Protein AF-A0A7J6MYF3-F1 (afdb_monomer)

InterPro domains:
  IPR011009 Protein kinase-like domain superfamily [SSF56112] (206-412)

Secondary structure (DSSP, 8-state):
-------------------PPP----SS----SS-TT-EEEEEEGGGTEEEEEEEEEEEEETTEEEEEETTEEEEEGGGEEEPPPP-------------------TT-EEEEEETTTTEEEEEEEEEE-SSTTEEEETTEEEEEGGGEEETT--GGGGGGS----------------------------SB-SSPEEPPPTT-SS--GGGGHHHHHHHTT---TT--EEEEEPSS---SS-SEEEEEEETTEEEEEEEEEESS-SSTTSPPHHHHHHHHHHH-GGGG-TTTGGGTB---SEEEEEEPPGGGS---EEEEEEEEEPPPSEEHHHHHHHHHHHT---HHHHHHHHHHHHHHHHHHH-TT----S--SS--GGGEEE-GGGTT-TTTTTEEE--GGGTT---SS-HHHHHHHHHHHHHHHH-HHHHHHHHHHHHHHHTTSTTT-S-TT---GGG-S-TT-----------HHHHHHHHHHHHHHHHTT------------------

Solvent-accessible surface area (backbone atoms only — not comparable to full-atom values): 32058 Å² total; per-residue (Å²): 133,89,83,89,84,80,85,88,80,91,83,84,90,82,79,91,77,83,84,75,79,84,81,89,82,72,97,75,81,75,68,75,93,69,53,66,73,39,68,29,27,35,55,38,76,92,73,77,41,76,40,81,41,34,28,70,38,77,44,77,55,92,92,44,62,27,30,26,33,80,88,41,72,71,38,50,58,93,40,51,43,76,61,76,78,77,80,79,76,82,78,82,90,79,91,73,96,71,81,88,70,87,72,88,50,71,70,38,58,26,30,34,60,37,78,92,73,71,40,77,40,84,36,34,26,72,36,81,46,97,52,88,63,30,29,23,30,76,86,39,73,66,36,48,51,93,42,49,45,58,65,84,68,54,84,77,73,68,69,81,81,69,92,75,88,84,83,81,91,81,82,90,80,91,82,91,79,93,75,80,89,68,82,74,70,84,75,78,57,48,59,48,94,60,72,45,67,38,68,54,99,83,54,94,66,84,58,69,76,83,46,40,72,61,51,38,57,77,69,69,63,80,55,97,85,63,50,73,48,78,44,73,59,80,95,69,82,79,68,91,55,82,45,48,31,34,37,21,52,69,83,41,74,52,30,32,37,41,30,31,59,55,57,57,90,41,93,92,46,70,25,46,71,51,39,51,51,53,47,41,68,77,39,57,58,44,69,35,57,93,50,64,20,47,30,32,45,45,63,68,35,32,31,44,27,20,49,30,70,92,70,78,40,89,50,62,54,26,32,41,35,32,18,50,55,68,56,64,44,41,38,48,57,51,51,54,52,29,59,77,70,72,47,90,56,57,73,60,42,38,48,52,30,50,48,51,51,51,49,41,40,70,75,40,40,87,79,69,54,81,69,52,42,52,61,66,38,33,46,81,33,28,22,37,22,72,97,39,54,74,43,74,96,40,29,30,38,26,42,44,81,62,58,51,43,47,53,93,65,99,59,52,43,65,60,45,29,52,53,45,39,50,59,50,16,76,78,72,37,62,70,57,30,54,57,53,50,52,39,28,46,72,62,52,55,70,52,64,73,70,60,50,58,97,86,65,78,73,86,77,85,77,69,74,89,88,70,80,83,73,84,88,73,96,78,77,59,72,66,58,56,51,51,52,51,52,54,52,53,55,57,55,66,74,69,61,82,90,72,94,72,92,79,84,86,82,90,76,90,79,90,80,135

Foldseek 3Di:
DDDDDDDDDDDDDDDDDDDDDDDDDDDDPPDDPDDAQAWKWFQDLVVRDTDIWGFNDWDQDPNFIATDTPVDPRHHPVRIGHPDPPPPDPDDDDDDDDDDPPDADAQFWKWFQDLVVRDTDIWGFHAQDPPNQFTQTPVHGGGGVVRIGGPPDDPVVVPPPDPDDDDDDDDDDDDDDDDDDDPDPPPLAQEDPDAAEADADPDPARDCVVVVVVCCVSVVVPDDPWDWDKAWDPPPPDDQWRTWIFIDTNNHGFKIKTKHFCDDSDPPDHFLVRVLNVCCVLPVCCLPCQACVVQEQRFVHKHFYAYHCVVVDPDGGIIITITTDQDAAQQLVVLQVCLVVVHDPLLVLLLVLVLQVVNQCVSVNLQLDRQWALQQQESRQKHAPPVQQCHHPNRRIHGHPSSCTRPDDPDGNLRNHLVNLVSSCVVRNVVSSVSSNVSNCVSNCPCVVVPPDPPDDPPPPPDDPPDPPDDDDDDDDPVVVVVVVVVVVVVVVVPDDDDDDDDDDDDDDDDDD

Structure (mmCIF, N/CA/C/O backbone):
data_AF-A0A7J6MYF3-F1
#
_entry.id   AF-A0A7J6MYF3-F1
#
loop_
_atom_site.group_PDB
_atom_site.id
_atom_site.type_symbol
_atom_site.label_atom_id
_atom_site.label_alt_id
_atom_site.label_comp_id
_atom_site.label_asym_id
_atom_site.label_entity_id
_atom_site.label_seq_id
_atom_site.pdbx_PDB_ins_code
_atom_site.Cartn_x
_atom_site.Cartn_y
_atom_site.Cartn_z
_atom_site.occupancy
_atom_site.B_iso_or_equiv
_atom_site.auth_seq_id
_atom_site.auth_comp_id
_atom_site.auth_asym_id
_atom_site.auth_atom_id
_atom_site.pdbx_PDB_model_num
ATOM 1 N N . MET A 1 1 ? -27.639 -39.799 -70.014 1.00 39.88 1 MET A N 1
ATOM 2 C CA . MET A 1 1 ? -28.327 -39.773 -68.707 1.00 39.88 1 MET A CA 1
ATOM 3 C C . MET A 1 1 ? -28.704 -38.324 -68.421 1.00 39.88 1 MET A C 1
ATOM 5 O O . MET A 1 1 ? -27.814 -37.515 -68.219 1.00 39.88 1 MET A O 1
ATOM 9 N N . ILE A 1 2 ? -29.992 -38.026 -68.627 1.00 34.91 2 ILE A N 1
ATOM 10 C CA . ILE A 1 2 ? -30.866 -36.958 -68.088 1.00 34.91 2 ILE A CA 1
ATOM 11 C C . ILE A 1 2 ? -30.128 -35.852 -67.285 1.00 34.91 2 ILE A C 1
ATOM 13 O O . ILE A 1 2 ? -29.551 -36.176 -66.257 1.00 34.91 2 ILE A O 1
ATOM 17 N N . ILE A 1 3 ? -29.952 -34.592 -67.722 1.00 32.00 3 ILE A N 1
ATOM 18 C CA . ILE A 1 3 ? -30.853 -33.515 -68.216 1.00 32.00 3 ILE A CA 1
ATOM 19 C C . ILE A 1 3 ? -31.486 -32.665 -67.081 1.00 32.00 3 ILE A C 1
ATOM 21 O O . ILE A 1 3 ? -32.361 -33.147 -66.374 1.00 32.00 3 ILE A O 1
ATOM 25 N N . ASN A 1 4 ? -31.101 -31.370 -67.074 1.00 31.42 4 ASN A N 1
ATOM 26 C CA . ASN A 1 4 ? -31.886 -30.150 -66.761 1.00 31.42 4 ASN A CA 1
ATOM 27 C C . ASN A 1 4 ? -32.276 -29.814 -65.310 1.00 31.42 4 ASN A C 1
ATOM 29 O O . ASN A 1 4 ? -32.462 -30.696 -64.489 1.00 31.42 4 ASN A O 1
ATOM 33 N N . ASN A 1 5 ? -32.575 -28.565 -64.930 1.00 32.06 5 ASN A N 1
ATOM 34 C CA . ASN A 1 5 ? -32.389 -27.191 -65.442 1.00 32.06 5 ASN A CA 1
ATOM 35 C C . ASN A 1 5 ? -33.026 -26.251 -64.381 1.00 32.06 5 ASN A C 1
ATOM 37 O O . ASN A 1 5 ? -33.783 -26.710 -63.529 1.00 32.06 5 ASN A O 1
ATOM 41 N N . TYR A 1 6 ? -32.833 -24.941 -64.581 1.00 28.08 6 TYR A N 1
ATOM 42 C CA . TYR A 1 6 ? -33.775 -23.836 -64.309 1.00 28.08 6 TYR A CA 1
ATOM 43 C C . TYR A 1 6 ? -33.527 -22.950 -63.072 1.00 28.08 6 TYR A C 1
ATOM 45 O O . TYR A 1 6 ? -34.055 -23.167 -61.989 1.00 28.08 6 TYR A O 1
ATOM 53 N N . SER A 1 7 ? -32.838 -21.825 -63.315 1.00 35.38 7 SER A N 1
ATOM 54 C CA . SER A 1 7 ? -33.333 -20.478 -62.938 1.00 35.38 7 SER A CA 1
ATOM 55 C C . SER A 1 7 ? -34.620 -20.163 -63.734 1.00 35.38 7 SER A C 1
ATOM 57 O O . SER A 1 7 ? -34.737 -20.737 -64.822 1.00 35.38 7 SER A O 1
ATOM 59 N N . PRO A 1 8 ? -35.562 -19.265 -63.327 1.00 44.94 8 PRO A N 1
ATOM 60 C CA . PRO A 1 8 ? -35.351 -17.793 -63.224 1.00 44.94 8 PRO A CA 1
ATOM 61 C C . PRO A 1 8 ? -36.391 -17.083 -62.277 1.00 44.94 8 PRO A C 1
ATOM 63 O O . PRO A 1 8 ? -36.976 -17.783 -61.454 1.00 44.94 8 PRO A O 1
ATOM 66 N N . PRO A 1 9 ? -36.738 -15.767 -62.380 1.00 57.03 9 PRO A N 1
ATOM 67 C CA . PRO A 1 9 ? -36.086 -14.613 -63.022 1.00 57.03 9 PRO A CA 1
ATOM 68 C C . PRO A 1 9 ? -35.892 -13.364 -62.119 1.00 57.03 9 PRO A C 1
ATOM 70 O O . PRO A 1 9 ? -36.529 -13.165 -61.090 1.00 57.03 9 PRO A O 1
ATOM 73 N N . PHE A 1 10 ? -35.061 -12.448 -62.624 1.00 40.53 10 PHE A N 1
ATOM 74 C CA . PHE A 1 10 ? -35.029 -11.017 -62.300 1.00 40.53 10 PHE A CA 1
ATOM 75 C C . PHE A 1 10 ? -36.372 -10.306 -62.571 1.00 40.53 10 PHE A C 1
ATOM 77 O O . PHE A 1 10 ? -36.951 -10.522 -63.637 1.00 40.53 10 PHE A O 1
ATOM 84 N N . ARG A 1 11 ? -36.753 -9.327 -61.725 1.00 32.34 11 ARG A N 1
ATOM 85 C CA . ARG A 1 11 ? -37.348 -8.042 -62.165 1.00 32.34 11 ARG A CA 1
ATOM 86 C C . ARG A 1 11 ? -37.351 -6.938 -61.080 1.00 32.34 11 ARG A C 1
ATOM 88 O O . ARG A 1 11 ? -37.974 -7.067 -60.038 1.00 32.34 11 ARG A O 1
ATOM 95 N N . THR A 1 12 ? -36.711 -5.827 -61.462 1.00 31.75 12 THR A N 1
ATOM 96 C CA . THR A 1 12 ? -37.056 -4.397 -61.276 1.00 31.75 12 THR A CA 1
ATOM 97 C C . THR A 1 12 ? -37.015 -3.689 -59.913 1.00 31.75 12 THR A C 1
ATOM 99 O O . THR A 1 12 ? -37.797 -3.931 -59.006 1.00 31.75 12 THR A O 1
ATOM 102 N N . SER A 1 13 ? -36.159 -2.665 -59.918 1.00 40.31 13 SER A N 1
ATOM 103 C CA . SER A 1 13 ? -36.060 -1.432 -59.132 1.00 40.31 13 SER A CA 1
ATOM 104 C C . SER A 1 13 ? -37.360 -0.835 -58.566 1.00 40.31 13 SER A C 1
ATOM 106 O O . SER A 1 13 ? -38.310 -0.642 -59.324 1.00 40.31 13 SER A O 1
ATOM 108 N N . ARG A 1 14 ? -37.319 -0.357 -57.306 1.00 32.12 14 ARG A N 1
ATOM 109 C CA . ARG A 1 14 ? -37.773 0.992 -56.878 1.00 32.12 14 ARG A CA 1
ATOM 110 C C . ARG A 1 14 ? -37.560 1.254 -55.371 1.00 32.12 14 ARG A C 1
ATOM 112 O O . ARG A 1 14 ? -38.049 0.510 -54.540 1.00 32.12 14 ARG A O 1
ATOM 119 N N . ASN A 1 15 ? -36.908 2.390 -55.104 1.00 31.70 15 ASN A N 1
ATOM 120 C CA . ASN A 1 15 ? -37.148 3.386 -54.048 1.00 31.70 15 ASN A CA 1
ATOM 121 C C . ASN A 1 15 ? -37.105 3.021 -52.549 1.00 31.70 15 ASN A C 1
ATOM 123 O O . ASN A 1 15 ? -38.016 2.412 -52.008 1.00 31.70 15 ASN A O 1
ATOM 127 N N . LEU A 1 16 ? -36.090 3.599 -51.887 1.00 44.78 16 LEU A N 1
ATOM 128 C CA . LEU A 1 16 ? -36.181 4.460 -50.694 1.00 44.78 16 LEU A CA 1
ATOM 129 C C . LEU A 1 16 ? -37.430 4.294 -49.810 1.00 44.78 16 LEU A C 1
ATOM 131 O O . LEU A 1 16 ? -38.469 4.896 -50.080 1.00 44.78 16 LEU A O 1
ATOM 135 N N . GLN A 1 17 ? -37.253 3.649 -48.658 1.00 30.84 17 GLN A N 1
ATOM 136 C CA . GLN A 1 17 ? -37.994 4.001 -47.451 1.00 30.84 17 GLN A CA 1
ATOM 137 C C . GLN A 1 17 ? -37.129 3.715 -46.220 1.00 30.84 17 GLN A C 1
ATOM 139 O O . GLN A 1 17 ? -36.609 2.617 -46.060 1.00 30.84 17 GLN A O 1
ATOM 144 N N . LEU A 1 18 ? -36.922 4.753 -45.403 1.00 33.00 18 LEU A N 1
ATOM 145 C CA . LEU A 1 18 ? -36.278 4.666 -44.097 1.00 33.00 18 LEU A CA 1
ATOM 146 C C . LEU A 1 18 ? -37.023 3.645 -43.230 1.00 33.00 18 LEU A C 1
ATOM 148 O O . LEU A 1 18 ? -38.224 3.806 -42.999 1.00 33.00 18 LEU A O 1
ATOM 152 N N . ASP A 1 19 ? -36.293 2.664 -42.703 1.00 30.56 19 ASP A N 1
ATOM 153 C CA . ASP A 1 19 ? -36.781 1.792 -41.641 1.00 30.56 19 ASP A CA 1
ATOM 154 C C . ASP A 1 19 ? -37.150 2.632 -40.414 1.00 30.56 19 ASP A C 1
ATOM 156 O O . ASP A 1 19 ? -36.315 3.270 -39.765 1.00 30.56 19 ASP A O 1
ATOM 160 N N . ARG A 1 20 ? -38.450 2.632 -40.112 1.00 32.56 20 ARG A N 1
ATOM 161 C CA . ARG A 1 20 ? -38.994 3.025 -38.817 1.00 32.56 20 ARG A CA 1
ATOM 162 C C . ARG A 1 20 ? -38.522 2.007 -37.782 1.00 32.56 20 ARG A C 1
ATOM 164 O O . ARG A 1 20 ? -38.716 0.808 -37.961 1.00 32.56 20 ARG A O 1
ATOM 171 N N . GLN A 1 21 ? -37.944 2.497 -36.689 1.00 30.73 21 GLN A N 1
ATOM 172 C CA . GLN A 1 21 ? -37.695 1.678 -35.507 1.00 30.73 21 GLN A CA 1
ATOM 173 C C . GLN A 1 21 ? -39.013 1.084 -34.977 1.00 30.73 21 GLN A C 1
ATOM 175 O O . GLN A 1 21 ? -40.028 1.787 -34.972 1.00 30.73 21 GLN A O 1
ATOM 180 N N . PRO A 1 22 ? -39.011 -0.179 -34.518 1.00 35.47 22 PRO A N 1
ATOM 181 C CA . PRO A 1 22 ? -40.186 -0.798 -33.926 1.00 35.47 22 PRO A CA 1
ATOM 182 C C . PRO A 1 22 ? -40.512 -0.124 -32.588 1.00 35.47 22 PRO A C 1
ATOM 184 O O . PRO A 1 22 ? -39.688 -0.082 -31.674 1.00 35.47 22 PRO A O 1
ATOM 187 N N . THR A 1 23 ? -41.723 0.416 -32.480 1.00 39.81 23 THR A N 1
ATOM 188 C CA . THR A 1 23 ? -42.311 0.870 -31.219 1.00 39.81 23 THR A CA 1
ATOM 189 C C . THR A 1 23 ? -42.633 -0.351 -30.362 1.00 39.81 23 THR A C 1
ATOM 191 O O . THR A 1 23 ? -43.522 -1.130 -30.695 1.00 39.81 23 THR A O 1
ATOM 194 N N . LEU A 1 24 ? -41.873 -0.523 -29.280 1.00 42.12 24 LEU A N 1
ATOM 195 C CA . LEU A 1 24 ? -42.138 -1.481 -28.209 1.00 42.1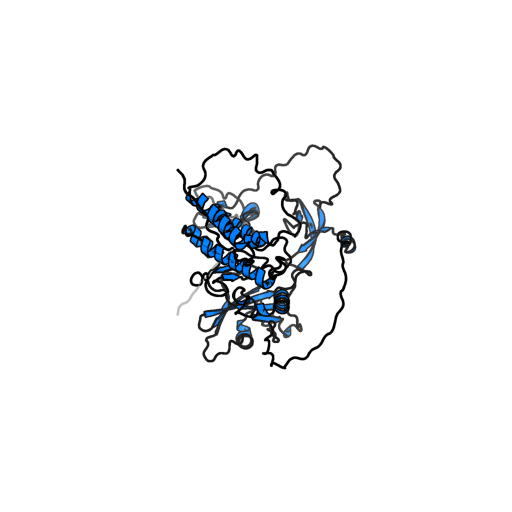2 24 LEU A CA 1
ATOM 196 C C . LEU A 1 24 ? -43.352 -1.000 -27.401 1.00 42.12 24 LEU A C 1
ATOM 198 O O . LEU A 1 24 ? -43.206 -0.199 -26.479 1.00 42.12 24 LEU A O 1
ATOM 202 N N . GLU A 1 25 ? -44.538 -1.480 -27.757 1.00 44.47 25 GLU A N 1
ATOM 203 C CA . GLU A 1 25 ? -45.736 -1.396 -26.921 1.00 44.47 25 GLU A CA 1
ATOM 204 C C . GLU A 1 25 ? -46.165 -2.815 -26.541 1.00 44.47 25 GLU A C 1
ATOM 206 O O . GLU A 1 25 ? -46.992 -3.417 -27.213 1.00 44.47 25 GLU A O 1
ATOM 211 N N . ASP A 1 26 ? -45.590 -3.344 -25.456 1.00 42.31 26 ASP A N 1
ATOM 212 C CA . ASP A 1 26 ? -46.087 -4.550 -24.789 1.00 42.31 26 ASP A CA 1
ATOM 213 C C . ASP A 1 26 ? -46.448 -4.235 -23.324 1.00 42.31 26 ASP A C 1
ATOM 215 O O . ASP A 1 26 ? -45.605 -3.970 -22.464 1.00 42.31 26 ASP A O 1
ATOM 219 N N . GLY A 1 27 ? -47.753 -4.267 -23.052 1.00 45.97 27 GLY A N 1
ATOM 220 C CA . GLY A 1 27 ? -48.320 -5.082 -21.975 1.00 45.97 27 GLY A CA 1
ATOM 221 C C . GLY A 1 27 ? -48.512 -4.481 -20.585 1.00 45.97 27 GLY A C 1
ATOM 222 O O . GLY A 1 27 ? -49.612 -4.607 -20.063 1.00 45.97 27 GLY A O 1
ATOM 223 N N . ASP A 1 28 ? -47.502 -3.845 -19.978 1.00 52.62 28 ASP A N 1
ATOM 224 C CA . ASP A 1 28 ? -47.596 -3.410 -18.560 1.00 52.62 28 ASP A CA 1
ATOM 225 C C . ASP A 1 28 ? -47.045 -1.992 -18.285 1.00 52.62 28 ASP A C 1
ATOM 227 O O . ASP A 1 28 ? -46.867 -1.554 -17.146 1.00 52.62 28 ASP A O 1
ATOM 231 N N . GLY A 1 29 ? -46.803 -1.233 -19.361 1.00 45.22 29 GLY A N 1
ATOM 232 C CA . GLY A 1 29 ? -46.906 0.233 -19.423 1.00 45.22 29 GLY A CA 1
ATOM 233 C C . GLY A 1 29 ? -46.007 1.101 -18.532 1.00 45.22 29 GLY A C 1
ATOM 234 O O . GLY A 1 29 ? -46.096 2.328 -18.615 1.00 45.22 29 GLY A O 1
ATOM 235 N N . LYS A 1 30 ? -45.123 0.552 -17.692 1.00 57.12 30 LYS A N 1
ATOM 236 C CA . LYS A 1 30 ? -44.131 1.365 -16.971 1.00 57.12 30 LYS A CA 1
ATOM 237 C C . LYS A 1 30 ? -42.978 1.713 -17.905 1.00 57.12 30 LYS A C 1
ATOM 239 O O . LYS A 1 30 ? -41.957 1.034 -17.947 1.00 57.12 30 LYS A O 1
ATOM 244 N N . LEU A 1 31 ? -43.163 2.802 -18.653 1.00 62.78 31 LEU A N 1
ATOM 245 C CA . LEU A 1 31 ? -42.106 3.433 -19.439 1.00 62.78 31 LEU A CA 1
ATOM 246 C C . LEU A 1 31 ? -40.824 3.581 -18.596 1.00 62.78 31 LEU A C 1
ATOM 248 O O . LEU A 1 31 ? -40.910 3.878 -17.396 1.00 62.78 31 LEU A O 1
ATOM 252 N N . PRO A 1 32 ? -39.633 3.401 -19.200 1.00 75.12 32 PRO A N 1
ATOM 253 C CA . PRO A 1 32 ? -38.381 3.610 -18.494 1.00 75.12 32 PRO A CA 1
ATOM 254 C C . PRO A 1 32 ? -38.350 5.025 -17.915 1.00 75.12 32 PRO A C 1
ATOM 256 O O . PRO A 1 32 ? -38.675 6.004 -18.588 1.00 75.12 32 PRO A O 1
ATOM 259 N N . ARG A 1 33 ? -37.983 5.116 -16.632 1.00 87.81 33 ARG A N 1
ATOM 260 C CA . ARG A 1 33 ? -38.035 6.364 -15.856 1.00 87.81 33 ARG A CA 1
ATOM 261 C C . ARG A 1 33 ? -37.123 7.453 -16.427 1.00 87.81 33 ARG A C 1
ATOM 263 O O . ARG A 1 33 ? -37.410 8.625 -16.216 1.00 87.81 33 ARG A O 1
ATOM 270 N N . TYR A 1 34 ? -36.054 7.057 -17.116 1.00 96.19 34 TYR A N 1
ATOM 271 C CA . TYR A 1 34 ? -35.074 7.944 -17.739 1.00 96.19 34 TYR A CA 1
ATOM 272 C C . TYR A 1 34 ? -34.766 7.472 -19.165 1.00 96.19 34 TYR A C 1
ATOM 274 O O . TYR A 1 34 ? -34.795 6.269 -19.434 1.00 96.19 34 TYR A O 1
ATOM 282 N N . ARG A 1 35 ? -34.471 8.397 -20.081 1.00 96.25 35 ARG A N 1
ATOM 283 C CA . ARG A 1 35 ? -34.174 8.092 -21.496 1.00 96.25 35 ARG A CA 1
ATOM 284 C C . ARG A 1 35 ? -32.677 8.155 -21.796 1.00 96.25 35 ARG A C 1
ATOM 286 O O . ARG A 1 35 ? -31.929 8.832 -21.098 1.00 96.25 35 ARG A O 1
ATOM 293 N N . GLU A 1 36 ? -32.237 7.486 -22.860 1.00 96.00 36 GLU A N 1
ATOM 294 C CA . GLU A 1 36 ? -30.873 7.658 -23.380 1.00 96.00 36 GLU A CA 1
ATOM 295 C C . GLU A 1 36 ? -30.603 9.136 -23.708 1.00 96.00 36 GLU A C 1
ATOM 297 O O . GLU A 1 36 ? -31.455 9.834 -24.256 1.00 96.00 36 GLU A O 1
ATOM 302 N N . GLY A 1 37 ? -29.430 9.629 -23.314 1.00 93.88 37 GLY A N 1
ATOM 303 C CA . GLY A 1 37 ? -29.047 11.040 -23.385 1.00 93.88 37 GLY A CA 1
ATOM 304 C C . GLY A 1 37 ? -29.525 11.902 -22.208 1.00 93.88 37 GLY A C 1
ATOM 305 O O . GLY A 1 37 ? -29.051 13.029 -22.058 1.00 93.88 37 GLY A O 1
ATOM 306 N N . GLU A 1 38 ? -30.412 11.405 -21.341 1.00 96.00 38 GLU A N 1
ATOM 307 C CA . GLU A 1 38 ? -30.905 12.173 -20.196 1.00 96.00 38 GLU A CA 1
ATOM 308 C C . GLU A 1 38 ? -29.829 12.324 -19.112 1.00 96.00 38 GLU A C 1
ATOM 310 O O . GLU A 1 38 ? -29.115 11.379 -18.756 1.00 96.00 38 GLU A O 1
ATOM 315 N N . CYS A 1 39 ? -29.709 13.538 -18.569 1.00 95.62 39 CYS A N 1
ATOM 316 C CA . CYS A 1 39 ? -28.811 13.817 -17.457 1.00 95.62 39 CYS A CA 1
ATOM 317 C C . CYS A 1 39 ? -29.471 13.436 -16.129 1.00 95.62 39 CYS A C 1
ATOM 319 O O . CYS A 1 39 ? -30.513 13.975 -15.758 1.00 95.62 39 CYS A O 1
ATOM 321 N N . VAL A 1 40 ? -28.804 12.578 -15.370 1.00 96.94 40 VAL A N 1
ATOM 322 C CA . VAL A 1 40 ? -29.282 12.045 -14.090 1.00 96.94 40 VAL A CA 1
ATOM 323 C C . VAL A 1 40 ? -28.192 12.159 -13.025 1.00 96.94 40 VAL A C 1
ATOM 325 O O . VAL A 1 40 ? -27.039 12.491 -13.317 1.00 96.94 40 VAL A O 1
ATOM 328 N N . GLU A 1 41 ? -28.530 11.873 -11.772 1.00 96.56 41 GLU A N 1
ATOM 329 C CA . GLU A 1 41 ? -27.541 11.648 -10.719 1.00 96.56 41 GLU A CA 1
ATOM 330 C C . GLU A 1 41 ? -27.475 10.167 -10.350 1.00 96.56 41 GLU A C 1
ATOM 332 O O . GLU A 1 41 ? -28.498 9.542 -10.085 1.00 96.56 41 GLU A O 1
ATOM 337 N N . TYR A 1 42 ? -26.259 9.624 -10.285 1.00 97.38 42 TYR A N 1
ATOM 338 C CA . TYR A 1 42 ? -25.961 8.258 -9.867 1.00 97.38 42 TYR A CA 1
ATOM 339 C C . TYR A 1 42 ? -25.300 8.229 -8.492 1.00 97.38 42 TYR A C 1
ATOM 341 O O . TYR A 1 42 ? -24.292 8.902 -8.270 1.00 97.38 42 TYR A O 1
ATOM 349 N N . TYR A 1 43 ? -25.812 7.418 -7.571 1.00 95.50 43 TYR A N 1
ATOM 350 C CA . TYR A 1 43 ? -25.174 7.217 -6.275 1.00 95.50 43 TYR A CA 1
ATOM 351 C C . TYR A 1 43 ? -23.982 6.257 -6.393 1.00 95.50 43 TYR A C 1
ATOM 353 O O . TYR A 1 43 ? -24.142 5.037 -6.505 1.00 95.50 43 TYR A O 1
ATOM 361 N N . SER A 1 44 ? -22.765 6.805 -6.346 1.00 92.44 44 SER A N 1
ATOM 362 C CA . SER A 1 44 ? -21.538 6.011 -6.364 1.00 92.44 44 SER A CA 1
ATOM 363 C C . SER A 1 44 ? -21.205 5.514 -4.965 1.00 92.44 44 SER A C 1
ATOM 365 O O . SER A 1 44 ? -20.793 6.294 -4.111 1.00 92.44 44 SER A O 1
ATOM 367 N N . THR A 1 45 ? -21.302 4.201 -4.750 1.00 78.81 45 THR A N 1
ATOM 368 C CA . THR A 1 45 ? -20.882 3.569 -3.489 1.00 78.81 45 THR A CA 1
ATOM 369 C C . THR A 1 45 ? -19.400 3.754 -3.206 1.00 78.81 45 THR A C 1
ATOM 371 O O . THR A 1 45 ? -19.023 3.915 -2.056 1.00 78.81 45 THR A O 1
ATOM 374 N N . THR A 1 46 ? -18.561 3.790 -4.244 1.00 70.25 46 THR A N 1
ATOM 375 C CA . THR A 1 46 ? -17.116 4.015 -4.094 1.00 70.25 46 THR A CA 1
ATOM 376 C C . THR A 1 46 ? -16.801 5.393 -3.511 1.00 70.25 46 THR A C 1
ATOM 378 O O . THR A 1 46 ? -15.811 5.537 -2.808 1.00 70.25 46 THR A O 1
ATOM 381 N N . TYR A 1 47 ? -17.632 6.402 -3.791 1.00 67.44 47 TYR A N 1
ATOM 382 C CA . TYR A 1 47 ? -17.423 7.778 -3.324 1.00 67.44 47 TYR A CA 1
ATOM 383 C C . TYR A 1 47 ? -18.472 8.249 -2.307 1.00 67.44 47 TYR A C 1
ATOM 385 O O . TYR A 1 47 ? -18.483 9.431 -1.972 1.00 67.44 47 TYR A O 1
ATOM 393 N N . ALA A 1 48 ? -19.373 7.360 -1.876 1.00 82.06 48 ALA A N 1
ATOM 394 C CA . ALA A 1 48 ? -20.493 7.634 -0.972 1.00 82.06 48 ALA A CA 1
ATOM 395 C C . ALA A 1 48 ? -21.300 8.912 -1.308 1.00 82.06 48 ALA A C 1
ATOM 397 O O . ALA A 1 48 ? -21.755 9.626 -0.415 1.00 82.06 48 ALA A O 1
ATOM 398 N N . ARG A 1 49 ? -21.482 9.234 -2.599 1.00 85.31 49 ARG A N 1
ATOM 399 C CA . ARG A 1 49 ? -22.151 10.475 -3.041 1.00 85.31 49 ARG A CA 1
ATOM 400 C C . ARG A 1 49 ? -22.883 10.334 -4.372 1.00 85.31 49 ARG A C 1
ATOM 402 O O . ARG A 1 49 ? -22.559 9.465 -5.182 1.00 85.31 49 ARG A O 1
ATOM 409 N N . TRP A 1 50 ? -23.815 11.253 -4.617 1.00 92.94 50 TRP A N 1
ATOM 410 C CA . TRP A 1 50 ? -24.473 11.432 -5.911 1.00 92.94 50 TRP A CA 1
ATOM 411 C C . TRP A 1 50 ? -23.523 12.100 -6.912 1.00 92.94 50 TRP A C 1
ATOM 413 O O . TRP A 1 50 ? -22.857 13.089 -6.604 1.00 92.94 50 TRP A O 1
ATOM 423 N N . VAL A 1 51 ? -23.422 11.522 -8.105 1.00 88.38 51 VAL A N 1
ATOM 424 C CA . VAL A 1 51 ? -22.550 11.962 -9.194 1.00 88.38 51 VAL A CA 1
ATOM 425 C C . VAL A 1 51 ? -23.411 12.196 -10.424 1.00 88.38 51 VAL A C 1
ATOM 427 O O . VAL A 1 51 ? -24.083 11.283 -10.896 1.00 88.38 51 VAL A O 1
ATOM 430 N N . ARG A 1 52 ? -23.378 13.414 -10.963 1.00 93.75 52 ARG A N 1
ATOM 431 C CA . ARG A 1 52 ? -24.055 13.736 -12.220 1.00 93.75 52 ARG A CA 1
ATOM 432 C C . ARG A 1 52 ? -23.442 12.942 -13.372 1.00 93.75 52 ARG A C 1
ATOM 434 O O . ARG A 1 52 ? -22.224 12.942 -13.542 1.00 93.75 52 ARG A O 1
ATOM 441 N N . THR A 1 53 ? -24.284 12.302 -14.166 1.00 96.06 53 THR A N 1
ATOM 442 C CA . THR A 1 53 ? -23.895 11.497 -15.328 1.00 96.06 53 THR A CA 1
ATOM 443 C C . THR A 1 53 ? -25.010 11.530 -16.376 1.00 96.06 53 THR A C 1
ATOM 445 O O . THR A 1 53 ? -26.023 12.205 -16.185 1.00 96.06 53 THR A O 1
ATOM 448 N N . THR A 1 54 ? -24.806 10.837 -17.488 1.00 96.25 54 THR A N 1
ATOM 449 C CA . THR A 1 54 ? -25.748 10.756 -18.602 1.00 96.25 54 THR A CA 1
ATOM 450 C C . THR A 1 54 ? -26.077 9.292 -18.848 1.00 96.25 54 THR A C 1
ATOM 452 O O . THR A 1 54 ? -25.175 8.448 -18.821 1.00 96.25 54 THR A O 1
ATOM 455 N N . VAL A 1 55 ? -27.355 8.993 -19.072 1.00 97.75 55 VAL A N 1
ATOM 456 C CA . VAL A 1 55 ? -27.800 7.657 -19.478 1.00 97.75 55 VAL A CA 1
ATOM 457 C C . VAL A 1 55 ? -27.288 7.388 -20.890 1.00 97.75 55 VAL A C 1
ATOM 459 O O . VAL A 1 55 ? -27.647 8.102 -21.822 1.00 97.75 55 VAL A O 1
ATOM 462 N N . THR A 1 56 ? -26.436 6.383 -21.060 1.00 96.50 56 THR A N 1
ATOM 463 C CA . THR A 1 56 ? -25.915 5.982 -22.373 1.00 96.50 56 THR A CA 1
ATOM 464 C C . THR A 1 56 ? -26.752 4.884 -23.004 1.00 96.50 56 THR A C 1
ATOM 466 O O . THR A 1 56 ? -26.855 4.848 -24.225 1.00 96.50 56 THR A O 1
ATOM 469 N N . LYS A 1 57 ? -27.347 4.003 -22.191 1.00 97.12 57 LYS A N 1
ATOM 470 C CA . LYS A 1 57 ? -28.223 2.932 -22.665 1.00 97.12 57 LYS A CA 1
ATOM 471 C C . LYS A 1 57 ? -29.259 2.548 -21.617 1.00 97.12 57 LYS A C 1
ATOM 473 O O . LYS A 1 57 ? -28.940 2.498 -20.428 1.00 97.12 57 LYS A O 1
ATOM 478 N N . VAL A 1 58 ? -30.475 2.225 -22.047 1.00 97.12 58 VAL A N 1
ATOM 479 C CA . VAL A 1 58 ? -31.496 1.613 -21.179 1.00 97.12 58 VAL A CA 1
ATOM 480 C C . VAL A 1 58 ? -31.562 0.115 -21.481 1.00 97.12 58 VAL A C 1
ATOM 482 O O . VAL A 1 58 ? -31.777 -0.279 -22.625 1.00 97.12 58 VAL A O 1
ATOM 485 N N . VAL A 1 59 ? -31.349 -0.734 -20.473 1.00 96.12 59 VAL A N 1
ATOM 486 C CA . VAL A 1 59 ? -31.276 -2.194 -20.640 1.00 96.12 59 VAL A CA 1
ATOM 487 C C . VAL A 1 59 ? -32.334 -2.861 -19.770 1.00 96.12 59 VAL A C 1
ATOM 489 O O . VAL A 1 59 ? -32.349 -2.676 -18.555 1.00 96.12 59 VAL A O 1
ATOM 492 N N . ASN A 1 60 ? -33.197 -3.672 -20.381 1.00 93.94 60 ASN A N 1
ATOM 493 C CA . ASN A 1 60 ? -34.111 -4.549 -19.657 1.00 93.94 60 ASN A CA 1
ATOM 494 C C . ASN A 1 60 ? -33.525 -5.966 -19.646 1.00 93.94 60 ASN A C 1
ATOM 496 O O . ASN A 1 60 ? -33.363 -6.569 -20.708 1.00 93.94 60 ASN A O 1
ATOM 500 N N . HIS A 1 61 ? -33.143 -6.468 -18.472 1.00 89.00 61 HIS A N 1
ATOM 501 C CA . HIS A 1 61 ? -32.553 -7.797 -18.321 1.00 89.00 61 HIS A CA 1
ATOM 502 C C . HIS A 1 61 ? -33.340 -8.581 -17.271 1.00 89.00 61 HIS A C 1
ATOM 504 O O . HIS A 1 61 ? -33.297 -8.240 -16.093 1.00 89.00 61 HIS A O 1
ATOM 510 N N . ASN A 1 62 ? -34.013 -9.659 -17.687 1.00 89.19 62 ASN A N 1
ATOM 511 C CA . ASN A 1 62 ? -34.861 -10.496 -16.824 1.00 89.19 62 ASN A CA 1
ATOM 512 C C . ASN A 1 62 ? -35.933 -9.693 -16.065 1.00 89.19 62 ASN A C 1
ATOM 514 O O . ASN A 1 62 ? -36.040 -9.816 -14.847 1.00 89.19 62 ASN A O 1
ATOM 518 N N . ASP A 1 63 ? -36.659 -8.821 -16.768 1.00 90.25 63 ASP A N 1
ATOM 519 C CA . ASP A 1 63 ? -37.671 -7.915 -16.199 1.00 90.25 63 ASP A CA 1
ATOM 520 C C . ASP A 1 63 ? -37.135 -6.899 -15.166 1.00 90.25 63 ASP A C 1
ATOM 522 O O . ASP A 1 63 ? -37.903 -6.138 -14.572 1.00 90.25 63 ASP A O 1
ATOM 526 N N . GLU A 1 64 ? -35.812 -6.822 -14.967 1.00 93.19 64 GLU A N 1
ATOM 527 C CA . GLU A 1 64 ? -35.164 -5.779 -14.176 1.00 93.19 64 GLU A CA 1
ATOM 528 C C . GLU A 1 64 ? -34.595 -4.691 -15.101 1.00 93.19 64 GLU A C 1
ATOM 530 O O . GLU A 1 64 ? -33.666 -4.901 -15.889 1.00 93.19 64 GLU A O 1
ATOM 535 N N . LEU A 1 65 ? -35.144 -3.481 -14.973 1.00 95.75 65 LEU A N 1
ATOM 536 C CA . LEU A 1 65 ? -34.658 -2.305 -15.683 1.00 95.75 65 LEU A CA 1
ATOM 537 C C . LEU A 1 65 ? -33.341 -1.815 -15.063 1.00 95.75 65 LEU A C 1
ATOM 539 O O . LEU A 1 65 ? -33.285 -1.436 -13.889 1.00 95.75 65 LEU A O 1
ATOM 543 N N . THR A 1 66 ? -32.288 -1.749 -15.871 1.00 96.81 66 THR A N 1
ATOM 544 C CA . THR A 1 66 ? -30.994 -1.162 -15.507 1.00 96.81 66 THR A CA 1
ATOM 545 C C . THR A 1 66 ? -30.567 -0.121 -16.542 1.00 96.81 66 THR A C 1
ATOM 547 O O . THR A 1 66 ? -31.111 -0.047 -17.645 1.00 96.81 66 THR A O 1
ATOM 550 N N . TYR A 1 67 ? -29.613 0.730 -16.172 1.00 97.44 67 TYR A N 1
ATOM 551 C CA . TYR A 1 67 ? -29.120 1.799 -17.036 1.00 97.44 67 TYR A CA 1
ATOM 552 C C . TYR A 1 67 ? -27.611 1.702 -17.163 1.00 97.44 67 TYR A C 1
ATOM 554 O O . TYR A 1 67 ? -26.900 1.660 -16.155 1.00 97.44 67 TYR A O 1
ATOM 562 N N . ASP A 1 68 ? -27.113 1.736 -18.389 1.00 97.25 68 ASP A N 1
ATOM 563 C CA . ASP A 1 68 ? -25.719 2.075 -18.602 1.00 97.25 68 ASP A CA 1
ATOM 564 C C . ASP A 1 68 ? -25.580 3.589 -18.518 1.00 97.25 68 ASP A C 1
ATOM 566 O O . ASP A 1 68 ? -26.317 4.354 -19.142 1.00 97.25 68 ASP A O 1
ATOM 570 N N . LEU A 1 69 ? -24.642 4.014 -17.684 1.00 97.00 69 LEU A N 1
ATOM 571 C CA . LEU A 1 69 ? -24.275 5.399 -17.465 1.00 97.00 69 LEU A CA 1
ATOM 572 C C . LEU A 1 69 ? -22.837 5.580 -17.933 1.00 97.00 69 LEU A C 1
ATOM 574 O O . LEU A 1 69 ? -22.026 4.658 -17.819 1.00 97.00 69 LEU A O 1
ATOM 578 N N . GLU A 1 70 ? -22.480 6.791 -18.353 1.00 93.94 70 GLU A N 1
ATOM 579 C CA . GLU A 1 70 ? -21.109 7.137 -18.765 1.00 93.94 70 GLU A CA 1
ATOM 580 C C . GLU A 1 70 ? -20.047 6.697 -17.735 1.00 93.94 70 GLU A C 1
ATOM 582 O O . GLU A 1 70 ? -18.943 6.286 -18.084 1.00 93.94 70 GLU A O 1
ATOM 587 N N . VAL A 1 71 ? -20.398 6.744 -16.445 1.00 90.69 71 VAL A N 1
ATOM 588 C CA . VAL A 1 71 ? -19.500 6.400 -15.331 1.00 90.69 71 VAL A CA 1
ATOM 589 C C . VAL A 1 71 ? -19.677 4.977 -14.791 1.00 90.69 71 VAL A C 1
ATOM 591 O O . VAL A 1 71 ? -18.868 4.536 -13.971 1.00 90.69 71 VAL A O 1
ATOM 594 N N . LYS A 1 72 ? -20.752 4.268 -15.166 1.00 94.56 72 LYS A N 1
ATOM 595 C CA . LYS A 1 72 ? -21.102 2.959 -14.597 1.00 94.56 72 LYS A CA 1
ATOM 596 C C . LYS A 1 72 ? -22.094 2.202 -15.484 1.00 94.56 72 LYS A C 1
ATOM 598 O O . LYS A 1 72 ? -23.224 2.643 -15.643 1.00 94.56 72 LYS A O 1
ATOM 603 N N . SER A 1 73 ? -21.710 1.016 -15.950 1.00 96.06 73 SER A N 1
ATOM 604 C CA . SER A 1 73 ? -22.626 0.077 -16.607 1.00 96.06 73 SER A CA 1
ATOM 605 C C . SER A 1 73 ? -23.519 -0.674 -15.614 1.00 96.06 73 SER A C 1
ATOM 607 O O . SER A 1 73 ? -23.125 -0.898 -14.458 1.00 96.06 73 SER A O 1
ATOM 609 N N . ASN A 1 74 ? -24.705 -1.076 -16.081 1.00 95.69 74 ASN A N 1
ATOM 610 C CA . ASN A 1 74 ? -25.720 -1.832 -15.341 1.00 95.69 74 ASN A CA 1
ATOM 611 C C . ASN A 1 74 ? -26.075 -1.207 -13.978 1.00 95.69 74 ASN A C 1
ATOM 613 O O . ASN A 1 74 ? -26.146 -1.884 -12.947 1.00 95.69 74 ASN A O 1
ATOM 617 N N . ALA A 1 75 ? -26.252 0.114 -13.935 1.00 96.44 75 ALA A N 1
ATOM 618 C CA . ALA A 1 75 ? -26.696 0.812 -12.740 1.00 96.44 75 ALA A CA 1
ATOM 619 C C . ALA A 1 75 ? -28.176 0.502 -12.458 1.00 96.44 75 ALA A C 1
ATOM 621 O O . ALA A 1 75 ? -29.048 0.678 -13.310 1.00 96.44 75 ALA A O 1
ATOM 622 N N . ARG A 1 76 ? -28.461 0.049 -11.232 1.00 95.81 76 ARG A N 1
ATOM 623 C CA . ARG A 1 76 ? -29.828 -0.236 -10.775 1.00 95.81 76 ARG A CA 1
ATOM 624 C C . ARG A 1 76 ? -30.651 1.046 -10.663 1.00 95.81 76 ARG A C 1
ATOM 626 O O . ARG A 1 76 ? -30.137 2.079 -10.229 1.00 95.81 76 ARG A O 1
ATOM 633 N N . THR A 1 77 ? -31.944 0.951 -10.971 1.00 96.00 77 THR A N 1
ATOM 634 C CA . THR A 1 77 ? -32.927 2.053 -10.893 1.00 96.00 77 THR A CA 1
ATOM 635 C C . THR A 1 77 ? -32.907 2.798 -9.555 1.00 96.00 77 THR A C 1
ATOM 637 O O . THR A 1 77 ? -33.015 4.019 -9.534 1.00 96.00 77 THR A O 1
ATOM 640 N N . ASN A 1 78 ? -32.709 2.097 -8.434 1.00 95.12 78 ASN A N 1
ATOM 641 C CA . ASN A 1 78 ? -32.667 2.691 -7.092 1.00 95.12 78 ASN A CA 1
ATOM 642 C C . ASN A 1 78 ? -31.401 3.517 -6.789 1.00 95.12 78 ASN A C 1
ATOM 644 O O . ASN A 1 78 ? -31.332 4.166 -5.747 1.00 95.12 78 ASN A O 1
ATOM 648 N N . ARG A 1 79 ? -30.398 3.502 -7.675 1.00 96.94 79 ARG A N 1
ATOM 649 C CA . ARG A 1 79 ? -29.182 4.324 -7.568 1.00 96.94 79 ARG A CA 1
ATOM 650 C C . ARG A 1 79 ? -29.178 5.508 -8.516 1.00 96.94 79 ARG A C 1
ATOM 652 O O . ARG A 1 79 ? -28.152 6.173 -8.617 1.00 96.94 79 ARG A O 1
ATOM 659 N N . ILE A 1 80 ? -30.280 5.757 -9.212 1.00 97.38 80 ILE A N 1
ATOM 660 C CA . ILE A 1 80 ? -30.403 6.841 -10.178 1.00 97.38 80 ILE A CA 1
ATOM 661 C C . ILE A 1 80 ? -31.562 7.724 -9.747 1.00 97.38 80 ILE A C 1
ATOM 663 O O . ILE A 1 80 ? -32.629 7.232 -9.380 1.00 97.38 80 ILE A O 1
ATOM 667 N N . ARG A 1 81 ? -31.354 9.037 -9.780 1.00 97.00 81 ARG A N 1
ATOM 668 C CA . ARG A 1 81 ? -32.413 10.019 -9.552 1.00 97.00 81 ARG A CA 1
ATOM 669 C C . ARG A 1 81 ? -32.365 11.121 -10.599 1.00 97.00 81 ARG A C 1
ATOM 671 O O . ARG A 1 81 ? -31.323 11.367 -11.208 1.00 97.00 81 ARG A O 1
ATOM 678 N N . ALA A 1 82 ? -33.501 11.788 -10.781 1.00 96.06 82 ALA A N 1
ATOM 679 C CA . ALA A 1 82 ? -33.565 12.991 -11.597 1.00 96.06 82 ALA A CA 1
ATOM 680 C C . ALA A 1 82 ? -32.647 14.055 -10.988 1.00 96.06 82 ALA A C 1
ATOM 682 O O . ALA A 1 82 ? -32.489 14.113 -9.766 1.00 96.06 82 ALA A O 1
ATOM 683 N N . LEU A 1 83 ? -32.055 14.895 -11.834 1.00 92.06 83 LEU A N 1
ATOM 684 C CA . LEU A 1 83 ? -31.326 16.059 -11.350 1.00 92.06 83 LEU A CA 1
ATOM 685 C C . LEU A 1 83 ? -32.269 16.934 -10.524 1.00 92.06 83 LEU A C 1
ATOM 687 O O . LEU A 1 83 ? -33.315 17.350 -11.022 1.00 92.06 83 LEU A O 1
ATOM 691 N N . SER A 1 84 ? -31.895 17.213 -9.274 1.00 82.50 84 SER A N 1
ATOM 692 C CA . SER A 1 84 ? -32.636 18.161 -8.446 1.00 82.50 84 SER A CA 1
ATOM 693 C C . SER A 1 84 ? -32.768 19.490 -9.202 1.00 82.50 84 SER A C 1
ATOM 695 O O . SER A 1 84 ? -31.744 20.010 -9.666 1.00 82.50 84 SER A O 1
ATOM 697 N N . PRO A 1 85 ? -33.987 20.048 -9.349 1.00 73.81 85 PRO A N 1
ATOM 698 C CA . PRO A 1 85 ? -34.167 21.372 -9.920 1.00 73.81 85 PRO A CA 1
ATOM 699 C C . PRO A 1 85 ? -33.303 22.341 -9.123 1.00 73.81 85 PRO A C 1
ATOM 701 O O . PRO A 1 85 ? -33.434 22.434 -7.901 1.00 73.81 85 PRO A O 1
ATOM 704 N N . ARG A 1 86 ? -32.374 23.024 -9.795 1.00 61.53 86 ARG A N 1
ATOM 705 C CA . ARG A 1 86 ? -31.638 24.112 -9.158 1.00 61.53 86 ARG A CA 1
ATOM 706 C C . ARG A 1 86 ? -32.680 25.134 -8.732 1.00 61.53 86 ARG A C 1
ATOM 708 O O . ARG A 1 86 ? -33.368 25.682 -9.589 1.00 61.53 86 ARG A O 1
ATOM 715 N N . VAL A 1 87 ? -32.812 25.359 -7.427 1.00 46.91 87 VAL A N 1
ATOM 716 C CA . VAL A 1 87 ? -33.547 26.509 -6.909 1.00 46.91 87 VAL A CA 1
ATOM 717 C C . VAL A 1 87 ? -32.807 27.723 -7.451 1.00 46.91 87 VAL A C 1
ATOM 719 O O . VAL A 1 87 ? -31.709 28.046 -7.007 1.00 46.91 87 VAL A O 1
ATOM 722 N N . SER A 1 88 ? -33.356 28.324 -8.500 1.00 45.41 88 SER A N 1
ATOM 723 C CA . SER A 1 88 ? -32.897 29.593 -9.037 1.00 45.41 88 SER A CA 1
ATOM 724 C C . SER A 1 88 ? -33.174 30.648 -7.973 1.00 45.41 88 SER A C 1
ATOM 726 O O . SER A 1 88 ? -34.264 31.217 -7.929 1.00 45.41 88 SER A O 1
ATOM 728 N N . GLY A 1 89 ? -32.221 30.842 -7.063 1.00 43.94 89 GLY A N 1
ATOM 729 C CA . GLY A 1 89 ? -32.247 31.953 -6.127 1.00 43.94 89 GLY A CA 1
ATOM 730 C C . GLY A 1 89 ? -32.250 33.251 -6.925 1.00 43.94 89 GLY A C 1
ATOM 731 O O . GLY A 1 89 ? -31.260 33.578 -7.576 1.00 43.94 89 GLY A O 1
ATOM 732 N N . LYS A 1 90 ? -33.386 33.954 -6.914 1.00 41.38 90 LYS A N 1
ATOM 733 C CA . LYS A 1 90 ? -33.436 35.388 -7.196 1.00 41.38 90 LYS A CA 1
ATOM 734 C C . LYS A 1 90 ? -32.622 36.066 -6.095 1.00 41.38 90 LYS A C 1
ATOM 736 O O . LYS A 1 90 ? -33.002 35.972 -4.933 1.00 41.38 90 LYS A O 1
ATOM 741 N N . GLY A 1 91 ? -31.482 36.644 -6.457 1.00 38.31 91 GLY A N 1
ATOM 742 C CA . GLY A 1 91 ? -30.725 37.522 -5.574 1.00 38.31 91 GLY A CA 1
ATOM 743 C C . GLY A 1 91 ? -31.284 38.932 -5.695 1.00 38.31 91 GLY A C 1
ATOM 744 O O . GLY A 1 91 ? -31.267 39.481 -6.796 1.00 38.31 91 GLY A O 1
ATOM 745 N N . ASP A 1 92 ? -31.791 39.457 -4.584 1.00 35.56 92 ASP A N 1
ATOM 746 C CA . ASP A 1 92 ? -31.917 40.894 -4.369 1.00 35.56 92 ASP A CA 1
ATOM 747 C C . ASP A 1 92 ? -30.539 41.459 -3.982 1.00 35.56 92 ASP A C 1
ATOM 749 O O . ASP A 1 92 ? -29.689 40.771 -3.407 1.00 35.56 92 ASP A O 1
ATOM 753 N N . ASP A 1 93 ? -30.330 42.685 -4.441 1.00 50.44 93 ASP A N 1
ATOM 754 C CA . ASP A 1 93 ? -29.084 43.419 -4.622 1.00 50.44 93 ASP A CA 1
ATOM 755 C C . ASP A 1 93 ? -28.818 44.347 -3.435 1.00 50.44 93 ASP A C 1
ATOM 757 O O . ASP A 1 93 ? -29.337 45.457 -3.413 1.00 50.44 93 ASP A O 1
ATOM 761 N N . ASP A 1 94 ? -27.978 43.916 -2.489 1.00 35.88 94 ASP A N 1
ATOM 762 C CA . ASP A 1 94 ? -27.489 44.776 -1.410 1.00 35.88 94 ASP A CA 1
ATOM 763 C C . ASP A 1 94 ? -25.953 44.721 -1.380 1.00 35.88 94 ASP A C 1
ATOM 765 O O . ASP A 1 94 ? -25.331 43.734 -0.973 1.00 35.88 94 ASP A O 1
ATOM 769 N N . GLY A 1 95 ? -25.334 45.788 -1.884 1.00 48.03 95 GLY A N 1
ATOM 770 C CA . GLY A 1 95 ? -23.891 45.944 -1.973 1.00 48.03 95 GLY A CA 1
ATOM 771 C C . GLY A 1 95 ? -23.222 46.198 -0.624 1.00 48.03 95 GLY A C 1
ATOM 772 O O . GLY A 1 95 ? -23.546 47.156 0.068 1.00 48.03 95 GLY A O 1
ATOM 773 N N . GLU A 1 96 ? -22.187 45.412 -0.330 1.00 35.75 96 GLU A N 1
ATOM 774 C CA . GLU A 1 96 ? -21.137 45.773 0.621 1.00 35.75 96 GLU A CA 1
ATOM 775 C C . GLU A 1 96 ? -19.766 45.298 0.111 1.00 35.75 96 GLU A C 1
ATOM 777 O O . GLU A 1 96 ? -19.582 44.184 -0.386 1.00 35.75 96 GLU A O 1
ATOM 782 N N . THR A 1 97 ? -18.805 46.213 0.204 1.00 47.19 97 THR A N 1
ATOM 783 C CA . THR A 1 97 ? -17.386 46.116 -0.158 1.00 47.19 97 THR A CA 1
ATOM 784 C C . THR A 1 97 ? -16.726 44.842 0.371 1.00 47.19 97 THR A C 1
ATOM 786 O O . THR A 1 97 ? -16.488 44.707 1.569 1.00 47.19 97 THR A O 1
ATOM 789 N N . ARG A 1 98 ? -16.386 43.922 -0.540 1.00 37.47 98 ARG A N 1
ATOM 790 C CA . ARG A 1 98 ? -15.737 42.643 -0.234 1.00 37.47 98 ARG A CA 1
ATOM 791 C C . ARG A 1 98 ? -14.321 42.612 -0.806 1.00 37.47 98 ARG A C 1
ATOM 793 O O . ARG A 1 98 ? -14.127 42.810 -2.003 1.00 37.47 98 ARG A O 1
ATOM 800 N N . GLU A 1 99 ? -13.354 42.365 0.073 1.00 40.72 99 GLU A N 1
ATOM 801 C CA . GLU A 1 99 ? -11.930 42.221 -0.238 1.00 40.72 99 GLU A CA 1
ATOM 802 C C . GLU A 1 99 ? -11.680 41.197 -1.360 1.00 40.72 99 GLU A C 1
ATOM 804 O O . GLU A 1 99 ? -12.243 40.096 -1.372 1.00 40.72 99 GLU A O 1
ATOM 809 N N . GLU A 1 100 ? -10.813 41.581 -2.301 1.00 39.22 100 GLU A N 1
ATOM 810 C CA . GLU A 1 100 ? -10.399 40.837 -3.494 1.00 39.22 100 GLU A CA 1
ATOM 811 C C . GLU A 1 100 ? -9.694 39.511 -3.155 1.00 39.22 100 GLU A C 1
ATOM 813 O O . GLU A 1 100 ? -8.481 39.356 -3.281 1.00 39.22 100 GLU A O 1
ATOM 818 N N . THR A 1 101 ? -10.455 38.485 -2.792 1.00 45.66 101 THR A N 1
ATOM 819 C CA . THR A 1 101 ? -10.006 37.105 -2.997 1.00 45.66 101 THR A CA 1
ATOM 820 C C . THR A 1 101 ? -10.367 36.739 -4.431 1.00 45.66 101 THR A C 1
ATOM 822 O O . THR A 1 101 ? -11.535 36.597 -4.768 1.00 45.66 101 THR A O 1
ATOM 825 N N . GLY A 1 102 ? -9.368 36.698 -5.317 1.00 59.19 102 GLY A N 1
ATOM 826 C CA . GLY A 1 102 ? -9.530 36.574 -6.771 1.00 59.19 102 GLY A CA 1
ATOM 827 C C . GLY A 1 102 ? -10.247 35.303 -7.244 1.00 59.19 102 GLY A C 1
ATOM 828 O O . GLY A 1 102 ? -9.614 34.398 -7.793 1.00 59.19 102 GLY A O 1
ATOM 829 N N . GLU A 1 103 ? -11.568 35.253 -7.093 1.00 86.31 103 GLU A N 1
ATOM 830 C CA . GLU A 1 103 ? -12.416 34.158 -7.549 1.00 86.31 103 GLU A CA 1
ATOM 831 C C . GLU A 1 103 ? -12.387 34.011 -9.076 1.00 86.31 103 GLU A C 1
ATOM 833 O O . GLU A 1 103 ? -12.244 34.976 -9.832 1.00 86.31 103 GLU A O 1
ATOM 838 N N . TYR A 1 104 ? -12.489 32.758 -9.520 1.00 93.88 104 TYR A N 1
ATOM 839 C CA . TYR A 1 104 ? -12.664 32.387 -10.920 1.00 93.88 104 TYR A CA 1
ATOM 840 C C . TYR A 1 104 ? -14.100 32.697 -11.363 1.00 93.88 104 TYR A C 1
ATOM 842 O O . TYR A 1 104 ? -15.037 32.446 -10.607 1.00 93.88 104 TYR A O 1
ATOM 850 N N . ARG A 1 105 ? -14.286 33.180 -12.591 1.00 96.12 105 ARG A N 1
ATOM 851 C CA . ARG A 1 105 ? -15.594 33.427 -13.217 1.00 96.12 105 ARG A CA 1
ATOM 852 C C . ARG A 1 105 ? -15.837 32.455 -14.364 1.00 96.12 105 ARG A C 1
ATOM 854 O O . ARG A 1 105 ? -14.902 31.944 -14.973 1.00 96.12 105 ARG A O 1
ATOM 861 N N . VAL A 1 106 ? -17.107 32.196 -14.674 1.00 95.12 106 VAL A N 1
ATOM 862 C CA . VAL A 1 106 ? -17.465 31.438 -15.882 1.00 95.12 106 VAL A CA 1
ATOM 863 C C . VAL A 1 106 ? -16.926 32.183 -17.106 1.00 95.12 106 VAL A C 1
ATOM 865 O O . VAL A 1 106 ? -17.066 33.398 -17.206 1.00 95.12 106 VAL A O 1
ATOM 868 N N . ASN A 1 107 ? -16.321 31.431 -18.021 1.00 95.94 107 ASN A N 1
ATOM 869 C CA . ASN A 1 107 ? -15.549 31.855 -19.187 1.00 95.94 107 ASN A CA 1
ATOM 870 C C . ASN A 1 107 ? -14.128 32.374 -18.913 1.00 95.94 107 ASN A C 1
ATOM 872 O O . ASN A 1 107 ? -13.445 32.761 -19.862 1.00 95.94 107 ASN A O 1
ATOM 876 N N . ASP A 1 108 ? -13.627 32.320 -17.674 1.00 96.94 108 ASP A N 1
ATOM 877 C CA . ASP A 1 108 ? -12.216 32.616 -17.419 1.00 96.94 108 ASP A CA 1
ATOM 878 C C . ASP A 1 108 ? -11.305 31.602 -18.124 1.00 96.94 108 ASP A C 1
ATOM 880 O O . ASP A 1 108 ? -11.449 30.383 -17.970 1.00 96.94 108 ASP A O 1
ATOM 884 N N . GLY A 1 109 ? -10.314 32.122 -18.852 1.00 96.38 109 GLY A N 1
ATOM 885 C CA . GLY A 1 109 ? -9.221 31.333 -19.405 1.00 96.38 109 GLY A CA 1
ATOM 886 C C . GLY A 1 109 ? -8.226 30.947 -18.313 1.00 96.38 109 GLY A C 1
ATOM 887 O O . GLY A 1 109 ? -7.569 31.801 -17.707 1.00 96.38 109 GLY A O 1
ATOM 888 N N . VAL A 1 110 ? -8.067 29.648 -18.089 1.00 97.50 110 VAL A N 1
ATOM 889 C CA . VAL A 1 110 ? -7.206 29.090 -17.044 1.00 97.50 110 VAL A CA 1
ATOM 890 C C . VAL A 1 110 ? -6.307 27.986 -17.600 1.00 97.50 110 VAL A C 1
ATOM 892 O O . VAL A 1 110 ? -6.418 27.556 -18.746 1.00 97.50 110 VAL A O 1
ATOM 895 N N . ARG A 1 111 ? -5.372 27.521 -16.776 1.00 96.81 111 ARG A N 1
ATOM 896 C CA . ARG A 1 111 ? -4.622 26.287 -16.993 1.00 96.81 111 ARG A CA 1
ATOM 897 C C . ARG A 1 111 ? -4.919 25.321 -15.865 1.00 96.81 111 ARG A C 1
ATOM 899 O O . ARG A 1 111 ? -4.847 25.702 -14.701 1.00 96.81 111 ARG A O 1
ATOM 906 N N . TYR A 1 112 ? -5.192 24.073 -16.215 1.00 97.44 112 TYR A N 1
ATOM 907 C CA . TYR A 1 112 ? -5.461 22.981 -15.287 1.00 97.44 112 TYR A CA 1
ATOM 908 C C . TYR A 1 112 ? -4.331 21.956 -15.308 1.00 97.44 112 TYR A C 1
ATOM 910 O O . TYR A 1 112 ? -3.890 21.539 -16.378 1.00 97.44 112 TYR A O 1
ATOM 918 N N . TYR A 1 113 ? -3.862 21.521 -14.140 1.00 93.50 113 TYR A N 1
ATOM 919 C CA . TYR A 1 113 ? -2.879 20.444 -14.062 1.00 93.50 113 TYR A CA 1
ATOM 920 C C . TYR A 1 113 ? -3.557 19.078 -14.219 1.00 93.50 113 TYR A C 1
ATOM 922 O O . TYR A 1 113 ? -4.185 18.556 -13.288 1.00 93.50 113 TYR A O 1
ATOM 930 N N . SER A 1 114 ? -3.423 18.479 -15.404 1.00 91.56 114 SER A N 1
ATOM 931 C CA . SER A 1 114 ? -3.969 17.156 -15.700 1.00 91.56 114 SER A CA 1
ATOM 932 C C . SER A 1 114 ? -3.040 16.073 -15.160 1.00 91.56 114 SER A C 1
ATOM 934 O O . SER A 1 114 ? -1.985 15.826 -15.734 1.00 91.56 114 SER A O 1
ATOM 936 N N . LEU A 1 115 ? -3.454 15.376 -14.095 1.00 64.38 115 LEU A N 1
ATOM 937 C CA . LEU A 1 115 ? -2.692 14.241 -13.550 1.00 64.38 115 LEU A CA 1
ATOM 938 C C . LEU A 1 115 ? -2.495 13.114 -14.574 1.00 64.38 115 LEU A C 1
ATOM 940 O O . LEU A 1 115 ? -1.459 12.464 -14.571 1.00 64.38 115 LEU A O 1
ATOM 944 N N . THR A 1 116 ? -3.483 12.875 -15.440 1.00 63.09 116 THR A N 1
ATOM 945 C CA . THR A 1 116 ? -3.419 11.807 -16.449 1.00 63.09 116 THR A CA 1
ATOM 946 C C . THR A 1 116 ? -2.379 12.099 -17.529 1.00 63.09 116 THR A C 1
ATOM 948 O O . THR A 1 116 ? -1.745 11.176 -18.026 1.00 63.09 116 THR A O 1
ATOM 951 N N . HIS A 1 117 ? -2.200 13.373 -17.888 1.00 67.75 117 HIS A N 1
ATOM 952 C CA . HIS A 1 117 ? -1.262 13.795 -18.935 1.00 67.75 117 HIS A CA 1
ATOM 953 C C . HIS A 1 117 ? 0.037 14.394 -18.382 1.00 67.75 117 HIS A C 1
ATOM 955 O O . HIS A 1 117 ? 0.875 14.823 -19.171 1.00 67.75 117 HIS A O 1
ATOM 961 N N . ASP A 1 118 ? 0.161 14.466 -17.055 1.00 76.62 118 ASP A N 1
ATOM 962 C CA . ASP A 1 118 ? 1.273 15.060 -16.307 1.00 76.62 118 ASP A CA 1
ATOM 963 C C . ASP A 1 118 ? 1.745 16.417 -16.861 1.00 76.62 118 ASP A C 1
ATOM 965 O O . ASP A 1 118 ? 2.931 16.687 -17.038 1.00 76.62 118 ASP A O 1
ATOM 969 N N . ARG A 1 119 ? 0.785 17.278 -17.215 1.00 87.56 119 ARG A N 1
ATOM 970 C CA . ARG A 1 119 ? 1.056 18.607 -17.774 1.00 87.56 119 ARG A CA 1
ATOM 971 C C . ARG A 1 119 ? -0.075 19.581 -17.487 1.00 87.56 119 ARG A C 1
ATOM 973 O O . ARG A 1 119 ? -1.227 19.189 -17.280 1.00 87.56 119 ARG A O 1
ATOM 980 N N . TRP A 1 120 ? 0.254 20.868 -17.545 1.00 94.25 120 TRP A N 1
ATOM 981 C CA . TRP A 1 120 ? -0.743 21.930 -17.599 1.00 94.25 120 TRP A CA 1
ATOM 982 C C . TRP A 1 120 ? -1.426 21.923 -18.965 1.00 94.25 120 TRP A C 1
ATOM 984 O O . TRP A 1 120 ? -0.755 21.950 -19.995 1.00 94.25 120 TRP A O 1
ATOM 994 N N . VAL A 1 121 ? -2.752 21.890 -18.964 1.00 93.75 121 VAL A N 1
ATOM 995 C CA . VAL A 1 121 ? -3.590 22.015 -20.157 1.00 93.75 121 VAL A CA 1
ATOM 996 C C . VAL A 1 121 ? -4.368 23.322 -20.082 1.00 93.75 121 VAL A C 1
ATOM 998 O O . VAL A 1 121 ? -4.827 23.700 -19.003 1.00 93.75 121 VAL A O 1
ATOM 1001 N N . ASP A 1 122 ? -4.473 24.028 -21.205 1.00 97.00 122 ASP A N 1
ATOM 1002 C CA . ASP A 1 122 ? -5.356 25.190 -21.309 1.00 97.00 122 ASP A CA 1
ATOM 1003 C C . ASP A 1 122 ? -6.809 24.719 -21.148 1.00 97.00 122 ASP A C 1
ATOM 1005 O O . ASP A 1 122 ? -7.180 23.649 -21.633 1.00 97.00 122 ASP A O 1
ATOM 1009 N N . ALA A 1 123 ? -7.595 25.497 -20.410 1.00 97.19 123 ALA A N 1
ATOM 1010 C CA . ALA A 1 123 ? -8.973 25.186 -20.068 1.00 97.19 123 ALA A CA 1
ATOM 1011 C C . ALA A 1 123 ? -9.779 26.475 -19.877 1.00 97.19 123 ALA A C 1
ATOM 1013 O O . ALA A 1 123 ? -9.216 27.549 -19.644 1.00 97.19 123 ALA A O 1
ATOM 1014 N N . THR A 1 124 ? -11.098 26.348 -19.910 1.00 97.75 124 THR A N 1
ATOM 1015 C CA . THR A 1 124 ? -12.032 27.445 -19.645 1.00 97.75 124 THR A CA 1
ATOM 1016 C C . THR A 1 124 ? -12.974 27.042 -18.522 1.00 97.75 124 THR A C 1
ATOM 1018 O O . THR A 1 124 ? -13.481 25.918 -18.495 1.00 97.75 124 THR A O 1
ATOM 1021 N N . VAL A 1 125 ? -13.215 27.949 -17.576 1.00 97.69 125 VAL A N 1
ATOM 1022 C CA . VAL A 1 125 ? -14.192 27.724 -16.504 1.00 97.69 125 VAL A CA 1
ATOM 1023 C C . VAL A 1 125 ? -15.593 27.719 -17.110 1.00 97.69 125 VAL A C 1
ATOM 1025 O O . VAL A 1 125 ? -16.060 28.741 -17.593 1.00 97.69 125 VAL A O 1
ATOM 1028 N N . VAL A 1 126 ? -16.286 26.584 -17.092 1.00 97.00 126 VAL A N 1
ATOM 1029 C CA . VAL A 1 126 ? -17.651 26.451 -17.642 1.00 97.00 126 VAL A CA 1
ATOM 1030 C C . VAL A 1 126 ? -18.733 26.567 -16.570 1.00 97.00 126 VAL A C 1
ATOM 1032 O O . VAL A 1 126 ? -19.905 26.749 -16.889 1.00 97.00 126 VAL A O 1
ATOM 1035 N N . GLY A 1 127 ? -18.361 26.472 -15.293 1.00 94.56 127 GLY A N 1
ATOM 1036 C CA . GLY A 1 127 ? -19.303 26.579 -14.187 1.00 94.56 127 GLY A CA 1
ATOM 1037 C C . GLY A 1 127 ? -18.610 26.704 -12.837 1.00 94.56 127 GLY A C 1
ATOM 1038 O O . GLY A 1 127 ? -17.523 26.168 -12.623 1.00 94.56 127 GLY A O 1
ATOM 1039 N N . LEU A 1 128 ? -19.262 27.396 -11.908 1.00 94.88 128 LEU A N 1
ATOM 1040 C CA . LEU A 1 128 ? -18.867 27.405 -10.503 1.00 94.88 128 LEU A CA 1
ATOM 1041 C C . LEU A 1 128 ? -19.659 26.319 -9.769 1.00 94.88 128 LEU A C 1
ATOM 1043 O O . LEU A 1 128 ? -20.856 26.144 -10.006 1.00 94.88 128 LEU A O 1
ATOM 1047 N N . CYS A 1 129 ? -18.966 25.536 -8.945 1.00 87.44 129 CYS A N 1
ATOM 1048 C CA . CYS A 1 129 ? -19.588 24.524 -8.098 1.00 87.44 129 CYS A CA 1
ATOM 1049 C C . CYS A 1 129 ? -20.058 25.166 -6.787 1.00 87.44 129 CYS A C 1
ATOM 1051 O O . CYS A 1 129 ? -19.401 26.078 -6.296 1.00 87.44 129 CYS A O 1
ATOM 1053 N N . ASP A 1 130 ? -21.113 24.619 -6.174 1.00 79.50 130 ASP A N 1
ATOM 1054 C CA . ASP A 1 130 ? -21.577 25.044 -4.838 1.00 79.50 130 ASP A CA 1
ATOM 1055 C C . ASP A 1 130 ? -20.519 24.785 -3.744 1.00 79.50 130 ASP A C 1
ATOM 1057 O O . ASP A 1 130 ? -20.533 25.391 -2.678 1.00 79.50 130 ASP A O 1
ATOM 1061 N N . ASP A 1 131 ? -19.581 23.872 -4.014 1.00 81.75 131 ASP A N 1
ATOM 1062 C CA . ASP A 1 131 ? -18.421 23.610 -3.169 1.00 81.75 131 ASP A CA 1
ATOM 1063 C C . ASP A 1 131 ? -17.291 24.605 -3.506 1.00 81.75 131 ASP A C 1
ATOM 1065 O O . ASP A 1 131 ? -16.736 24.538 -4.614 1.00 81.75 131 ASP A O 1
ATOM 1069 N N . PRO A 1 132 ? -16.896 25.489 -2.567 1.00 85.50 132 PRO A N 1
ATOM 1070 C CA . PRO A 1 132 ? -15.956 26.575 -2.834 1.00 85.50 132 PRO A CA 1
ATOM 1071 C C . PRO A 1 132 ? -14.557 26.088 -3.237 1.00 85.50 132 PRO A C 1
ATOM 1073 O O . PRO A 1 132 ? -13.791 26.869 -3.805 1.00 85.50 132 PRO A O 1
ATOM 1076 N N . GLY A 1 133 ? -14.213 24.815 -3.000 1.00 88.75 133 GLY A N 1
ATOM 1077 C CA . GLY A 1 133 ? -12.930 24.224 -3.388 1.00 88.75 133 GLY A CA 1
ATOM 1078 C C . GLY A 1 133 ? -12.823 23.792 -4.857 1.00 88.75 133 GLY A C 1
ATOM 1079 O O . GLY A 1 133 ? -11.734 23.401 -5.294 1.00 88.75 133 GLY A O 1
ATOM 1080 N N . TYR A 1 134 ? -13.912 23.843 -5.633 1.00 93.81 134 TYR A N 1
ATOM 1081 C CA . TYR A 1 134 ? -13.967 23.266 -6.980 1.00 93.81 134 TYR A CA 1
ATOM 1082 C C . TYR A 1 134 ? -14.590 24.208 -8.013 1.00 93.81 134 TYR A C 1
ATOM 1084 O O . TYR A 1 134 ? -15.407 25.066 -7.695 1.00 93.81 134 TYR A O 1
ATOM 1092 N N . VAL A 1 135 ? -14.212 24.020 -9.276 1.00 96.69 135 VAL A N 1
ATOM 1093 C CA . VAL A 1 135 ? -14.850 24.649 -10.443 1.00 96.69 135 VAL A CA 1
ATOM 1094 C C . VAL A 1 135 ? -15.012 23.620 -11.554 1.00 96.69 135 VAL A C 1
ATOM 1096 O O . VAL A 1 135 ? -14.238 22.667 -11.649 1.00 96.69 135 VAL A O 1
ATOM 1099 N N . ASP A 1 136 ? -16.013 23.792 -12.403 1.00 95.94 136 ASP A N 1
ATOM 1100 C CA . ASP A 1 136 ? -16.158 22.987 -13.607 1.00 95.94 136 ASP A CA 1
ATOM 1101 C C . ASP A 1 136 ? -15.350 23.622 -14.737 1.00 95.94 136 ASP A C 1
ATOM 1103 O O . ASP A 1 136 ? -15.540 24.791 -15.072 1.00 95.94 136 ASP A O 1
ATOM 1107 N N . LEU A 1 137 ? -14.451 22.840 -15.331 1.00 97.44 137 LEU A N 1
ATOM 1108 C CA . LEU A 1 137 ? -13.708 23.200 -16.534 1.00 97.44 137 LEU A CA 1
ATOM 1109 C C . LEU A 1 137 ? -14.245 22.413 -17.728 1.00 97.44 137 LEU A C 1
ATOM 1111 O O . LEU A 1 137 ? -14.686 21.271 -17.566 1.00 97.44 137 LEU A O 1
ATOM 1115 N N . ASP A 1 138 ? -14.143 22.988 -18.922 1.00 97.50 138 ASP A N 1
ATOM 1116 C CA . ASP A 1 138 ? -14.442 22.325 -20.200 1.00 97.50 138 ASP A CA 1
ATOM 1117 C C . ASP A 1 138 ? -13.719 20.974 -20.352 1.00 97.50 138 ASP A C 1
ATOM 1119 O O . ASP A 1 138 ? -14.307 19.993 -20.804 1.00 97.50 138 ASP A O 1
ATOM 1123 N N . VAL A 1 139 ? -12.472 20.889 -19.880 1.00 94.00 139 VAL A N 1
ATOM 1124 C CA . VAL A 1 139 ? -11.658 19.661 -19.897 1.00 94.00 139 VAL A CA 1
ATOM 1125 C C . VAL A 1 139 ? -11.835 18.769 -18.662 1.00 94.00 139 VAL A C 1
ATOM 1127 O O . VAL A 1 139 ? -11.401 17.613 -18.661 1.00 94.00 139 VAL A O 1
ATOM 1130 N N . LYS A 1 140 ? -12.403 19.291 -17.565 1.00 93.31 140 LYS A N 1
ATOM 1131 C CA . LYS A 1 140 ? -12.523 18.569 -16.290 1.00 93.31 140 LYS A CA 1
ATOM 1132 C C . LYS A 1 140 ? -13.606 19.163 -15.386 1.00 93.31 140 L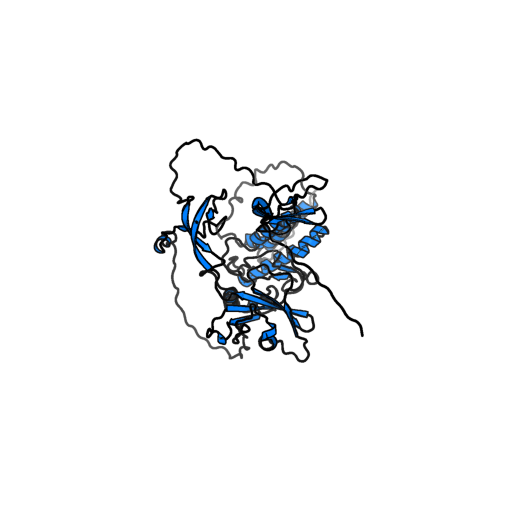YS A C 1
ATOM 1134 O O . LYS A 1 140 ? -13.399 20.188 -14.740 1.00 93.31 140 LYS A O 1
ATOM 1139 N N . ARG A 1 141 ? -14.715 18.437 -15.221 1.00 92.12 141 ARG A N 1
ATOM 1140 C CA . ARG A 1 141 ? -15.723 18.746 -14.191 1.00 92.12 141 ARG A CA 1
ATOM 1141 C C . ARG A 1 141 ? -15.158 18.583 -12.780 1.00 92.12 141 ARG A C 1
ATOM 1143 O O . ARG A 1 141 ? -14.400 17.641 -12.517 1.00 92.12 141 ARG A O 1
ATOM 1150 N N . ARG A 1 142 ? -15.562 19.482 -11.881 1.00 90.31 142 ARG A N 1
ATOM 1151 C CA . ARG A 1 142 ? -15.133 19.598 -10.483 1.00 90.31 142 ARG A CA 1
ATOM 1152 C C . ARG A 1 142 ? -13.614 19.530 -10.348 1.00 90.31 142 ARG A C 1
ATOM 1154 O O . ARG A 1 142 ? -13.075 18.732 -9.578 1.00 90.31 142 ARG A O 1
ATOM 1161 N N . ALA A 1 143 ? -12.906 20.332 -11.131 1.00 95.06 143 ALA A N 1
ATOM 1162 C CA . ALA A 1 143 ? -11.480 20.536 -10.967 1.00 95.06 143 ALA A CA 1
ATOM 1163 C C . ALA A 1 143 ? -11.218 21.269 -9.642 1.00 95.06 143 ALA A C 1
ATOM 1165 O O . ALA A 1 143 ? -11.839 22.284 -9.338 1.00 95.06 143 ALA A O 1
ATOM 1166 N N . ASN A 1 144 ? -10.310 20.726 -8.830 1.00 92.50 144 ASN A N 1
ATOM 1167 C CA . ASN A 1 144 ? -9.913 21.346 -7.568 1.00 92.50 144 ASN A CA 1
ATOM 1168 C C . ASN A 1 144 ? -9.168 22.659 -7.860 1.00 92.50 144 ASN A C 1
ATOM 1170 O O . ASN A 1 144 ? -8.208 22.636 -8.634 1.00 92.50 144 ASN A O 1
ATOM 1174 N N . LYS A 1 145 ? -9.577 23.770 -7.231 1.00 95.19 145 LYS A N 1
ATOM 1175 C CA . LYS A 1 145 ? -9.001 25.108 -7.461 1.00 95.19 145 LYS A CA 1
ATOM 1176 C C . LYS A 1 145 ? -7.482 25.162 -7.236 1.00 95.19 145 LYS A C 1
ATOM 1178 O O . LYS A 1 145 ? -6.810 25.904 -7.940 1.00 95.19 145 LYS A O 1
ATOM 1183 N N . SER A 1 146 ? -6.921 24.316 -6.359 1.00 92.50 146 SER A N 1
ATOM 1184 C CA . SER A 1 146 ? -5.460 24.184 -6.151 1.00 92.50 146 SER A CA 1
ATOM 1185 C C . SER A 1 146 ? -4.680 23.682 -7.375 1.00 92.50 146 SER A C 1
ATOM 1187 O O . SER A 1 146 ? -3.459 23.790 -7.419 1.00 92.50 146 SER A O 1
ATOM 1189 N N . LYS A 1 147 ? -5.364 23.115 -8.375 1.00 94.88 147 LYS A N 1
ATOM 1190 C CA . LYS A 1 147 ? -4.767 22.614 -9.624 1.00 94.88 147 LYS A CA 1
ATOM 1191 C C . LYS A 1 147 ? -5.063 23.514 -10.812 1.00 94.88 147 LYS A C 1
ATOM 1193 O O . LYS A 1 147 ? -4.935 23.073 -11.954 1.00 94.88 147 LYS A O 1
ATOM 1198 N N . ILE A 1 148 ? -5.516 24.732 -10.551 1.00 96.62 148 ILE A N 1
ATOM 1199 C CA . ILE A 1 148 ? -5.927 25.696 -11.559 1.00 96.62 148 ILE A CA 1
ATOM 1200 C C . ILE A 1 148 ? -5.105 26.954 -11.338 1.00 96.62 148 ILE A C 1
ATOM 1202 O O . ILE A 1 148 ? -4.890 27.370 -10.203 1.00 96.62 148 ILE A O 1
ATOM 1206 N N . ARG A 1 149 ? -4.631 27.543 -12.429 1.00 96.31 149 ARG A N 1
ATOM 1207 C CA . ARG A 1 149 ? -3.966 28.846 -12.423 1.00 96.31 149 ARG A CA 1
ATOM 1208 C C . ARG A 1 149 ? -4.495 29.696 -13.564 1.00 96.31 149 ARG A C 1
ATOM 1210 O O . ARG A 1 149 ? -4.912 29.158 -14.590 1.00 96.31 149 ARG A O 1
ATOM 1217 N N . ARG A 1 150 ? -4.476 31.018 -13.410 1.00 95.25 150 ARG A N 1
ATOM 1218 C CA . ARG A 1 150 ? -4.905 31.935 -14.476 1.00 95.25 150 ARG A CA 1
ATOM 1219 C C . ARG A 1 150 ? -3.967 31.829 -15.681 1.00 95.25 150 ARG A C 1
ATOM 1221 O O . ARG A 1 150 ? -2.781 31.534 -15.534 1.00 95.25 150 ARG A O 1
ATOM 1228 N N . LYS A 1 151 ? -4.489 32.038 -16.892 1.00 90.06 151 LYS A N 1
ATOM 1229 C CA . LYS A 1 151 ? -3.712 31.869 -18.135 1.00 90.06 151 LYS A CA 1
ATOM 1230 C C . LYS A 1 151 ? -2.527 32.843 -18.251 1.00 90.06 151 LYS A C 1
ATOM 1232 O O . LYS A 1 151 ? -1.542 32.510 -18.901 1.00 90.06 151 LYS A O 1
ATOM 1237 N N . ASN A 1 152 ? -2.602 33.992 -17.581 1.00 85.88 152 ASN A N 1
ATOM 1238 C CA . ASN A 1 152 ? -1.552 35.011 -17.486 1.00 85.88 152 ASN A CA 1
ATOM 1239 C C . ASN A 1 152 ? -0.601 34.833 -16.284 1.00 85.88 152 ASN A C 1
ATOM 1241 O O . ASN A 1 152 ? 0.187 35.729 -16.007 1.00 85.88 152 ASN A O 1
ATOM 1245 N N . TRP A 1 153 ? -0.667 33.706 -15.570 1.00 81.50 153 TRP A N 1
ATOM 1246 C CA . TRP A 1 153 ? 0.188 33.449 -14.412 1.00 81.50 153 TRP A CA 1
ATOM 1247 C C . TRP A 1 153 ? 1.667 33.362 -14.816 1.00 81.50 153 TRP A C 1
ATOM 1249 O O . TRP A 1 153 ? 2.031 32.525 -15.653 1.00 81.50 153 TRP A O 1
ATOM 1259 N N . SER A 1 154 ? 2.513 34.205 -14.216 1.00 65.38 154 SER A N 1
ATOM 1260 C CA . SER A 1 154 ? 3.964 34.153 -14.379 1.00 65.38 154 SER A CA 1
ATOM 1261 C C . SER A 1 154 ? 4.613 33.452 -13.174 1.00 65.38 154 SER A C 1
ATOM 1263 O O . SER A 1 154 ? 4.135 33.603 -12.051 1.00 65.38 154 SER A O 1
ATOM 1265 N N . PRO A 1 155 ? 5.728 32.718 -13.352 1.00 56.16 155 PRO A N 1
ATOM 1266 C CA . PRO A 1 155 ? 6.466 32.134 -12.227 1.00 56.16 155 PRO A CA 1
ATOM 1267 C C . PRO A 1 155 ? 6.970 33.159 -11.195 1.00 56.16 155 PRO A C 1
ATOM 1269 O O . PRO A 1 155 ? 7.298 32.784 -10.076 1.00 56.16 155 PRO A O 1
ATOM 1272 N N . ALA A 1 156 ? 7.044 34.447 -11.553 1.00 53.81 156 ALA A N 1
ATOM 1273 C CA . ALA A 1 156 ? 7.472 35.513 -10.648 1.00 53.81 156 ALA A CA 1
ATOM 1274 C C . ALA A 1 156 ? 6.404 35.874 -9.596 1.00 53.81 156 ALA A C 1
ATOM 1276 O O . ALA A 1 156 ? 6.740 36.441 -8.558 1.00 53.81 156 ALA A O 1
ATOM 1277 N N . ASP A 1 157 ? 5.138 35.512 -9.828 1.00 49.56 157 ASP A N 1
ATOM 1278 C CA . ASP A 1 157 ? 4.026 35.799 -8.916 1.00 49.56 157 ASP A CA 1
ATOM 1279 C C . ASP A 1 157 ? 3.971 34.829 -7.714 1.00 49.56 157 ASP A C 1
ATOM 1281 O O . ASP A 1 157 ? 3.285 35.102 -6.732 1.00 49.56 157 ASP A O 1
ATOM 1285 N N . GLU A 1 158 ? 4.719 33.716 -7.756 1.00 45.97 158 GLU A N 1
ATOM 1286 C CA . GLU A 1 158 ? 4.765 32.690 -6.696 1.00 45.97 158 GLU A CA 1
ATOM 1287 C C . GLU A 1 158 ? 5.692 33.074 -5.522 1.00 45.97 158 GLU A C 1
ATOM 1289 O O . GLU A 1 158 ? 5.550 32.554 -4.422 1.00 45.97 158 GLU A O 1
ATOM 1294 N N . VAL A 1 159 ? 6.606 34.035 -5.714 1.00 42.16 159 VAL A N 1
ATOM 1295 C CA . VAL A 1 159 ? 7.669 34.372 -4.740 1.00 42.16 159 VAL A CA 1
ATOM 1296 C C . VAL A 1 159 ? 7.184 35.272 -3.587 1.00 42.16 159 VAL A C 1
ATOM 1298 O O . VAL A 1 159 ? 7.903 35.486 -2.621 1.00 42.16 159 VAL A O 1
ATOM 1301 N N . ARG A 1 160 ? 5.952 35.798 -3.617 1.00 37.12 160 ARG A N 1
ATOM 1302 C CA . ARG A 1 160 ? 5.495 36.806 -2.634 1.00 37.12 160 ARG A CA 1
ATOM 1303 C C . ARG A 1 160 ? 4.815 36.279 -1.365 1.00 37.12 160 ARG A C 1
ATOM 1305 O O . ARG A 1 160 ? 4.453 37.099 -0.527 1.00 37.12 160 ARG A O 1
ATOM 1312 N N . LEU A 1 161 ? 4.635 34.968 -1.200 1.00 38.03 161 LEU A N 1
ATOM 1313 C CA . LEU A 1 161 ? 3.853 34.417 -0.079 1.00 38.03 161 LEU A CA 1
ATOM 1314 C C . LEU A 1 161 ? 4.649 33.608 0.961 1.00 38.03 161 LEU A C 1
ATOM 1316 O O . LEU A 1 161 ? 4.088 33.341 2.018 1.00 38.03 161 LEU A O 1
ATOM 1320 N N . ASP A 1 162 ? 5.936 33.306 0.735 1.00 31.80 162 ASP A N 1
ATOM 1321 C CA . ASP A 1 162 ? 6.688 32.353 1.581 1.00 31.80 162 ASP A CA 1
ATOM 1322 C C . ASP A 1 162 ? 8.034 32.862 2.158 1.00 31.80 162 ASP A C 1
ATOM 1324 O O . ASP A 1 162 ? 8.756 32.098 2.802 1.00 31.80 162 ASP A O 1
ATOM 1328 N N . ASP A 1 163 ? 8.385 34.145 2.018 1.00 29.75 163 ASP A N 1
ATOM 1329 C CA . ASP A 1 163 ? 9.639 34.678 2.581 1.00 29.75 163 ASP A CA 1
ATOM 1330 C C . ASP A 1 163 ? 9.527 35.005 4.083 1.00 29.75 163 ASP A C 1
ATOM 1332 O O . ASP A 1 163 ? 9.476 36.161 4.503 1.00 29.75 163 ASP A O 1
ATOM 1336 N N . ALA A 1 164 ? 9.556 33.968 4.922 1.00 31.44 164 ALA A N 1
ATOM 1337 C CA . ALA A 1 164 ? 10.111 34.058 6.270 1.00 31.44 164 ALA A CA 1
ATOM 1338 C C . ALA A 1 164 ? 10.583 32.681 6.767 1.00 31.44 164 ALA A C 1
ATOM 1340 O O . ALA A 1 164 ? 9.809 31.734 6.844 1.00 31.44 164 ALA A O 1
ATOM 1341 N N . VAL A 1 165 ? 11.840 32.643 7.228 1.00 31.27 165 VAL A N 1
ATOM 1342 C CA . VAL A 1 165 ? 12.543 31.557 7.945 1.00 31.27 165 VAL A CA 1
ATOM 1343 C C . VAL A 1 165 ? 13.466 30.687 7.077 1.00 31.27 165 VAL A C 1
ATOM 1345 O O . VAL A 1 165 ? 13.152 29.582 6.650 1.00 31.27 165 VAL A O 1
ATOM 1348 N N . THR A 1 166 ? 14.710 31.156 6.945 1.00 34.22 166 THR A N 1
ATOM 1349 C CA . THR A 1 166 ? 15.893 30.287 6.827 1.00 34.22 166 THR A CA 1
ATOM 1350 C C . THR A 1 166 ? 16.579 30.217 8.194 1.00 34.22 166 THR A C 1
ATOM 1352 O O . THR A 1 166 ? 16.670 31.245 8.870 1.00 34.22 166 THR A O 1
ATOM 1355 N N . PRO A 1 167 ? 17.167 29.070 8.577 1.00 34.03 167 PRO A N 1
ATOM 1356 C CA . PRO A 1 167 ? 18.497 29.165 9.167 1.00 34.03 167 PRO A CA 1
ATOM 1357 C C . PRO A 1 167 ? 19.505 28.137 8.631 1.00 34.03 167 PRO A C 1
ATOM 1359 O O . PRO A 1 167 ? 19.289 26.930 8.617 1.00 34.03 167 PRO A O 1
ATOM 1362 N N . ALA A 1 168 ? 20.643 28.709 8.236 1.00 29.03 168 ALA A N 1
ATOM 1363 C CA . ALA A 1 168 ? 22.014 28.367 8.611 1.00 29.03 168 ALA A CA 1
ATOM 1364 C C . ALA A 1 168 ? 22.516 26.907 8.536 1.00 29.03 168 ALA A C 1
ATOM 1366 O O . ALA A 1 168 ? 22.266 26.056 9.385 1.00 29.03 168 ALA A O 1
ATOM 1367 N N . ARG A 1 169 ? 23.431 26.728 7.573 1.00 30.44 169 ARG A N 1
ATOM 1368 C CA . ARG A 1 169 ? 24.576 25.802 7.559 1.00 30.44 169 ARG A CA 1
ATOM 1369 C C . ARG A 1 169 ? 25.256 25.641 8.930 1.00 30.44 169 ARG A C 1
ATOM 1371 O O . ARG A 1 169 ? 25.687 26.631 9.515 1.00 30.44 169 ARG A O 1
ATOM 1378 N N . ALA A 1 170 ? 25.560 24.396 9.298 1.00 31.00 170 ALA A N 1
ATOM 1379 C CA . ALA A 1 170 ? 26.638 24.062 10.229 1.00 31.00 170 ALA A CA 1
ATOM 1380 C C . ALA A 1 170 ? 27.669 23.145 9.549 1.00 31.00 170 ALA A C 1
ATOM 1382 O O . ALA A 1 170 ? 27.334 22.240 8.786 1.00 31.00 170 ALA A O 1
ATOM 1383 N N . ARG A 1 171 ? 28.940 23.477 9.788 1.00 31.28 171 ARG A N 1
ATOM 1384 C CA . ARG A 1 171 ? 30.156 22.915 9.195 1.00 31.28 171 ARG A CA 1
ATOM 1385 C C . ARG A 1 171 ? 30.512 21.537 9.760 1.00 31.28 171 ARG A C 1
ATOM 1387 O O . ARG A 1 171 ? 30.167 21.194 10.883 1.00 31.28 171 ARG A O 1
ATOM 1394 N N . ALA A 1 172 ? 31.280 20.814 8.950 1.00 31.62 172 ALA A N 1
ATOM 1395 C CA . ALA A 1 172 ? 31.940 19.553 9.247 1.00 31.62 172 ALA A CA 1
ATOM 1396 C C . ALA A 1 172 ? 32.955 19.648 10.399 1.00 31.62 172 ALA A C 1
ATOM 1398 O O . ALA A 1 172 ? 33.677 20.638 10.514 1.00 31.62 172 ALA A O 1
ATOM 1399 N N . ALA A 1 173 ? 33.081 18.556 11.154 1.00 31.94 173 ALA A N 1
ATOM 1400 C CA . ALA A 1 173 ? 34.264 18.237 11.941 1.00 31.94 173 ALA A CA 1
ATOM 1401 C C . ALA A 1 173 ? 34.659 16.778 11.673 1.00 31.94 173 ALA A C 1
ATOM 1403 O O . ALA A 1 173 ? 33.877 15.847 11.856 1.00 31.94 173 ALA A O 1
ATOM 1404 N N . SER A 1 174 ? 35.880 16.621 11.178 1.00 34.84 174 SER A N 1
ATOM 1405 C CA . SER A 1 174 ? 36.605 15.375 10.972 1.00 34.84 174 SER A CA 1
ATOM 1406 C C . SER A 1 174 ? 37.213 14.885 12.286 1.00 34.84 174 SER A C 1
ATOM 1408 O O . SER A 1 174 ? 37.904 15.648 12.957 1.00 34.84 174 SER A O 1
ATOM 1410 N N . GLY A 1 175 ? 37.044 13.603 12.600 1.00 30.12 175 GLY A N 1
ATOM 1411 C CA . GLY A 1 175 ? 37.770 12.925 13.670 1.00 30.12 175 GLY A CA 1
ATOM 1412 C C . GLY A 1 175 ? 37.810 11.431 13.386 1.00 30.12 175 GLY A C 1
ATOM 1413 O O . GLY A 1 175 ? 36.794 10.752 13.496 1.00 30.12 175 GLY A O 1
ATOM 1414 N N . GLY A 1 176 ? 38.966 10.945 12.938 1.00 33.34 176 GLY A N 1
ATOM 1415 C CA . GLY A 1 176 ? 39.212 9.530 12.695 1.00 33.34 176 GLY A CA 1
ATOM 1416 C C . GLY A 1 176 ? 39.692 8.821 13.957 1.00 33.34 176 GLY A C 1
ATOM 1417 O O . GLY A 1 176 ? 40.524 9.344 14.692 1.00 33.34 176 GLY A O 1
ATOM 1418 N N . SER A 1 177 ? 39.230 7.593 14.155 1.00 31.30 177 SER A N 1
ATOM 1419 C CA . SER A 1 177 ? 39.970 6.575 14.894 1.00 31.30 177 SER A CA 1
ATOM 1420 C C . SER A 1 177 ? 39.666 5.210 14.280 1.00 31.30 177 SER A C 1
ATOM 1422 O O . SER A 1 177 ? 38.530 4.885 13.931 1.00 31.30 177 SER A O 1
ATOM 1424 N N . GLY A 1 178 ? 40.737 4.460 14.021 1.00 40.50 178 GLY A N 1
ATOM 1425 C CA . GLY A 1 178 ? 40.694 3.179 13.337 1.00 40.50 178 GLY A CA 1
ATOM 1426 C C . GLY A 1 178 ? 40.001 2.115 14.175 1.00 40.50 178 GLY A C 1
ATOM 1427 O O . GLY A 1 178 ? 40.229 2.003 15.377 1.00 40.50 178 GLY A O 1
ATOM 1428 N N . SER A 1 179 ? 39.187 1.297 13.514 1.00 34.12 179 SER A N 1
ATOM 1429 C CA . SER A 1 179 ? 38.699 0.056 14.094 1.00 34.12 179 SER A CA 1
ATOM 1430 C C . SER A 1 179 ? 38.671 -1.060 13.059 1.00 34.12 179 SER A C 1
ATOM 1432 O O . SER A 1 179 ? 38.561 -0.834 11.852 1.00 34.12 179 SER A O 1
ATOM 1434 N N . ALA A 1 180 ? 38.874 -2.260 13.584 1.00 34.69 180 ALA A N 1
ATOM 1435 C CA . ALA A 1 180 ? 39.254 -3.482 12.909 1.00 34.69 180 ALA A CA 1
ATOM 1436 C C . ALA A 1 180 ? 38.368 -3.835 11.705 1.00 34.69 180 ALA A C 1
ATOM 1438 O O . ALA A 1 180 ? 37.143 -3.718 11.723 1.00 34.69 180 ALA A O 1
ATOM 1439 N N . ARG A 1 181 ? 39.030 -4.325 10.654 1.00 38.75 181 ARG A N 1
ATOM 1440 C CA . ARG A 1 181 ? 38.452 -4.747 9.378 1.00 38.75 181 ARG A CA 1
ATOM 1441 C C . ARG A 1 181 ? 37.634 -6.032 9.564 1.00 38.75 181 ARG A C 1
ATOM 1443 O O . ARG A 1 181 ? 38.070 -7.112 9.182 1.00 38.75 181 ARG A O 1
ATOM 1450 N N . GLN A 1 182 ? 36.436 -5.915 10.133 1.00 36.31 182 GLN A N 1
ATOM 1451 C CA . GLN A 1 182 ? 35.381 -6.904 9.932 1.00 36.31 182 GLN A CA 1
ATOM 1452 C C . GLN A 1 182 ? 35.000 -6.877 8.451 1.00 36.31 182 GLN A C 1
ATOM 1454 O O . GLN A 1 182 ? 34.668 -5.826 7.895 1.00 36.31 182 GLN A O 1
ATOM 1459 N N . GLN A 1 183 ? 35.090 -8.028 7.790 1.00 30.00 183 GLN A N 1
ATOM 1460 C CA . GLN A 1 183 ? 34.586 -8.194 6.435 1.00 30.00 183 GLN A CA 1
ATOM 1461 C C . GLN A 1 183 ? 33.086 -7.892 6.442 1.00 30.00 183 GLN A C 1
ATOM 1463 O O . GLN A 1 183 ? 32.275 -8.667 6.943 1.00 30.00 183 GLN A O 1
ATOM 1468 N N . LYS A 1 184 ? 32.733 -6.712 5.928 1.00 32.09 184 LYS A N 1
ATOM 1469 C CA . LYS A 1 184 ? 31.354 -6.262 5.773 1.00 32.09 184 LYS A CA 1
ATOM 1470 C C . LYS A 1 184 ? 30.648 -7.275 4.861 1.00 32.09 184 LYS A C 1
ATOM 1472 O O . LYS A 1 184 ? 31.095 -7.431 3.721 1.00 32.09 184 LYS A O 1
ATOM 1477 N N . PRO A 1 185 ? 29.591 -7.971 5.320 1.00 31.78 185 PRO A N 1
ATOM 1478 C CA . PRO A 1 185 ? 28.846 -8.871 4.452 1.00 31.78 185 PRO A CA 1
ATOM 1479 C C . PRO A 1 185 ? 28.357 -8.069 3.239 1.00 31.78 185 PRO A C 1
ATOM 1481 O O . PRO A 1 185 ? 28.014 -6.888 3.402 1.00 31.78 185 PRO A O 1
ATOM 1484 N N . PRO A 1 186 ? 28.365 -8.653 2.027 1.00 35.22 186 PRO A N 1
ATOM 1485 C CA . PRO A 1 186 ? 27.940 -7.960 0.821 1.00 35.22 186 PRO A CA 1
ATOM 1486 C C . PRO A 1 186 ? 26.517 -7.467 1.051 1.00 35.22 186 PRO A C 1
ATOM 1488 O O . PRO A 1 186 ? 25.565 -8.242 1.084 1.00 35.22 186 PRO A O 1
ATOM 1491 N N . THR A 1 187 ? 26.376 -6.164 1.282 1.00 48.69 187 THR A N 1
ATOM 1492 C CA . THR A 1 187 ? 25.076 -5.544 1.494 1.00 48.69 187 THR A CA 1
ATOM 1493 C C . THR A 1 187 ? 24.431 -5.546 0.120 1.00 48.69 187 THR A C 1
ATOM 1495 O O . THR A 1 187 ? 24.730 -4.690 -0.714 1.00 48.69 187 THR A O 1
ATOM 1498 N N . ALA A 1 188 ? 23.657 -6.592 -0.177 1.00 61.31 188 ALA A N 1
ATOM 1499 C CA . ALA A 1 188 ? 22.905 -6.687 -1.413 1.00 61.31 188 ALA A CA 1
ATOM 1500 C C . ALA A 1 188 ? 22.040 -5.426 -1.500 1.00 61.31 188 ALA A C 1
ATOM 1502 O O . ALA A 1 188 ? 21.117 -5.238 -0.713 1.00 61.31 188 ALA A O 1
ATOM 1503 N N . GLY A 1 189 ? 22.410 -4.512 -2.398 1.00 82.12 189 GLY A N 1
ATOM 1504 C CA . GLY A 1 189 ? 21.708 -3.246 -2.549 1.00 82.12 189 GLY A CA 1
ATOM 1505 C C . GLY A 1 189 ? 20.241 -3.492 -2.891 1.00 82.12 189 GLY A C 1
ATOM 1506 O O . GLY A 1 189 ? 19.928 -4.412 -3.662 1.00 82.12 189 GLY A O 1
ATOM 1507 N N . LEU A 1 190 ? 19.369 -2.653 -2.321 1.00 90.69 190 LEU A N 1
ATOM 1508 C CA . LEU A 1 190 ? 17.930 -2.683 -2.571 1.00 90.69 190 LEU A CA 1
ATOM 1509 C C . LEU A 1 190 ? 17.630 -2.560 -4.070 1.00 90.69 190 LEU A C 1
ATOM 1511 O O . LEU A 1 190 ? 16.809 -3.296 -4.606 1.00 90.69 190 LEU A O 1
ATOM 1515 N N . VAL A 1 191 ? 18.346 -1.678 -4.766 1.00 88.81 191 VAL A N 1
ATOM 1516 C CA . VAL A 1 191 ? 18.271 -1.553 -6.224 1.00 88.81 191 VAL A CA 1
ATOM 1517 C C . VAL A 1 191 ? 19.158 -2.621 -6.868 1.00 88.81 191 VAL A C 1
ATOM 1519 O O . VAL A 1 191 ? 20.351 -2.723 -6.563 1.00 88.81 191 VAL A O 1
ATOM 1522 N N . SER A 1 192 ? 18.582 -3.439 -7.752 1.00 86.25 192 SER A N 1
ATOM 1523 C CA . SER A 1 192 ? 19.352 -4.377 -8.568 1.00 86.25 192 SER A CA 1
ATOM 1524 C C . SER A 1 192 ? 20.251 -3.611 -9.532 1.00 86.25 192 SER A C 1
ATOM 1526 O O . SER A 1 192 ? 19.854 -2.618 -10.135 1.00 86.25 192 SER A O 1
ATOM 1528 N N . ARG A 1 193 ? 21.477 -4.109 -9.707 1.00 85.44 193 ARG A N 1
ATOM 1529 C CA . ARG A 1 193 ? 22.390 -3.608 -10.742 1.00 85.44 193 ARG A CA 1
ATOM 1530 C C . ARG A 1 193 ? 21.970 -4.066 -12.138 1.00 85.44 193 ARG A C 1
ATOM 1532 O O . ARG A 1 193 ? 22.424 -3.490 -13.121 1.00 85.44 193 ARG A O 1
ATOM 1539 N N . LYS A 1 194 ? 21.146 -5.114 -12.228 1.00 90.88 194 LYS A N 1
ATOM 1540 C CA . LYS A 1 194 ? 20.645 -5.643 -13.491 1.00 90.88 194 LYS A CA 1
ATOM 1541 C C . LYS A 1 194 ? 19.305 -5.007 -13.823 1.00 90.88 194 LYS A C 1
ATOM 1543 O O . LYS A 1 194 ? 18.431 -4.847 -12.973 1.00 90.88 194 LYS A O 1
ATOM 1548 N N . ARG A 1 195 ? 19.161 -4.662 -15.095 1.00 92.81 195 ARG A N 1
ATOM 1549 C CA . ARG A 1 195 ? 17.976 -4.025 -15.653 1.00 92.81 195 ARG A CA 1
ATOM 1550 C C . ARG A 1 195 ? 17.127 -5.061 -16.377 1.00 92.81 195 ARG A C 1
ATOM 1552 O O . ARG A 1 195 ? 17.662 -5.908 -17.087 1.00 92.81 195 ARG A O 1
ATOM 1559 N N . LEU A 1 196 ? 15.816 -4.971 -16.201 1.00 94.19 196 LEU A N 1
ATOM 1560 C CA . LEU A 1 196 ? 14.831 -5.745 -16.944 1.00 94.19 196 LEU A CA 1
ATOM 1561 C C . LEU A 1 196 ? 14.443 -4.983 -18.210 1.00 94.19 196 LEU A C 1
ATOM 1563 O O . LEU A 1 196 ? 14.455 -3.750 -18.256 1.00 94.19 196 LEU A O 1
ATOM 1567 N N . THR A 1 197 ? 14.070 -5.723 -19.241 1.00 91.62 197 THR A N 1
ATOM 1568 C CA . THR A 1 197 ? 13.706 -5.162 -20.538 1.00 91.62 197 THR A CA 1
ATOM 1569 C C . THR A 1 197 ? 12.263 -5.522 -20.846 1.00 91.62 197 THR A C 1
ATOM 1571 O O . THR A 1 197 ? 11.868 -6.675 -20.688 1.00 91.62 197 THR A O 1
ATOM 1574 N N . MET A 1 198 ? 11.473 -4.539 -21.278 1.00 86.88 198 MET A N 1
ATOM 1575 C CA . MET A 1 198 ? 10.146 -4.796 -21.834 1.00 86.88 198 MET A CA 1
ATOM 1576 C C . MET A 1 198 ? 10.279 -5.659 -23.098 1.00 86.88 198 MET A C 1
ATOM 1578 O O . MET A 1 198 ? 11.130 -5.344 -23.939 1.00 86.88 198 MET A O 1
ATOM 1582 N N . PRO A 1 199 ? 9.438 -6.690 -23.291 1.00 76.75 199 PRO A N 1
ATOM 1583 C CA . PRO A 1 199 ? 9.346 -7.378 -24.578 1.00 76.75 199 PRO A CA 1
ATOM 1584 C C . PRO A 1 199 ? 9.071 -6.350 -25.688 1.00 76.75 199 PRO A C 1
ATOM 1586 O O . PRO A 1 199 ? 8.472 -5.311 -25.417 1.00 76.75 199 PRO A O 1
ATOM 1589 N N . GLY A 1 200 ? 9.560 -6.602 -26.909 1.00 66.94 200 GLY A N 1
ATOM 1590 C CA . GLY A 1 200 ? 9.617 -5.634 -28.019 1.00 66.94 200 GLY A CA 1
ATOM 1591 C C . GLY A 1 200 ? 8.310 -4.886 -28.347 1.00 66.94 200 GLY A C 1
ATOM 1592 O O . GLY A 1 200 ? 7.248 -5.204 -27.827 1.00 66.94 200 GLY A O 1
ATOM 1593 N N . ARG A 1 201 ? 8.399 -3.901 -29.261 1.00 57.69 201 ARG A N 1
ATOM 1594 C CA . ARG A 1 201 ? 7.405 -2.837 -29.582 1.00 57.69 201 ARG A CA 1
ATOM 1595 C C . ARG A 1 201 ? 5.908 -3.209 -29.610 1.00 57.69 201 ARG A C 1
ATOM 1597 O O . ARG A 1 201 ? 5.094 -2.302 -29.486 1.00 57.69 201 ARG A O 1
ATOM 1604 N N . ASN A 1 202 ? 5.548 -4.481 -29.763 1.00 63.06 202 ASN A N 1
ATOM 1605 C CA . ASN A 1 202 ? 4.164 -4.939 -29.877 1.00 63.06 202 ASN A CA 1
ATOM 1606 C C . ASN A 1 202 ? 3.566 -5.465 -28.560 1.00 63.06 202 ASN A C 1
ATOM 1608 O O . ASN A 1 202 ? 2.372 -5.749 -28.528 1.00 63.06 202 ASN A O 1
ATOM 1612 N N . SER A 1 203 ? 4.346 -5.603 -27.480 1.00 67.06 203 SER A N 1
ATOM 1613 C CA . SER A 1 203 ? 3.777 -5.966 -26.178 1.00 67.06 203 SER A CA 1
ATOM 1614 C C . SER A 1 203 ? 3.266 -4.721 -25.460 1.00 67.06 203 SER A C 1
ATOM 1616 O O . SER A 1 203 ? 4.040 -3.868 -25.026 1.00 67.06 203 SER A O 1
ATOM 1618 N N . SER A 1 204 ? 1.948 -4.624 -25.306 1.00 70.44 204 SER A N 1
ATOM 1619 C CA . SER A 1 204 ? 1.296 -3.538 -24.570 1.00 70.44 204 SER A CA 1
ATOM 1620 C C . SER A 1 204 ? 1.475 -3.636 -23.049 1.00 70.44 204 SER A C 1
ATOM 1622 O O . SER A 1 204 ? 1.047 -2.734 -22.331 1.00 70.44 204 SER A O 1
ATOM 1624 N N . SER A 1 205 ? 2.080 -4.711 -22.529 1.00 87.25 205 SER A N 1
ATOM 1625 C CA . SER A 1 205 ? 2.201 -4.947 -21.087 1.00 87.25 205 SER A CA 1
ATOM 1626 C C . SER A 1 205 ? 3.480 -5.686 -20.704 1.00 87.25 205 SER A C 1
ATOM 1628 O O . SER A 1 205 ? 3.926 -6.598 -21.399 1.00 87.25 205 SER A O 1
ATOM 1630 N N . PHE A 1 206 ? 4.047 -5.328 -19.554 1.00 92.06 206 PHE A N 1
ATOM 1631 C CA . PHE A 1 206 ? 5.144 -6.073 -18.941 1.00 92.06 206 PHE A CA 1
ATOM 1632 C C . PHE A 1 206 ? 4.641 -7.417 -18.401 1.00 92.06 206 PHE A C 1
ATOM 1634 O O . PHE A 1 206 ? 3.629 -7.451 -17.698 1.00 92.06 206 PHE A O 1
ATOM 1641 N N . ASN A 1 207 ? 5.375 -8.503 -18.653 1.00 92.94 207 ASN A N 1
ATOM 1642 C CA . ASN A 1 207 ? 5.144 -9.797 -18.018 1.00 92.94 207 ASN A CA 1
ATOM 1643 C C . ASN A 1 207 ? 6.448 -10.295 -17.364 1.00 92.94 207 ASN A C 1
ATOM 1645 O O . ASN A 1 207 ? 7.430 -10.533 -18.064 1.00 92.94 207 ASN A O 1
ATOM 1649 N N . PRO A 1 208 ? 6.489 -10.487 -16.032 1.00 94.94 208 PRO A N 1
ATOM 1650 C CA . PRO A 1 208 ? 7.694 -10.953 -15.344 1.00 94.94 208 PRO A CA 1
ATOM 1651 C C . PRO A 1 208 ? 8.128 -12.368 -15.751 1.00 94.94 208 PRO A C 1
ATOM 1653 O O . PRO A 1 208 ? 9.283 -12.725 -15.537 1.00 94.94 208 PRO A O 1
ATOM 1656 N N . ASN A 1 209 ? 7.245 -13.178 -16.349 1.00 94.69 209 ASN A N 1
ATOM 1657 C CA . ASN A 1 209 ? 7.636 -14.494 -16.858 1.00 94.69 209 ASN A CA 1
ATOM 1658 C C . ASN A 1 209 ? 8.630 -14.396 -18.028 1.00 94.69 209 ASN A C 1
ATOM 1660 O O . ASN A 1 209 ? 9.466 -15.283 -18.181 1.00 94.69 209 ASN A O 1
ATOM 1664 N N . ASP A 1 210 ? 8.628 -13.290 -18.775 1.00 93.62 210 ASP A N 1
ATOM 1665 C CA . ASP A 1 210 ? 9.562 -13.073 -19.888 1.00 93.62 210 ASP A CA 1
ATOM 1666 C C . ASP A 1 210 ? 11.006 -12.855 -19.397 1.00 93.62 210 ASP A C 1
ATOM 1668 O O . ASP A 1 210 ? 11.966 -13.030 -20.144 1.00 93.62 210 ASP A O 1
ATOM 1672 N N . CYS A 1 211 ? 11.181 -12.500 -18.119 1.00 94.31 211 CYS A N 1
ATOM 1673 C CA . CYS A 1 211 ? 12.475 -12.337 -17.456 1.00 94.31 211 CYS A CA 1
ATOM 1674 C C . CYS A 1 211 ? 12.630 -13.249 -16.226 1.00 94.31 211 CYS A C 1
ATOM 1676 O O . CYS A 1 211 ? 13.393 -12.944 -15.305 1.00 94.31 211 CYS A O 1
ATOM 1678 N N . PHE A 1 212 ? 11.932 -14.392 -16.223 1.00 94.50 212 PHE A N 1
ATOM 1679 C CA . PHE A 1 212 ? 11.848 -15.312 -15.087 1.00 94.50 212 PHE A CA 1
ATOM 1680 C C . PHE A 1 212 ? 13.217 -15.748 -14.545 1.00 94.50 212 PHE A C 1
ATOM 1682 O O . PHE A 1 212 ? 13.474 -15.620 -13.349 1.00 94.50 212 PHE A O 1
ATOM 1689 N N . SER A 1 213 ? 14.121 -16.221 -15.411 1.00 93.75 213 SER A N 1
ATOM 1690 C CA . SER A 1 213 ? 15.443 -16.720 -14.999 1.00 93.75 213 SER A CA 1
ATOM 1691 C C . SER A 1 213 ? 16.272 -15.645 -14.292 1.00 93.75 213 SER A C 1
ATOM 1693 O O . SER A 1 213 ? 16.877 -15.896 -13.246 1.00 93.75 213 SER A O 1
ATOM 1695 N N . LEU A 1 214 ? 16.248 -14.421 -14.820 1.00 93.81 214 LEU A N 1
ATOM 1696 C CA . LEU A 1 214 ? 16.923 -13.267 -14.242 1.00 93.81 214 LEU A CA 1
ATOM 1697 C C . LEU A 1 214 ? 16.328 -12.893 -12.879 1.00 93.81 214 LEU A C 1
ATOM 1699 O O . LEU A 1 214 ? 17.084 -12.689 -11.930 1.00 93.81 214 LEU A O 1
ATOM 1703 N N . LEU A 1 215 ? 14.996 -12.856 -12.763 1.00 95.06 215 LEU A N 1
ATOM 1704 C CA . LEU A 1 215 ? 14.309 -12.576 -11.499 1.00 95.06 215 LEU A CA 1
ATOM 1705 C C . LEU A 1 215 ? 14.645 -13.614 -10.427 1.00 95.06 215 LEU A C 1
ATOM 1707 O O . LEU A 1 215 ? 15.030 -13.239 -9.324 1.00 95.06 215 LEU A O 1
ATOM 1711 N N . VAL A 1 216 ? 14.553 -14.906 -10.749 1.00 94.56 216 VAL A N 1
ATOM 1712 C CA . VAL A 1 216 ? 14.879 -16.003 -9.820 1.00 94.56 216 VAL A CA 1
ATOM 1713 C C . VAL A 1 216 ? 16.326 -15.904 -9.333 1.00 94.56 216 VAL A C 1
ATOM 1715 O O . VAL A 1 216 ? 16.582 -16.050 -8.138 1.00 94.56 216 VAL A O 1
ATOM 1718 N N . THR A 1 217 ? 17.257 -15.593 -10.240 1.00 94.00 217 THR A N 1
ATOM 1719 C CA . THR A 1 217 ? 18.676 -15.396 -9.904 1.00 94.00 217 THR A CA 1
ATOM 1720 C C . THR A 1 217 ? 18.868 -14.212 -8.955 1.00 94.00 217 THR A C 1
ATOM 1722 O O . THR A 1 217 ? 19.467 -14.350 -7.893 1.00 94.00 217 THR A O 1
ATOM 1725 N N . GLU A 1 218 ? 18.352 -13.035 -9.316 1.00 94.12 218 GLU A N 1
ATOM 1726 C CA . GLU A 1 218 ? 18.579 -11.789 -8.570 1.00 94.12 218 GLU A CA 1
ATOM 1727 C C . GLU A 1 218 ? 17.846 -11.731 -7.227 1.00 94.12 218 GLU A C 1
ATOM 1729 O O . GLU A 1 218 ? 18.268 -11.003 -6.326 1.00 94.12 218 GLU A O 1
ATOM 1734 N N . LEU A 1 219 ? 16.755 -12.485 -7.090 1.00 93.88 219 LEU A N 1
ATOM 1735 C CA . LEU A 1 219 ? 16.025 -12.649 -5.835 1.00 93.88 219 LEU A CA 1
ATOM 1736 C C . LEU A 1 219 ? 16.629 -13.740 -4.938 1.00 93.88 219 LEU A C 1
ATOM 1738 O O . LEU A 1 219 ? 16.129 -13.943 -3.834 1.00 93.88 219 LEU A O 1
ATOM 1742 N N . GLY A 1 220 ? 17.686 -14.429 -5.387 1.00 93.12 220 GLY A N 1
ATOM 1743 C CA . GLY A 1 220 ? 18.342 -15.485 -4.615 1.00 93.12 220 GLY A CA 1
ATOM 1744 C C . GLY A 1 220 ? 17.443 -16.698 -4.378 1.00 93.12 220 GLY A C 1
ATOM 1745 O O . GLY A 1 220 ? 17.547 -17.341 -3.340 1.00 93.12 220 GLY A O 1
ATOM 1746 N N . LEU A 1 221 ? 16.541 -16.997 -5.317 1.00 91.56 221 LEU A N 1
ATOM 1747 C CA . LEU A 1 221 ? 15.592 -18.111 -5.210 1.00 91.56 221 LEU A CA 1
ATOM 1748 C C . LEU A 1 221 ? 16.129 -19.408 -5.840 1.00 91.56 221 LEU A C 1
ATOM 1750 O O . LEU A 1 221 ? 15.382 -20.360 -6.015 1.00 91.56 221 LEU A O 1
ATOM 1754 N N . GLN A 1 222 ? 17.409 -19.463 -6.208 1.00 84.25 222 GLN A N 1
ATOM 1755 C CA . GLN A 1 222 ? 18.034 -20.647 -6.804 1.00 84.25 222 GLN A CA 1
ATOM 1756 C C . GLN A 1 222 ? 18.390 -21.684 -5.726 1.00 84.25 222 GLN A C 1
ATOM 1758 O O . GLN A 1 222 ? 19.543 -21.800 -5.323 1.00 84.25 222 GLN A O 1
ATOM 1763 N N . GLY A 1 223 ? 17.388 -22.415 -5.234 1.00 78.81 223 GLY A N 1
ATOM 1764 C CA . GLY A 1 223 ? 17.562 -23.602 -4.393 1.00 78.81 223 GLY A CA 1
ATOM 1765 C C . GLY A 1 223 ? 17.456 -24.893 -5.209 1.00 78.81 223 GLY A C 1
ATOM 1766 O O . GLY A 1 223 ? 16.657 -24.979 -6.143 1.00 78.81 223 GLY A O 1
ATOM 1767 N N . SER A 1 224 ? 18.248 -25.916 -4.873 1.00 55.84 224 SER A N 1
ATOM 1768 C CA . SER A 1 224 ? 18.133 -27.243 -5.491 1.00 55.84 224 SER A CA 1
ATOM 1769 C C . SER A 1 224 ? 16.796 -27.891 -5.110 1.00 55.84 224 SER A C 1
ATOM 1771 O O . SER A 1 224 ? 16.628 -28.327 -3.974 1.00 55.84 224 SER A O 1
ATOM 1773 N N . GLY A 1 225 ? 15.860 -27.959 -6.062 1.00 79.69 225 GLY A N 1
ATOM 1774 C CA . GLY A 1 225 ? 14.569 -28.644 -5.914 1.00 79.69 225 GLY A CA 1
ATOM 1775 C C . GLY A 1 225 ? 13.345 -27.749 -5.689 1.00 79.69 225 GLY A C 1
ATOM 1776 O O . GLY A 1 225 ? 12.235 -28.273 -5.642 1.00 79.69 225 GLY A O 1
ATOM 1777 N N . ASP A 1 226 ? 13.507 -26.426 -5.597 1.00 89.00 226 ASP A N 1
ATOM 1778 C CA . ASP A 1 226 ? 12.365 -25.529 -5.399 1.00 89.00 226 ASP A CA 1
ATOM 1779 C C . ASP A 1 226 ? 11.539 -25.356 -6.686 1.00 89.00 226 ASP A C 1
ATOM 1781 O O . ASP A 1 226 ? 12.055 -24.970 -7.738 1.00 89.00 226 ASP A O 1
ATOM 1785 N N . ILE A 1 227 ? 10.223 -25.574 -6.600 1.00 91.31 227 ILE A N 1
ATOM 1786 C CA . ILE A 1 227 ? 9.292 -25.284 -7.699 1.00 91.31 227 ILE A CA 1
ATOM 1787 C C . ILE A 1 227 ? 8.878 -23.819 -7.606 1.00 91.31 227 ILE A C 1
ATOM 1789 O O . ILE A 1 227 ? 8.157 -23.421 -6.682 1.00 91.31 227 ILE A O 1
ATOM 1793 N N . ILE A 1 228 ? 9.307 -23.022 -8.584 1.00 95.62 228 ILE A N 1
ATOM 1794 C CA . ILE A 1 228 ? 9.058 -21.580 -8.619 1.00 95.62 228 ILE A CA 1
ATOM 1795 C C . ILE A 1 228 ? 8.073 -21.239 -9.732 1.00 95.62 228 ILE A C 1
ATOM 1797 O O . ILE A 1 228 ? 8.231 -21.671 -10.870 1.00 95.62 228 ILE A O 1
ATOM 1801 N N . SER A 1 229 ? 7.062 -20.429 -9.420 1.00 96.00 229 SER A N 1
ATOM 1802 C CA . SER A 1 229 ? 6.133 -19.889 -10.422 1.00 96.00 229 SER A CA 1
ATOM 1803 C C . SER A 1 229 ? 5.773 -18.438 -10.128 1.00 96.00 229 SER A C 1
ATOM 1805 O O . SER A 1 229 ? 5.754 -18.016 -8.971 1.00 96.00 229 SER A O 1
ATOM 1807 N N . ILE A 1 230 ? 5.482 -17.666 -11.177 1.00 96.56 230 ILE A N 1
ATOM 1808 C CA . ILE A 1 230 ? 5.019 -16.280 -11.061 1.00 96.56 230 ILE A CA 1
ATOM 1809 C C . ILE A 1 230 ? 3.604 -16.190 -11.622 1.00 96.56 230 ILE A C 1
ATOM 1811 O O . ILE A 1 230 ? 3.364 -16.447 -12.801 1.00 96.56 230 ILE A O 1
ATOM 1815 N N . THR A 1 231 ? 2.652 -15.807 -10.773 1.00 96.00 231 THR A N 1
ATOM 1816 C CA . THR A 1 231 ? 1.226 -15.748 -11.130 1.00 96.00 231 THR A CA 1
ATOM 1817 C C . THR A 1 231 ? 0.686 -14.335 -10.971 1.00 96.00 231 THR A C 1
ATOM 1819 O O . THR A 1 231 ? 0.939 -13.687 -9.960 1.00 96.00 231 THR A O 1
ATOM 1822 N N . SER A 1 232 ? -0.038 -13.835 -11.973 1.00 93.94 232 SER A N 1
ATOM 1823 C CA . SER A 1 232 ? -0.665 -12.510 -11.902 1.00 93.94 232 SER A CA 1
ATOM 1824 C C . SER A 1 232 ? -1.848 -12.517 -10.932 1.00 93.94 232 SER A C 1
ATOM 1826 O O . SER A 1 232 ? -2.616 -13.483 -10.884 1.00 93.94 232 SER A O 1
ATOM 1828 N N . MET A 1 233 ? -2.002 -11.439 -10.161 1.00 90.19 233 MET A N 1
ATOM 1829 C CA . MET A 1 233 ? -3.159 -11.243 -9.294 1.00 90.19 233 MET A CA 1
ATOM 1830 C C . MET A 1 233 ? -4.406 -10.957 -10.142 1.00 90.19 233 MET A C 1
ATOM 1832 O O . MET A 1 233 ? -4.442 -10.002 -10.913 1.00 90.19 233 MET A O 1
ATOM 1836 N N . ARG A 1 234 ? -5.450 -11.781 -9.997 1.00 85.25 234 ARG A N 1
ATOM 1837 C CA . ARG A 1 234 ? -6.737 -11.574 -10.682 1.00 85.25 234 ARG A CA 1
ATOM 1838 C C . ARG A 1 234 ? -7.621 -10.604 -9.895 1.00 85.25 234 ARG A C 1
ATOM 1840 O O . ARG A 1 234 ? -7.588 -10.593 -8.670 1.00 85.25 234 ARG A O 1
ATOM 1847 N N . GLY A 1 235 ? -8.440 -9.824 -10.603 1.00 71.50 235 GLY A N 1
ATOM 1848 C CA . GLY A 1 235 ? -9.490 -8.991 -9.997 1.00 71.50 235 GLY A CA 1
ATOM 1849 C C . GLY A 1 235 ? -9.020 -7.675 -9.369 1.00 71.50 235 GLY A C 1
ATOM 1850 O O . GLY A 1 235 ? -9.840 -6.959 -8.804 1.00 71.50 235 GLY A O 1
ATOM 1851 N N . PHE A 1 236 ? -7.736 -7.328 -9.493 1.00 61.56 236 PHE A N 1
ATOM 1852 C CA . PHE A 1 236 ? -7.175 -6.078 -8.975 1.00 61.56 236 PHE A CA 1
ATOM 1853 C C . PHE A 1 236 ? -6.549 -5.260 -10.109 1.00 61.56 236 PHE A C 1
ATOM 1855 O O . PHE A 1 236 ? -5.349 -5.310 -10.360 1.00 61.56 236 PHE A O 1
ATOM 1862 N N . THR A 1 237 ? -7.396 -4.530 -10.835 1.00 52.38 237 THR A N 1
ATOM 1863 C CA . THR A 1 237 ? -6.991 -3.591 -11.900 1.00 52.38 237 THR A CA 1
ATOM 1864 C C . THR A 1 237 ? -7.145 -2.124 -11.485 1.00 52.38 237 THR A C 1
ATOM 1866 O O . THR A 1 237 ? -6.859 -1.226 -12.272 1.00 52.38 237 THR A O 1
ATOM 1869 N N . GLY A 1 238 ? -7.603 -1.866 -10.254 1.00 52.75 238 GLY A N 1
ATOM 1870 C CA . GLY A 1 238 ? -7.732 -0.525 -9.685 1.00 52.75 238 GLY A CA 1
ATOM 1871 C C . GLY A 1 238 ? -6.472 -0.094 -8.929 1.00 52.75 238 GLY A C 1
ATOM 1872 O O . GLY A 1 238 ? -5.852 -0.899 -8.238 1.00 52.75 238 GLY A O 1
ATOM 1873 N N . GLY A 1 239 ? -6.111 1.187 -9.038 1.00 59.44 239 GLY A N 1
ATOM 1874 C CA . GLY A 1 239 ? -4.922 1.775 -8.409 1.00 59.44 239 GLY A CA 1
ATOM 1875 C C . GLY A 1 239 ? -3.809 2.068 -9.417 1.00 59.44 239 GLY A C 1
ATOM 1876 O O . GLY A 1 239 ? -3.800 1.543 -10.523 1.00 59.44 239 GLY A O 1
ATOM 1877 N N . MET A 1 240 ? -2.864 2.942 -9.061 1.00 60.06 240 MET A N 1
ATOM 1878 C CA . MET A 1 240 ? -1.796 3.432 -9.957 1.00 60.06 240 MET A CA 1
ATOM 1879 C C . MET A 1 240 ? -0.706 2.383 -10.274 1.00 60.06 240 MET A C 1
ATOM 1881 O O . MET A 1 240 ? 0.433 2.744 -10.572 1.00 60.06 240 MET A O 1
ATOM 1885 N N . ASN A 1 241 ? -1.048 1.100 -10.183 1.00 78.31 241 ASN A N 1
ATOM 1886 C CA . ASN A 1 241 ? -0.149 -0.029 -10.350 1.00 78.31 241 ASN A CA 1
ATOM 1887 C C . ASN A 1 241 ? -0.304 -0.580 -11.768 1.00 78.31 241 ASN A C 1
ATOM 1889 O O . ASN A 1 241 ? -1.414 -0.841 -12.221 1.00 78.31 241 ASN A O 1
ATOM 1893 N N . SER A 1 242 ? 0.814 -0.790 -12.458 1.00 87.94 242 SER A N 1
ATOM 1894 C CA . SER A 1 242 ? 0.830 -1.348 -13.818 1.00 87.94 242 SER A CA 1
ATOM 1895 C C . SER A 1 242 ? 0.807 -2.883 -13.832 1.00 87.94 242 SER A C 1
ATOM 1897 O O . SER A 1 242 ? 0.825 -3.490 -14.898 1.00 87.94 242 SER A O 1
ATOM 1899 N N . GLY A 1 243 ? 0.765 -3.510 -12.653 1.00 91.88 243 GLY A N 1
ATOM 1900 C CA . GLY A 1 243 ? 0.541 -4.940 -12.468 1.00 91.88 243 GLY A CA 1
ATOM 1901 C C . GLY A 1 243 ? 1.034 -5.437 -11.109 1.00 91.88 243 GLY A C 1
ATOM 1902 O O . GLY A 1 243 ? 1.958 -4.862 -10.526 1.00 91.88 243 GLY A O 1
ATOM 1903 N N . ILE A 1 244 ? 0.399 -6.504 -10.617 1.00 93.69 244 ILE A N 1
ATOM 1904 C CA . ILE A 1 244 ? 0.765 -7.214 -9.387 1.00 93.69 244 ILE A CA 1
ATOM 1905 C C . ILE A 1 244 ? 0.900 -8.708 -9.698 1.00 93.69 244 ILE A C 1
ATOM 1907 O O . ILE A 1 244 ? 0.022 -9.302 -10.335 1.00 93.69 244 ILE A O 1
ATOM 1911 N N . TRP A 1 245 ? 1.977 -9.327 -9.218 1.00 96.06 245 TRP A N 1
ATOM 1912 C CA . TRP A 1 245 ? 2.213 -10.766 -9.337 1.00 96.06 245 TRP A CA 1
ATOM 1913 C C . TRP A 1 245 ? 2.687 -11.360 -8.017 1.00 96.06 245 TRP A C 1
ATOM 1915 O O . TRP A 1 245 ? 3.313 -10.683 -7.208 1.00 96.06 245 TRP A O 1
ATOM 1925 N N . PHE A 1 246 ? 2.449 -12.652 -7.830 1.00 96.38 246 PHE A N 1
ATOM 1926 C CA . PHE A 1 246 ? 2.970 -13.421 -6.709 1.00 96.38 246 PHE A CA 1
ATOM 1927 C C . PHE A 1 246 ? 3.992 -14.437 -7.195 1.00 96.38 246 PHE A C 1
ATOM 1929 O O . PHE A 1 246 ? 3.698 -15.240 -8.086 1.00 96.38 246 PHE A O 1
ATOM 1936 N N . VAL A 1 247 ? 5.173 -14.411 -6.578 1.00 96.69 247 VAL A N 1
ATOM 1937 C CA . VAL A 1 247 ? 6.190 -15.453 -6.719 1.00 96.69 247 VAL A CA 1
ATOM 1938 C C . VAL A 1 247 ? 5.896 -16.536 -5.690 1.00 96.69 247 VAL A C 1
ATOM 1940 O O . VAL A 1 247 ? 5.945 -16.292 -4.478 1.00 96.69 247 VAL A O 1
ATOM 1943 N N . LYS A 1 248 ? 5.592 -17.733 -6.180 1.00 96.00 248 LYS A N 1
ATOM 1944 C CA . LYS A 1 248 ? 5.395 -18.936 -5.376 1.00 96.00 248 LYS A CA 1
ATOM 1945 C C . LYS A 1 248 ? 6.670 -19.755 -5.369 1.00 96.00 248 LYS A C 1
ATOM 1947 O O . LYS A 1 248 ? 7.246 -19.968 -6.429 1.00 96.00 248 LYS A O 1
ATOM 1952 N N . VAL A 1 249 ? 7.062 -20.236 -4.195 1.00 94.69 249 VAL A N 1
ATOM 1953 C CA . VAL A 1 249 ? 8.158 -21.194 -4.002 1.00 94.69 249 VAL A CA 1
ATOM 1954 C C . VAL A 1 249 ? 7.576 -22.382 -3.250 1.00 94.69 249 VAL A C 1
ATOM 1956 O O . VAL A 1 249 ? 7.033 -22.202 -2.155 1.00 94.69 249 VAL A O 1
ATOM 1959 N N . ASN A 1 250 ? 7.627 -23.567 -3.857 1.00 94.06 250 ASN A N 1
ATOM 1960 C CA . ASN A 1 250 ? 7.000 -24.795 -3.352 1.00 94.06 250 ASN A CA 1
ATOM 1961 C C . ASN A 1 250 ? 5.506 -24.597 -3.053 1.00 94.06 250 ASN A C 1
ATOM 1963 O O . ASN A 1 250 ? 5.006 -24.927 -1.982 1.00 94.06 250 ASN A O 1
ATOM 1967 N N . GLY A 1 251 ? 4.802 -23.951 -3.988 1.00 89.62 251 GLY A N 1
ATOM 1968 C CA . GLY A 1 251 ? 3.366 -23.661 -3.891 1.00 89.62 251 GLY A CA 1
ATOM 1969 C C . GLY A 1 251 ? 2.988 -22.500 -2.961 1.00 89.62 251 GLY A C 1
ATOM 1970 O O . GLY A 1 251 ? 1.910 -21.928 -3.122 1.00 89.62 251 GLY A O 1
ATOM 1971 N N . ALA A 1 252 ? 3.867 -22.085 -2.047 1.00 89.50 252 ALA A N 1
ATOM 1972 C CA . ALA A 1 252 ? 3.603 -20.992 -1.117 1.00 89.50 252 ALA A CA 1
ATOM 1973 C C . ALA A 1 252 ? 3.997 -19.632 -1.708 1.00 89.50 252 ALA A C 1
ATOM 1975 O O . ALA A 1 252 ? 5.120 -19.457 -2.182 1.00 89.50 252 ALA A O 1
ATOM 1976 N N . ASN A 1 253 ? 3.107 -18.641 -1.617 1.00 90.88 253 ASN A N 1
ATOM 1977 C CA . ASN A 1 253 ? 3.420 -17.253 -1.962 1.00 90.88 253 ASN A CA 1
ATOM 1978 C C . ASN A 1 253 ? 4.542 -16.731 -1.047 1.00 90.88 253 ASN A C 1
ATOM 1980 O O . ASN A 1 253 ? 4.380 -16.687 0.173 1.00 90.88 253 ASN A O 1
ATOM 1984 N N . LYS A 1 254 ? 5.682 -16.339 -1.624 1.00 94.12 254 LYS A N 1
ATOM 1985 C CA . LYS A 1 254 ? 6.829 -15.800 -0.873 1.00 94.12 254 LYS A CA 1
ATOM 1986 C C . LYS A 1 254 ? 7.022 -14.309 -1.092 1.00 94.12 254 LYS A C 1
ATOM 1988 O O . LYS A 1 254 ? 7.314 -13.591 -0.135 1.00 94.12 254 LYS A O 1
ATOM 1993 N N . LEU A 1 255 ? 6.871 -13.860 -2.337 1.00 96.88 255 LEU A N 1
ATOM 1994 C CA . LEU A 1 255 ? 7.071 -12.467 -2.727 1.00 96.88 255 LEU A CA 1
ATOM 1995 C C . LEU A 1 255 ? 5.886 -11.952 -3.541 1.00 96.88 255 LEU A C 1
ATOM 1997 O O . LEU A 1 255 ? 5.281 -12.690 -4.318 1.00 96.88 255 LEU A O 1
ATOM 2001 N N . CYS A 1 256 ? 5.594 -10.673 -3.365 1.00 96.62 256 CYS A N 1
ATOM 2002 C CA . CYS A 1 256 ? 4.749 -9.874 -4.232 1.00 96.62 256 CYS A CA 1
ATOM 2003 C C . CYS A 1 256 ? 5.658 -9.029 -5.133 1.00 96.62 256 CYS A C 1
ATOM 2005 O O . CYS A 1 256 ? 6.626 -8.433 -4.656 1.00 96.62 256 CYS A O 1
ATOM 2007 N N . LEU A 1 257 ? 5.362 -8.998 -6.429 1.00 96.94 257 LEU A N 1
ATOM 2008 C CA . LEU A 1 257 ? 5.990 -8.119 -7.406 1.00 96.94 257 LEU A CA 1
ATOM 2009 C C . LEU A 1 257 ? 4.987 -7.022 -7.764 1.00 96.94 257 LEU A C 1
ATOM 2011 O O . LEU A 1 257 ? 3.908 -7.326 -8.271 1.00 96.94 257 LEU A O 1
ATOM 2015 N N . LYS A 1 258 ? 5.349 -5.763 -7.525 1.00 95.81 258 LYS A N 1
ATOM 2016 C CA . LYS A 1 258 ? 4.545 -4.576 -7.840 1.00 95.81 258 LYS A CA 1
ATOM 2017 C C . LYS A 1 258 ? 5.241 -3.775 -8.934 1.00 95.81 258 LYS A C 1
ATOM 2019 O O . LYS A 1 258 ? 6.367 -3.325 -8.738 1.00 95.81 258 LYS A O 1
ATOM 2024 N N . LEU A 1 259 ? 4.598 -3.609 -10.089 1.00 95.56 259 LEU A N 1
ATOM 2025 C CA . LEU A 1 259 ? 5.115 -2.765 -11.168 1.00 95.56 259 LEU A CA 1
ATOM 2026 C C . LEU A 1 259 ? 4.548 -1.352 -11.041 1.00 95.56 259 LEU A C 1
ATOM 2028 O O . LEU A 1 259 ? 3.331 -1.156 -11.077 1.00 95.56 259 LEU A O 1
ATOM 2032 N N . VAL A 1 260 ? 5.440 -0.373 -10.924 1.00 94.38 260 VAL A N 1
ATOM 2033 C CA . VAL A 1 260 ? 5.099 1.043 -10.740 1.00 94.38 260 VAL A CA 1
ATOM 2034 C C . VAL A 1 260 ? 5.807 1.903 -11.775 1.00 94.38 260 VAL A C 1
ATOM 2036 O O . VAL A 1 260 ? 6.870 1.537 -12.273 1.00 94.38 260 VAL A O 1
ATOM 2039 N N . SER A 1 261 ? 5.239 3.063 -12.107 1.00 93.62 261 SER A N 1
ATOM 2040 C CA . SER A 1 261 ? 5.912 4.027 -12.986 1.00 93.62 261 SER A CA 1
ATOM 2041 C C . SER A 1 261 ? 7.236 4.489 -12.371 1.00 93.62 261 SER A C 1
ATOM 2043 O O . SER A 1 261 ? 7.283 4.856 -11.196 1.00 93.62 261 SER A O 1
ATOM 2045 N N . ALA A 1 262 ? 8.298 4.524 -13.181 1.00 95.25 262 ALA A N 1
ATOM 2046 C CA . ALA A 1 262 ? 9.579 5.122 -12.797 1.00 95.25 262 ALA A CA 1
ATOM 2047 C C . ALA A 1 262 ? 9.578 6.653 -12.954 1.00 95.25 262 ALA A C 1
ATOM 2049 O O . ALA A 1 262 ? 10.599 7.308 -12.748 1.00 95.25 262 ALA A O 1
ATOM 2050 N N . GLN A 1 263 ? 8.445 7.236 -13.351 1.00 93.62 263 GLN A N 1
ATOM 2051 C CA . GLN A 1 263 ? 8.282 8.671 -13.535 1.00 93.62 263 GLN A CA 1
ATOM 2052 C C . GLN A 1 263 ? 7.615 9.280 -12.306 1.00 93.62 263 GLN A C 1
ATOM 2054 O O . GLN A 1 263 ? 6.677 8.716 -11.734 1.00 93.62 263 GLN A O 1
ATOM 2059 N N . ARG A 1 264 ? 8.111 10.446 -11.891 1.00 92.50 264 ARG A N 1
ATOM 2060 C CA . ARG A 1 264 ? 7.481 11.226 -10.825 1.00 92.50 264 ARG A CA 1
ATOM 2061 C C . ARG A 1 264 ? 6.120 11.702 -11.317 1.00 92.50 264 ARG A C 1
ATOM 2063 O O . ARG A 1 264 ? 6.011 12.164 -12.440 1.00 92.50 264 ARG A O 1
ATOM 2070 N N . LYS A 1 265 ? 5.106 11.605 -10.460 1.00 87.88 265 LYS A N 1
ATOM 2071 C CA . LYS A 1 265 ? 3.754 12.140 -10.727 1.00 87.88 265 LYS A CA 1
ATOM 2072 C C . LYS A 1 265 ? 3.647 13.639 -10.432 1.00 87.88 265 LYS A C 1
ATOM 2074 O O . LYS A 1 265 ? 2.634 14.266 -10.709 1.00 87.88 265 LYS A O 1
ATOM 2079 N N . CYS A 1 266 ? 4.631 14.153 -9.706 1.00 90.12 266 CYS A N 1
ATOM 2080 C CA . CYS A 1 266 ? 4.710 15.505 -9.193 1.00 90.12 266 CYS A CA 1
ATOM 2081 C C . CYS A 1 266 ? 6.191 15.782 -8.926 1.00 90.12 266 CYS A C 1
ATOM 2083 O O . CYS A 1 266 ? 6.866 14.922 -8.356 1.00 90.12 266 CYS A O 1
ATOM 2085 N N . ALA A 1 267 ? 6.712 16.938 -9.339 1.00 90.88 267 ALA A N 1
ATOM 2086 C CA . ALA A 1 267 ? 8.143 17.239 -9.238 1.00 90.88 267 ALA A CA 1
ATOM 2087 C C . ALA A 1 267 ? 8.657 17.156 -7.788 1.00 90.88 267 ALA A C 1
ATOM 2089 O O . ALA A 1 267 ? 9.751 16.647 -7.541 1.00 90.88 267 ALA A O 1
ATOM 2090 N N . GLN A 1 268 ? 7.828 17.586 -6.836 1.00 92.25 268 GLN A N 1
ATOM 2091 C CA . GLN A 1 268 ? 8.136 17.639 -5.409 1.00 92.25 268 GLN A CA 1
ATOM 2092 C C . GLN A 1 268 ? 8.114 16.262 -4.732 1.00 92.25 268 GLN A C 1
ATOM 2094 O O . GLN A 1 268 ? 8.722 16.093 -3.678 1.00 92.25 268 GLN A O 1
ATOM 2099 N N . LEU A 1 269 ? 7.435 15.267 -5.314 1.00 90.50 269 LEU A N 1
ATOM 2100 C CA . LEU A 1 269 ? 7.311 13.942 -4.710 1.00 90.50 269 LEU A CA 1
ATOM 2101 C C . LEU A 1 269 ? 8.306 12.958 -5.338 1.00 90.50 269 LEU A C 1
ATOM 2103 O O . LEU A 1 269 ? 8.498 12.960 -6.561 1.00 90.50 269 LEU A O 1
ATOM 2107 N N . PRO A 1 270 ? 8.965 12.105 -4.534 1.00 94.19 270 PRO A N 1
ATOM 2108 C CA . PRO A 1 270 ? 9.772 11.021 -5.071 1.00 94.19 270 PRO A CA 1
ATOM 2109 C C . PRO A 1 270 ? 8.895 10.025 -5.840 1.00 94.19 270 PRO A C 1
ATOM 2111 O O . PRO A 1 270 ? 7.685 9.920 -5.632 1.00 94.19 270 PRO A O 1
ATOM 2114 N N . THR A 1 271 ? 9.516 9.262 -6.739 1.00 95.31 271 THR A N 1
ATOM 2115 C CA . THR A 1 271 ? 8.894 8.022 -7.216 1.00 95.31 271 THR A CA 1
ATOM 2116 C C . THR A 1 271 ? 8.794 7.041 -6.052 1.00 95.31 271 THR A C 1
ATOM 2118 O O . THR A 1 271 ? 9.541 7.152 -5.084 1.00 95.31 271 THR A O 1
ATOM 2121 N N . GLU A 1 272 ? 7.921 6.043 -6.147 1.00 95.62 272 GLU A N 1
ATOM 2122 C CA . GLU A 1 272 ? 7.790 5.029 -5.093 1.00 95.62 272 GLU A CA 1
ATOM 2123 C C . GLU A 1 272 ? 9.118 4.282 -4.851 1.00 95.62 272 GLU A C 1
ATOM 2125 O O . GLU A 1 272 ? 9.586 4.174 -3.719 1.00 95.62 272 GLU A O 1
ATOM 2130 N N . ALA A 1 273 ? 9.804 3.876 -5.925 1.00 96.38 273 ALA A N 1
ATOM 2131 C CA . ALA A 1 273 ? 11.137 3.278 -5.840 1.00 96.38 273 ALA A CA 1
ATOM 2132 C C . ALA A 1 273 ? 12.195 4.231 -5.251 1.00 96.38 273 ALA A C 1
ATOM 2134 O O . ALA A 1 273 ? 13.061 3.800 -4.483 1.00 96.38 273 ALA A O 1
ATOM 2135 N N . GLY A 1 274 ? 12.123 5.521 -5.596 1.00 96.12 274 GLY A N 1
ATOM 2136 C CA . GLY A 1 274 ? 12.978 6.558 -5.023 1.00 96.12 274 GLY A CA 1
ATOM 2137 C C . GLY A 1 274 ? 12.756 6.698 -3.520 1.00 96.12 274 GLY A C 1
ATOM 2138 O O . GLY A 1 274 ? 13.720 6.646 -2.761 1.00 96.12 274 GLY A O 1
ATOM 2139 N N . ASN A 1 275 ? 11.492 6.752 -3.088 1.00 96.50 275 ASN A N 1
ATOM 2140 C CA . ASN A 1 275 ? 11.133 6.844 -1.677 1.00 96.50 275 ASN A CA 1
ATOM 2141 C C . ASN A 1 275 ? 11.681 5.650 -0.883 1.00 96.50 275 ASN A C 1
ATOM 2143 O O . ASN A 1 275 ? 12.366 5.834 0.120 1.00 96.50 275 ASN A O 1
ATOM 2147 N N . TYR A 1 276 ? 11.483 4.420 -1.373 1.00 96.94 276 TYR A N 1
ATOM 2148 C CA . TYR A 1 276 ? 12.039 3.226 -0.729 1.00 96.94 276 TYR A CA 1
ATOM 2149 C C . TYR A 1 276 ? 13.561 3.231 -0.657 1.00 96.94 276 TYR A C 1
ATOM 2151 O O . TYR A 1 276 ? 14.131 2.843 0.361 1.00 96.94 276 TYR A O 1
ATOM 2159 N N . THR A 1 277 ? 14.227 3.689 -1.715 1.00 96.25 277 THR A N 1
ATOM 2160 C CA . THR A 1 277 ? 15.688 3.790 -1.738 1.00 96.25 277 THR A CA 1
ATOM 2161 C C . THR A 1 277 ? 16.188 4.781 -0.690 1.00 96.25 277 THR A C 1
ATOM 2163 O O . THR A 1 277 ? 17.146 4.487 0.026 1.00 96.25 277 THR A O 1
ATOM 2166 N N . ASP A 1 278 ? 15.533 5.931 -0.558 1.00 94.94 278 ASP A N 1
ATOM 2167 C CA . ASP A 1 278 ? 15.915 6.957 0.411 1.00 94.94 278 ASP A CA 1
ATOM 2168 C C . ASP A 1 278 ? 15.591 6.538 1.849 1.00 94.94 278 ASP A C 1
ATOM 2170 O O . ASP A 1 278 ? 16.391 6.766 2.757 1.00 94.94 278 ASP A O 1
ATOM 2174 N N . LEU A 1 279 ? 14.469 5.850 2.067 1.00 94.50 279 LEU A N 1
ATOM 2175 C CA . LEU A 1 279 ? 14.129 5.244 3.354 1.00 94.50 279 LEU A CA 1
ATOM 2176 C C . LEU A 1 279 ? 15.123 4.152 3.751 1.00 94.50 279 LEU A C 1
ATOM 2178 O O . LEU A 1 279 ? 15.591 4.156 4.881 1.00 94.50 279 LEU A O 1
ATOM 2182 N N . ALA A 1 280 ? 15.509 3.260 2.836 1.00 94.69 280 ALA A N 1
ATOM 2183 C CA . ALA A 1 280 ? 16.484 2.208 3.121 1.00 94.69 280 ALA A CA 1
ATOM 2184 C C . ALA A 1 280 ? 17.884 2.764 3.426 1.00 94.69 280 ALA A C 1
ATOM 2186 O O . ALA A 1 280 ? 18.617 2.186 4.225 1.00 94.69 280 ALA A O 1
ATOM 2187 N N . LYS A 1 281 ? 18.262 3.895 2.814 1.00 94.19 281 LYS A N 1
ATOM 2188 C CA . LYS A 1 281 ? 19.505 4.606 3.148 1.00 94.19 281 LYS A CA 1
ATOM 2189 C C . LYS A 1 281 ? 19.444 5.234 4.540 1.00 94.19 281 LYS A C 1
ATOM 2191 O O . LYS A 1 281 ? 20.410 5.115 5.286 1.00 94.19 281 LYS A O 1
ATOM 2196 N N . ARG A 1 282 ? 18.332 5.901 4.876 1.00 93.19 282 ARG A N 1
ATOM 2197 C CA . ARG A 1 282 ? 18.137 6.563 6.180 1.00 93.19 282 ARG A CA 1
ATOM 2198 C C . ARG A 1 282 ? 17.952 5.566 7.324 1.00 93.19 282 ARG A C 1
ATOM 2200 O O . ARG A 1 282 ? 18.468 5.784 8.413 1.00 93.19 282 ARG A O 1
ATOM 2207 N N . TYR A 1 283 ? 17.273 4.455 7.057 1.00 91.81 283 TYR A N 1
ATOM 2208 C CA . TYR A 1 283 ? 16.895 3.443 8.039 1.00 91.81 283 TYR A CA 1
ATOM 2209 C C . TYR A 1 283 ? 17.269 2.036 7.536 1.00 91.81 283 TYR A C 1
ATOM 2211 O O . TYR A 1 283 ? 16.392 1.250 7.168 1.00 91.81 283 TYR A O 1
ATOM 2219 N N . PRO A 1 284 ? 18.565 1.664 7.523 1.00 91.25 284 PRO A N 1
ATOM 2220 C CA . PRO A 1 284 ? 19.018 0.386 6.960 1.00 91.25 284 PRO A CA 1
ATOM 2221 C C . PRO A 1 284 ? 18.393 -0.849 7.613 1.00 91.25 284 PRO A C 1
ATOM 2223 O O . PRO A 1 284 ? 18.261 -1.893 6.976 1.00 91.25 284 PRO A O 1
ATOM 2226 N N . TYR A 1 285 ? 17.965 -0.736 8.873 1.00 88.69 285 TYR A N 1
ATOM 2227 C CA . TYR A 1 285 ? 17.285 -1.818 9.575 1.00 88.69 285 TYR A CA 1
ATOM 2228 C C . TYR A 1 285 ? 15.918 -2.163 8.965 1.00 88.69 285 TYR A C 1
ATOM 2230 O O . TYR A 1 285 ? 15.446 -3.262 9.223 1.00 88.69 285 TYR A O 1
ATOM 2238 N N . LEU A 1 286 ? 15.302 -1.311 8.131 1.00 90.56 286 LEU A N 1
ATOM 2239 C CA . LEU A 1 286 ? 14.077 -1.647 7.385 1.00 90.56 286 LEU A CA 1
ATOM 2240 C C . LEU A 1 286 ? 14.261 -2.856 6.457 1.00 90.56 286 LEU A C 1
ATOM 2242 O O . LEU A 1 286 ? 13.301 -3.565 6.171 1.00 90.56 286 LEU A O 1
ATOM 2246 N N . LEU A 1 287 ? 15.494 -3.107 6.006 1.00 89.81 287 LEU A N 1
ATOM 2247 C CA . LEU A 1 287 ? 15.830 -4.240 5.142 1.00 89.81 287 LEU A CA 1
ATOM 2248 C C . LEU A 1 287 ? 15.925 -5.565 5.910 1.00 89.81 287 LEU A C 1
ATOM 2250 O O . LEU A 1 287 ? 15.914 -6.633 5.298 1.00 89.81 287 LEU A O 1
ATOM 2254 N N . SER A 1 288 ? 16.039 -5.517 7.241 1.00 86.88 288 SER A N 1
ATOM 2255 C CA . SER A 1 288 ? 16.113 -6.722 8.059 1.00 86.88 288 SER A CA 1
ATOM 2256 C C . SER A 1 288 ? 14.721 -7.209 8.444 1.00 86.88 288 SER A C 1
ATOM 2258 O O . SER A 1 288 ? 13.931 -6.488 9.051 1.00 86.88 288 SER A O 1
ATOM 2260 N N . ARG A 1 289 ? 14.440 -8.487 8.169 1.00 79.25 289 ARG A N 1
ATOM 2261 C CA . ARG A 1 289 ? 13.195 -9.136 8.606 1.00 79.25 289 ARG A CA 1
ATOM 2262 C C . ARG A 1 289 ? 13.097 -9.314 10.120 1.00 79.25 289 ARG A C 1
ATOM 2264 O O . ARG A 1 289 ? 11.989 -9.417 10.627 1.00 79.25 289 ARG A O 1
ATOM 2271 N N . SER A 1 290 ? 14.222 -9.366 10.833 1.00 77.75 290 SER A N 1
ATOM 2272 C CA . SER A 1 290 ? 14.243 -9.557 12.292 1.00 77.75 290 SER A CA 1
ATOM 2273 C C . SER A 1 290 ? 13.974 -8.277 13.087 1.00 77.75 290 SER A C 1
ATOM 2275 O O . SER A 1 290 ? 13.983 -8.298 14.310 1.00 77.75 290 SER A O 1
ATOM 2277 N N . THR A 1 291 ? 13.778 -7.142 12.417 1.00 79.38 291 THR A N 1
ATOM 2278 C CA . THR A 1 291 ? 13.574 -5.841 13.063 1.00 79.38 291 THR A CA 1
ATOM 2279 C C . THR A 1 291 ? 12.221 -5.263 12.633 1.00 79.38 291 THR A C 1
ATOM 2281 O O . THR A 1 291 ? 11.206 -5.958 12.615 1.00 79.38 291 THR A O 1
ATOM 2284 N N . LEU A 1 292 ? 12.168 -3.977 12.281 1.00 81.88 292 LEU A N 1
ATOM 2285 C CA . LEU A 1 292 ? 10.974 -3.334 11.752 1.00 81.88 292 LEU A CA 1
ATOM 2286 C C . LEU A 1 292 ? 10.542 -3.915 10.392 1.00 81.88 292 LEU A C 1
ATOM 2288 O O . LEU A 1 292 ? 9.356 -3.895 10.080 1.00 81.88 292 LEU A O 1
ATOM 2292 N N . GLY A 1 293 ? 11.460 -4.509 9.620 1.00 72.94 293 GLY A N 1
ATOM 2293 C CA . GLY A 1 293 ? 11.128 -5.164 8.350 1.00 72.94 293 GLY A CA 1
ATOM 2294 C C . GLY A 1 293 ? 10.291 -6.444 8.492 1.00 72.94 293 GLY A C 1
ATOM 2295 O O . GLY A 1 293 ? 9.830 -6.975 7.490 1.00 72.94 293 GLY A O 1
ATOM 2296 N N . GLY A 1 294 ? 10.080 -6.958 9.709 1.00 84.56 294 GLY A N 1
ATOM 2297 C CA . GLY A 1 294 ? 9.089 -8.010 9.973 1.00 84.56 294 GLY A CA 1
ATOM 2298 C C . GLY A 1 294 ? 7.664 -7.473 10.159 1.00 84.56 294 GLY A C 1
ATOM 2299 O O . GLY A 1 294 ? 6.696 -8.186 9.901 1.00 84.56 294 GLY A O 1
ATOM 2300 N N . LEU A 1 295 ? 7.533 -6.214 10.591 1.00 94.50 295 LEU A N 1
ATOM 2301 C CA . LEU A 1 295 ? 6.255 -5.505 10.721 1.00 94.50 295 LEU A CA 1
ATOM 2302 C C . LEU A 1 295 ? 5.837 -4.839 9.403 1.00 94.50 295 LEU A C 1
ATOM 2304 O O . LEU A 1 295 ? 4.656 -4.637 9.151 1.00 94.50 295 LEU A O 1
ATOM 2308 N N . LEU A 1 296 ? 6.797 -4.501 8.549 1.00 95.88 296 LEU A N 1
ATOM 2309 C CA . LEU A 1 296 ? 6.566 -3.842 7.271 1.00 95.88 296 LEU A CA 1
ATOM 2310 C C . LEU A 1 296 ? 6.799 -4.828 6.127 1.00 95.88 296 LEU A C 1
ATOM 2312 O O . LEU A 1 296 ? 7.835 -5.487 6.090 1.00 95.88 296 LEU A O 1
ATOM 2316 N N . ALA A 1 297 ? 5.924 -4.864 5.123 1.00 95.94 297 ALA A N 1
ATOM 2317 C CA . ALA A 1 297 ? 6.224 -5.525 3.850 1.00 95.94 297 ALA A CA 1
ATOM 2318 C C . ALA A 1 297 ? 7.216 -4.687 3.015 1.00 95.94 297 ALA A C 1
ATOM 2320 O O . ALA A 1 297 ? 6.944 -4.313 1.874 1.00 95.94 297 ALA A O 1
ATOM 2321 N N . PHE A 1 298 ? 8.362 -4.340 3.608 1.00 96.56 298 PHE A N 1
ATOM 2322 C CA . PHE A 1 298 ? 9.349 -3.467 2.992 1.00 96.56 298 PHE A CA 1
ATOM 2323 C C . PHE A 1 298 ? 10.024 -4.174 1.805 1.00 96.56 298 PHE A C 1
ATOM 2325 O O . PHE A 1 298 ? 10.289 -5.380 1.878 1.00 96.56 298 PHE A O 1
ATOM 2332 N N . PRO A 1 299 ? 10.304 -3.464 0.697 1.00 96.50 299 PRO A N 1
ATOM 2333 C CA . PRO A 1 299 ? 10.919 -4.076 -0.471 1.00 96.50 299 PRO A CA 1
ATOM 2334 C C . PRO A 1 299 ? 12.252 -4.764 -0.166 1.00 96.50 299 PRO A C 1
ATOM 2336 O O . PRO A 1 299 ? 13.108 -4.224 0.531 1.00 96.50 299 PRO A O 1
ATOM 2339 N N . VAL A 1 300 ? 12.440 -5.949 -0.747 1.00 95.62 300 VAL A N 1
ATOM 2340 C CA . VAL A 1 300 ? 13.708 -6.698 -0.709 1.00 95.62 300 VAL A CA 1
ATOM 2341 C C . VAL A 1 300 ? 14.557 -6.438 -1.949 1.00 95.62 300 VAL A C 1
ATOM 2343 O O . VAL A 1 300 ? 15.778 -6.579 -1.910 1.00 95.62 300 VAL A O 1
ATOM 2346 N N . LYS A 1 301 ? 13.919 -6.063 -3.065 1.00 96.81 301 LYS A N 1
ATOM 2347 C CA . LYS A 1 301 ? 14.603 -5.753 -4.320 1.00 96.81 301 LYS A CA 1
ATOM 2348 C C . LYS A 1 301 ? 13.778 -4.807 -5.184 1.00 96.81 301 LYS A C 1
ATOM 2350 O O . LYS A 1 301 ? 12.557 -4.910 -5.225 1.00 96.81 301 LYS A O 1
ATOM 2355 N N . ILE A 1 302 ? 14.448 -3.924 -5.913 1.00 97.62 302 ILE A N 1
ATOM 2356 C CA . ILE A 1 302 ? 13.858 -3.037 -6.915 1.00 97.62 302 ILE A CA 1
ATOM 2357 C C . ILE A 1 302 ? 14.623 -3.225 -8.219 1.00 97.62 302 ILE A C 1
ATOM 2359 O O . ILE A 1 302 ? 15.850 -3.142 -8.236 1.00 97.62 302 ILE A O 1
ATOM 2363 N N . PHE A 1 303 ? 13.902 -3.460 -9.307 1.00 97.56 303 PHE A N 1
ATOM 2364 C CA . PHE A 1 303 ? 14.466 -3.588 -10.643 1.00 97.56 303 PHE A CA 1
ATOM 2365 C C . PHE A 1 303 ? 14.037 -2.414 -11.512 1.00 97.56 303 PHE A C 1
ATOM 2367 O O . PHE A 1 303 ? 12.857 -2.065 -11.551 1.00 97.56 303 PHE A O 1
ATOM 2374 N N . ASP A 1 304 ? 14.977 -1.848 -12.259 1.00 96.69 304 ASP A N 1
ATOM 2375 C CA . ASP A 1 304 ? 14.649 -0.946 -13.358 1.00 96.69 304 ASP A CA 1
ATOM 2376 C C . ASP A 1 304 ? 14.099 -1.751 -14.533 1.00 96.69 304 ASP A C 1
ATOM 2378 O O . ASP A 1 304 ? 14.712 -2.730 -14.958 1.00 96.69 304 ASP A O 1
ATOM 2382 N N . VAL A 1 305 ? 12.973 -1.313 -15.087 1.00 95.69 305 VAL A N 1
ATOM 2383 C CA . VAL A 1 305 ? 12.371 -1.878 -16.295 1.00 95.69 305 VAL A CA 1
ATOM 2384 C C . VAL A 1 305 ? 12.451 -0.830 -17.398 1.00 95.69 305 VAL A C 1
ATOM 2386 O O . VAL A 1 305 ? 11.784 0.207 -17.344 1.00 95.69 305 VAL A O 1
ATOM 2389 N N . ALA A 1 306 ? 13.293 -1.078 -18.397 1.00 93.88 306 ALA A N 1
ATOM 2390 C CA . ALA A 1 306 ? 13.497 -0.167 -19.517 1.00 93.88 306 ALA A CA 1
ATOM 2391 C C . ALA A 1 306 ? 12.779 -0.617 -20.789 1.00 93.88 306 ALA A C 1
ATOM 2393 O O . ALA A 1 306 ? 12.397 -1.780 -20.944 1.00 93.88 306 ALA A O 1
ATOM 2394 N N . ALA A 1 307 ? 12.629 0.333 -21.711 1.00 90.19 307 ALA A N 1
ATOM 2395 C CA . ALA A 1 307 ? 12.186 0.052 -23.068 1.00 90.19 307 ALA A CA 1
ATOM 2396 C C . ALA A 1 307 ? 13.109 -0.970 -23.760 1.00 90.19 307 ALA A C 1
ATOM 2398 O O . ALA A 1 307 ? 14.291 -1.092 -23.430 1.00 90.19 307 ALA A O 1
ATOM 2399 N N . ALA A 1 308 ? 12.569 -1.691 -24.744 1.00 85.81 308 ALA A N 1
ATOM 2400 C CA . ALA A 1 308 ? 13.355 -2.605 -25.565 1.00 85.81 308 ALA A CA 1
ATOM 2401 C C . ALA A 1 308 ? 14.525 -1.862 -26.255 1.00 85.81 308 ALA A C 1
ATOM 2403 O O . ALA A 1 308 ? 14.309 -0.752 -26.758 1.00 85.81 308 ALA A O 1
ATOM 2404 N N . PRO A 1 309 ? 15.731 -2.463 -26.360 1.00 82.62 309 PRO A N 1
ATOM 2405 C CA . PRO A 1 309 ? 16.897 -1.851 -27.004 1.00 82.62 309 PRO A CA 1
ATOM 2406 C C . PRO A 1 309 ? 16.630 -1.380 -28.434 1.00 82.62 309 PRO A C 1
ATOM 2408 O O . PRO A 1 309 ? 17.194 -0.383 -28.872 1.00 82.62 309 PRO A O 1
ATOM 2411 N N . SER A 1 310 ? 15.708 -2.044 -29.139 1.00 80.94 310 SER A N 1
ATOM 2412 C CA . SER A 1 310 ? 15.268 -1.684 -30.491 1.00 80.94 310 SER A CA 1
ATOM 2413 C C . SER A 1 310 ? 14.654 -0.282 -30.594 1.00 80.94 310 SER A C 1
ATOM 2415 O O . SER A 1 310 ? 14.447 0.226 -31.691 1.00 80.94 310 SER A O 1
ATOM 2417 N N . THR A 1 311 ? 14.324 0.351 -29.467 1.00 74.94 311 THR A N 1
ATOM 2418 C CA . THR A 1 311 ? 13.865 1.744 -29.423 1.00 74.94 311 THR A CA 1
ATOM 2419 C C . THR A 1 311 ? 15.012 2.757 -29.385 1.00 74.94 311 THR A C 1
ATOM 2421 O O . THR A 1 311 ? 14.745 3.954 -29.421 1.00 74.94 311 THR A O 1
ATOM 2424 N N . GL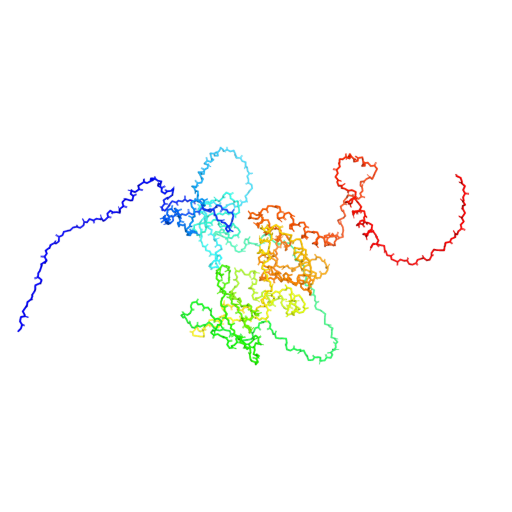Y A 1 312 ? 16.270 2.309 -29.270 1.00 79.31 312 GLY A N 1
ATOM 2425 C CA . GLY A 1 312 ? 17.442 3.170 -29.074 1.00 79.31 312 GLY A CA 1
ATOM 2426 C C . GLY A 1 312 ? 17.459 3.903 -27.726 1.00 79.31 312 GLY A C 1
ATOM 2427 O O . GLY A 1 312 ? 18.393 4.643 -27.434 1.00 79.31 312 GLY A O 1
ATOM 2428 N N . SER A 1 313 ? 16.437 3.708 -26.884 1.00 79.75 313 SER A N 1
ATOM 2429 C CA . SER A 1 313 ? 16.279 4.403 -25.615 1.00 79.75 313 SER A CA 1
ATOM 2430 C C . SER A 1 313 ? 16.642 3.491 -24.450 1.00 79.75 313 SER A C 1
ATOM 2432 O O . SER A 1 313 ? 15.987 2.484 -24.199 1.00 79.75 313 SER A O 1
ATOM 2434 N N . SER A 1 314 ? 17.648 3.890 -23.672 1.00 85.62 314 SER A N 1
ATOM 2435 C CA . SER A 1 314 ? 17.997 3.260 -22.389 1.00 85.62 314 SER A CA 1
ATOM 2436 C C . SER A 1 314 ? 17.126 3.783 -21.230 1.00 85.62 314 SER A C 1
ATOM 2438 O O . SER A 1 314 ? 17.501 3.702 -20.058 1.00 85.62 314 SER A O 1
ATOM 2440 N N . ARG A 1 315 ? 15.971 4.386 -21.546 1.00 91.25 315 ARG A N 1
ATOM 2441 C CA . ARG A 1 315 ? 15.096 5.032 -20.567 1.00 91.25 315 ARG A CA 1
ATOM 2442 C C . ARG A 1 315 ? 14.386 3.986 -19.712 1.00 91.25 315 ARG A C 1
ATOM 2444 O O . ARG A 1 315 ? 13.715 3.093 -20.228 1.00 91.25 315 ARG A O 1
ATOM 2451 N N . VAL A 1 316 ? 14.498 4.149 -18.396 1.00 93.94 316 VAL A N 1
ATOM 2452 C CA . VAL A 1 316 ? 13.714 3.394 -17.415 1.00 93.94 316 VAL A CA 1
ATOM 2453 C C . VAL A 1 316 ? 12.277 3.907 -17.458 1.00 93.94 316 VAL A C 1
ATOM 2455 O O . VAL A 1 316 ? 12.029 5.106 -17.317 1.00 93.94 316 VAL A O 1
ATOM 2458 N N . LEU A 1 317 ? 11.338 3.004 -17.719 1.00 93.44 317 LEU A N 1
ATOM 2459 C CA . LEU A 1 317 ? 9.912 3.312 -17.821 1.00 93.44 317 LEU A CA 1
ATOM 2460 C C . LEU A 1 317 ? 9.183 2.963 -16.525 1.00 93.44 317 LEU A C 1
ATOM 2462 O O . LEU A 1 317 ? 8.344 3.735 -16.060 1.00 93.44 317 LEU A O 1
ATOM 2466 N N . PHE A 1 318 ? 9.546 1.830 -15.924 1.00 95.81 318 PHE A N 1
ATOM 2467 C CA . PHE A 1 318 ? 8.922 1.311 -14.713 1.00 95.81 318 PHE A CA 1
ATOM 2468 C C . PHE A 1 318 ? 9.969 0.821 -13.716 1.00 95.81 318 PHE A C 1
ATOM 2470 O O . PHE A 1 318 ? 11.113 0.544 -14.076 1.00 95.81 318 PHE A O 1
ATOM 2477 N N . ASN A 1 319 ? 9.549 0.672 -12.466 1.00 96.75 319 ASN A N 1
ATOM 2478 C CA . ASN A 1 319 ? 10.266 -0.083 -11.457 1.00 96.75 319 ASN A CA 1
ATOM 2479 C C . ASN A 1 319 ? 9.434 -1.305 -11.065 1.00 96.75 319 ASN A C 1
ATOM 2481 O O . ASN A 1 319 ? 8.248 -1.181 -10.761 1.00 96.75 319 ASN A O 1
ATOM 2485 N N . LEU A 1 320 ? 10.052 -2.485 -11.067 1.00 97.44 320 LEU A N 1
ATOM 2486 C CA . LEU A 1 320 ? 9.454 -3.698 -10.520 1.00 97.44 320 LEU A CA 1
ATOM 2487 C C . LEU A 1 320 ? 9.969 -3.886 -9.094 1.00 97.44 320 LEU A C 1
ATOM 2489 O O . LEU A 1 320 ? 11.162 -4.088 -8.875 1.00 97.44 320 LEU A O 1
ATOM 2493 N N . ILE A 1 321 ? 9.070 -3.797 -8.125 1.00 97.50 321 ILE A N 1
ATOM 2494 C CA . ILE A 1 321 ? 9.381 -3.823 -6.699 1.00 97.50 321 ILE A CA 1
ATOM 2495 C C . ILE A 1 321 ? 9.008 -5.200 -6.159 1.00 97.50 321 ILE A C 1
ATOM 2497 O O . ILE A 1 321 ? 7.841 -5.581 -6.184 1.00 97.50 321 ILE A O 1
ATOM 2501 N N . ALA A 1 322 ? 9.996 -5.946 -5.676 1.00 97.38 322 ALA A N 1
ATOM 2502 C CA . ALA A 1 322 ? 9.796 -7.218 -5.001 1.00 97.38 322 ALA A CA 1
ATOM 2503 C C . ALA A 1 322 ? 9.743 -6.995 -3.487 1.00 97.38 322 ALA A C 1
ATOM 2505 O O . ALA A 1 322 ? 10.675 -6.443 -2.899 1.00 97.38 322 ALA A O 1
ATOM 2506 N N . MET A 1 323 ? 8.669 -7.453 -2.852 1.00 96.56 323 MET A N 1
ATOM 2507 C CA . MET A 1 323 ? 8.429 -7.318 -1.414 1.00 96.56 323 MET A CA 1
ATOM 2508 C C . MET A 1 323 ? 7.902 -8.632 -0.817 1.00 96.56 323 MET A C 1
ATOM 2510 O O . MET A 1 323 ? 7.341 -9.449 -1.550 1.00 96.56 323 MET A O 1
ATOM 2514 N N . PRO A 1 324 ? 8.082 -8.887 0.490 1.00 95.75 324 PRO A N 1
ATOM 2515 C CA . PRO A 1 324 ? 7.477 -10.033 1.161 1.00 95.75 324 PRO A CA 1
ATOM 2516 C C . PRO A 1 324 ? 5.952 -10.010 1.036 1.00 95.75 324 PRO A C 1
ATOM 2518 O O . PRO A 1 324 ? 5.336 -8.948 1.075 1.00 95.75 324 PRO A O 1
ATOM 2521 N N . VAL A 1 325 ? 5.333 -11.183 0.925 1.00 95.38 325 VAL A N 1
ATOM 2522 C CA . VAL A 1 325 ? 3.873 -11.285 1.051 1.00 95.38 325 VAL A CA 1
ATOM 2523 C C . VAL A 1 325 ? 3.502 -11.156 2.523 1.00 95.38 325 VAL A C 1
ATOM 2525 O O . VAL A 1 325 ? 4.018 -11.904 3.357 1.00 95.38 325 VAL A O 1
ATOM 2528 N N . ALA A 1 326 ? 2.619 -10.208 2.834 1.00 95.69 326 ALA A N 1
ATOM 2529 C CA . ALA A 1 326 ? 2.062 -10.061 4.171 1.00 95.69 326 ALA A CA 1
ATOM 2530 C C . ALA A 1 326 ? 1.248 -11.308 4.547 1.00 95.69 326 ALA A C 1
ATOM 2532 O O . ALA A 1 326 ? 0.509 -11.853 3.725 1.00 95.69 326 ALA A O 1
ATOM 2533 N N . ARG A 1 327 ? 1.421 -11.792 5.779 1.00 94.38 327 ARG A N 1
ATOM 2534 C CA . ARG A 1 327 ? 0.718 -12.978 6.283 1.00 94.38 327 ARG A CA 1
ATOM 2535 C C . ARG A 1 327 ? -0.667 -12.614 6.797 1.00 94.38 327 ARG A C 1
ATOM 2537 O O . ARG A 1 327 ? -0.861 -11.516 7.299 1.00 94.38 327 ARG A O 1
ATOM 2544 N N . GLY A 1 328 ? -1.589 -13.570 6.742 1.00 95.88 328 GLY A N 1
ATOM 2545 C CA . GLY A 1 328 ? -2.929 -13.415 7.297 1.00 95.88 328 GLY A CA 1
ATOM 2546 C C . GLY A 1 328 ? -3.923 -12.774 6.332 1.00 95.88 328 GLY A C 1
ATOM 2547 O O . GLY A 1 328 ? -3.810 -12.922 5.114 1.00 95.88 328 GLY A O 1
ATOM 2548 N N . VAL A 1 329 ? -4.924 -12.100 6.894 1.00 96.44 329 VAL A N 1
ATOM 2549 C CA . VAL A 1 329 ? -6.070 -11.524 6.175 1.00 96.44 329 VAL A CA 1
ATOM 2550 C C . VAL A 1 329 ? -6.087 -10.009 6.373 1.00 96.44 329 VAL A C 1
ATOM 2552 O O . VAL A 1 329 ? -5.612 -9.509 7.393 1.00 96.44 329 VAL A O 1
ATOM 2555 N N . ARG A 1 330 ? -6.613 -9.256 5.399 1.00 96.44 330 ARG A N 1
ATOM 2556 C CA . ARG A 1 330 ? -6.737 -7.797 5.522 1.00 96.44 330 ARG A CA 1
ATOM 2557 C C . ARG A 1 330 ? -7.609 -7.436 6.721 1.00 96.44 330 ARG A C 1
ATOM 2559 O O . ARG A 1 330 ? -8.696 -7.989 6.881 1.00 96.44 330 ARG A O 1
ATOM 2566 N N . LEU A 1 331 ? -7.180 -6.455 7.508 1.00 96.62 331 LEU A N 1
ATOM 2567 C CA . LEU A 1 331 ? -7.906 -6.006 8.692 1.00 96.62 331 LEU A CA 1
ATOM 2568 C C . LEU A 1 331 ? -9.334 -5.574 8.332 1.00 96.62 331 LEU A C 1
ATOM 2570 O O . LEU A 1 331 ? -10.268 -5.963 9.019 1.00 96.62 331 LEU A O 1
ATOM 2574 N N . ALA A 1 332 ? -9.529 -4.869 7.213 1.00 93.94 332 ALA A N 1
ATOM 2575 C CA . ALA A 1 332 ? -10.864 -4.496 6.731 1.00 93.94 332 ALA A CA 1
ATOM 2576 C C . ALA A 1 332 ? -11.822 -5.699 6.568 1.00 93.94 332 ALA A C 1
ATOM 2578 O O . ALA A 1 332 ? -13.001 -5.599 6.903 1.00 93.94 332 ALA A O 1
ATOM 2579 N N . GLU A 1 333 ? -11.321 -6.837 6.075 1.00 93.00 333 GLU A N 1
ATOM 2580 C CA . GLU A 1 333 ? -12.118 -8.058 5.892 1.00 93.00 333 GLU A CA 1
ATOM 2581 C C . GLU A 1 333 ? -12.431 -8.726 7.231 1.00 93.00 333 GLU A C 1
ATOM 2583 O O . GLU A 1 333 ? -13.560 -9.163 7.450 1.00 93.00 333 GLU A O 1
ATOM 2588 N N . ILE A 1 334 ? -11.452 -8.770 8.140 1.00 94.94 334 ILE A N 1
ATOM 2589 C CA . ILE A 1 334 ? -11.637 -9.328 9.483 1.00 94.94 334 ILE A CA 1
ATOM 2590 C C . ILE A 1 334 ? -12.682 -8.520 10.250 1.00 94.94 334 ILE A C 1
ATOM 2592 O O . ILE A 1 334 ? -13.618 -9.108 10.789 1.00 94.94 334 ILE A O 1
ATOM 2596 N N . LEU A 1 335 ? -12.564 -7.188 10.239 1.00 91.81 335 LEU A N 1
ATOM 2597 C CA . LEU A 1 335 ? -13.519 -6.292 10.889 1.00 91.81 335 LEU A CA 1
ATOM 2598 C C . LEU A 1 335 ? -14.924 -6.488 10.306 1.00 91.81 335 LEU A C 1
ATOM 2600 O O . LEU A 1 335 ? -15.866 -6.710 11.060 1.00 91.81 335 LEU A O 1
ATOM 2604 N N . GLY A 1 336 ? -15.068 -6.504 8.976 1.00 89.19 336 GLY A N 1
ATOM 2605 C CA . GLY A 1 336 ? -16.363 -6.743 8.329 1.00 89.19 336 GLY A CA 1
ATOM 2606 C C . GLY A 1 336 ? -16.987 -8.091 8.710 1.00 89.19 336 GLY A C 1
ATOM 2607 O O . GLY A 1 336 ? -18.163 -8.151 9.074 1.00 89.19 336 GLY A O 1
ATOM 2608 N N . ARG A 1 337 ? -16.194 -9.173 8.695 1.00 93.50 337 ARG A N 1
ATOM 2609 C CA . ARG A 1 337 ? -16.639 -10.522 9.081 1.00 93.50 337 ARG A CA 1
ATOM 2610 C C . ARG A 1 337 ? -17.073 -10.581 10.546 1.00 93.50 337 ARG A C 1
ATOM 2612 O O . ARG A 1 337 ? -18.154 -11.085 10.836 1.00 93.50 337 ARG A O 1
ATOM 2619 N N . LYS A 1 338 ? -16.246 -10.069 11.461 1.00 92.31 338 LYS A N 1
ATOM 2620 C CA . LYS A 1 338 ? -16.504 -10.115 12.906 1.00 92.31 338 LYS A CA 1
ATOM 2621 C C . LYS A 1 338 ? -17.692 -9.252 13.304 1.00 92.31 338 LYS A C 1
ATOM 2623 O O . LYS A 1 338 ? -18.513 -9.703 14.090 1.00 92.31 338 LYS A O 1
ATOM 2628 N N . VAL A 1 339 ? -17.855 -8.069 12.707 1.00 86.62 339 VAL A N 1
ATOM 2629 C CA . VAL A 1 339 ? -19.050 -7.240 12.937 1.00 86.62 339 VAL A CA 1
ATOM 2630 C C . VAL A 1 339 ? -20.316 -7.972 12.505 1.00 86.62 339 VAL A C 1
ATOM 2632 O O . VAL A 1 339 ? -21.286 -8.008 13.259 1.00 86.62 339 VAL A O 1
ATOM 2635 N N . HIS A 1 340 ? -20.306 -8.608 11.330 1.00 86.50 340 HIS A N 1
ATOM 2636 C CA . HIS A 1 340 ? -21.453 -9.388 10.865 1.00 86.50 340 HIS A CA 1
ATOM 2637 C C . HIS A 1 340 ? -21.775 -10.567 11.799 1.00 86.50 340 HIS A C 1
ATOM 2639 O O . HIS A 1 340 ? -22.942 -10.821 12.091 1.00 86.50 340 HIS A O 1
ATOM 2645 N N . ALA A 1 341 ? -20.743 -11.238 12.316 1.00 90.81 341 ALA A N 1
ATOM 2646 C CA . ALA A 1 341 ? -20.866 -12.338 13.272 1.00 90.81 341 ALA A CA 1
ATOM 2647 C C . ALA A 1 341 ? -21.120 -11.889 14.727 1.00 90.81 341 ALA A C 1
ATOM 2649 O O . ALA A 1 341 ? -21.306 -12.738 15.595 1.00 90.81 341 ALA A O 1
ATOM 2650 N N . ARG A 1 342 ? -21.145 -10.575 15.005 1.00 88.25 342 ARG A N 1
ATOM 2651 C CA . ARG A 1 342 ? -21.201 -9.992 16.361 1.00 88.25 342 ARG A CA 1
ATOM 2652 C C . ARG A 1 342 ? -20.077 -10.486 17.282 1.00 88.25 342 ARG A C 1
ATOM 2654 O O . ARG A 1 342 ? -20.272 -10.666 18.480 1.00 88.25 342 ARG A O 1
ATOM 2661 N N . GLU A 1 343 ? -18.901 -10.704 16.711 1.00 91.69 343 GLU A N 1
ATOM 2662 C CA . GLU A 1 343 ? -17.693 -11.073 17.438 1.00 91.69 343 GLU A CA 1
ATOM 2663 C C . GLU A 1 343 ? -16.908 -9.839 17.889 1.00 91.69 343 GLU A C 1
ATOM 2665 O O . GLU A 1 343 ? -16.886 -8.803 17.218 1.00 91.69 343 GLU A O 1
ATOM 2670 N N . ASP A 1 344 ? -16.197 -9.992 19.004 1.00 88.19 344 ASP A N 1
ATOM 2671 C CA . ASP A 1 344 ? -15.301 -8.970 19.529 1.00 88.19 344 ASP A CA 1
ATOM 2672 C C . ASP A 1 344 ? -14.071 -8.751 18.618 1.00 88.19 344 ASP A C 1
ATOM 2674 O O . ASP A 1 344 ? -13.439 -9.700 18.133 1.00 88.19 344 ASP A O 1
ATOM 2678 N N . ASN A 1 345 ? -13.738 -7.474 18.397 1.00 90.00 345 ASN A N 1
ATOM 2679 C CA . ASN A 1 345 ? -12.580 -7.004 17.633 1.00 90.00 345 ASN A CA 1
ATOM 2680 C C . ASN A 1 345 ? -11.500 -6.358 18.515 1.00 90.00 345 ASN A C 1
ATOM 2682 O O . ASN A 1 345 ? -10.412 -6.073 18.002 1.00 90.00 345 ASN A O 1
ATOM 2686 N N . SER A 1 346 ? -11.764 -6.140 19.810 1.00 88.81 346 SER A N 1
ATOM 2687 C CA . SER A 1 346 ? -10.909 -5.359 20.708 1.00 88.81 346 SER A CA 1
ATOM 2688 C C . SER A 1 346 ? -9.475 -5.868 20.720 1.00 88.81 346 SER A C 1
ATOM 2690 O O . SER A 1 346 ? -8.550 -5.101 20.471 1.00 88.81 346 SER A O 1
ATOM 2692 N N . ARG A 1 347 ? -9.268 -7.185 20.849 1.00 92.50 347 ARG A N 1
ATOM 2693 C CA . ARG A 1 347 ? -7.916 -7.774 20.858 1.00 92.50 347 ARG A CA 1
ATOM 2694 C C . ARG A 1 347 ? -7.109 -7.495 19.581 1.00 92.50 347 ARG A C 1
ATOM 2696 O O . ARG A 1 347 ? -5.897 -7.299 19.653 1.00 92.50 347 ARG A O 1
ATOM 2703 N N . ILE A 1 348 ? -7.749 -7.503 18.409 1.00 94.31 348 ILE A N 1
ATOM 2704 C CA . ILE A 1 348 ? -7.069 -7.247 17.128 1.00 94.31 348 ILE A CA 1
ATOM 2705 C C . ILE A 1 348 ? -6.703 -5.771 17.017 1.00 94.31 348 ILE A C 1
ATOM 2707 O O . ILE A 1 348 ? -5.578 -5.442 16.646 1.00 94.31 348 ILE A O 1
ATOM 2711 N N . LEU A 1 349 ? -7.638 -4.884 17.352 1.00 93.94 349 LEU A N 1
ATOM 2712 C CA . LEU A 1 349 ? -7.413 -3.443 17.303 1.00 93.94 349 LEU A CA 1
ATOM 2713 C C . LEU A 1 349 ? -6.368 -2.998 18.330 1.00 93.94 349 LEU A C 1
ATOM 2715 O O . LEU A 1 349 ? -5.511 -2.176 18.006 1.00 93.94 349 LEU A O 1
ATOM 2719 N N . GLU A 1 350 ? -6.367 -3.607 19.517 1.00 90.50 350 GLU A N 1
ATOM 2720 C CA . GLU A 1 350 ? -5.343 -3.396 20.538 1.00 90.50 350 GLU A CA 1
ATOM 2721 C C . GLU A 1 350 ? -3.950 -3.766 20.007 1.00 90.50 350 GLU A C 1
ATOM 2723 O O . GLU A 1 350 ? -2.996 -2.999 20.163 1.00 90.50 350 GLU A O 1
ATOM 2728 N N . GLU A 1 351 ? -3.820 -4.918 19.339 1.00 94.62 351 GLU A N 1
ATOM 2729 C CA . GLU A 1 351 ? -2.556 -5.328 18.727 1.00 94.62 351 GLU A CA 1
ATOM 2730 C C . GLU A 1 351 ? -2.125 -4.358 17.625 1.00 94.62 351 GLU A C 1
ATOM 2732 O O . GLU A 1 351 ? -0.978 -3.918 17.613 1.00 94.62 351 GLU A O 1
ATOM 2737 N N . VAL A 1 352 ? -3.032 -3.974 16.724 1.00 95.56 352 VAL A N 1
ATOM 2738 C CA . VAL A 1 352 ? -2.731 -3.033 15.635 1.00 95.56 352 VAL A CA 1
ATOM 2739 C C . VAL A 1 352 ? -2.240 -1.695 16.191 1.00 95.56 352 VAL A C 1
ATOM 2741 O O . VAL A 1 352 ? -1.206 -1.197 15.743 1.00 95.56 352 VAL A O 1
ATOM 2744 N N . GLY A 1 353 ? -2.914 -1.147 17.207 1.00 93.50 353 GLY A N 1
ATOM 2745 C CA . GLY A 1 353 ? -2.489 0.080 17.884 1.00 93.50 353 GLY A CA 1
ATOM 2746 C C . GLY A 1 353 ? -1.117 -0.063 18.549 1.00 93.50 353 GLY A C 1
ATOM 2747 O O . GLY A 1 353 ? -0.257 0.810 18.409 1.00 93.50 353 GLY A O 1
ATOM 2748 N N . ARG A 1 354 ? -0.861 -1.201 19.210 1.00 92.44 354 ARG A N 1
ATOM 2749 C CA . ARG A 1 354 ? 0.443 -1.504 19.821 1.00 92.44 354 ARG A CA 1
ATOM 2750 C C . ARG A 1 354 ? 1.563 -1.574 18.784 1.00 92.44 354 ARG A C 1
ATOM 2752 O O . ARG A 1 354 ? 2.650 -1.047 19.024 1.00 92.44 354 ARG A O 1
ATOM 2759 N N . GLN A 1 355 ? 1.315 -2.203 17.638 1.00 94.75 355 GLN A N 1
ATOM 2760 C CA . GLN A 1 355 ? 2.302 -2.327 16.566 1.00 94.75 355 GLN A CA 1
ATOM 2761 C C . GLN A 1 355 ? 2.536 -0.999 15.841 1.00 94.75 355 GLN A C 1
ATOM 2763 O O . GLN A 1 355 ? 3.682 -0.688 15.520 1.00 94.75 355 GLN A O 1
ATOM 2768 N N . LEU A 1 356 ? 1.501 -0.171 15.659 1.00 94.62 356 LEU A N 1
ATOM 2769 C CA . LEU A 1 356 ? 1.664 1.182 15.121 1.00 94.62 356 LEU A CA 1
ATOM 2770 C C . LEU A 1 356 ? 2.553 2.032 16.038 1.00 94.62 356 LEU A C 1
ATOM 2772 O O . LEU A 1 356 ? 3.514 2.644 15.576 1.00 94.62 356 LEU A O 1
ATOM 2776 N N . ARG A 1 357 ? 2.299 1.996 17.351 1.00 90.94 357 ARG A N 1
ATOM 2777 C CA . ARG A 1 357 ? 3.146 2.675 18.338 1.00 90.94 357 ARG A CA 1
ATOM 2778 C C . ARG A 1 357 ? 4.598 2.199 18.257 1.00 90.94 357 ARG A C 1
ATOM 2780 O O . ARG A 1 357 ? 5.505 3.023 18.168 1.00 90.94 357 ARG A O 1
ATOM 2787 N N . ARG A 1 358 ? 4.828 0.880 18.239 1.00 91.00 358 ARG A N 1
ATOM 2788 C CA . ARG A 1 358 ? 6.178 0.303 18.088 1.00 91.00 358 ARG A CA 1
ATOM 2789 C C . ARG A 1 358 ? 6.853 0.748 16.794 1.00 91.00 358 ARG A C 1
ATOM 2791 O O . ARG A 1 358 ? 8.064 0.962 16.791 1.00 91.00 358 ARG A O 1
ATOM 2798 N N . PHE A 1 359 ? 6.099 0.864 15.701 1.00 93.75 359 PHE A N 1
ATOM 2799 C CA . PHE A 1 359 ? 6.606 1.395 14.441 1.00 93.75 359 PHE A CA 1
ATOM 2800 C C . PHE A 1 359 ? 7.116 2.827 14.620 1.00 93.75 359 PHE A C 1
ATOM 2802 O O . PHE A 1 359 ? 8.281 3.080 14.308 1.00 93.75 359 PHE A O 1
ATOM 2809 N N . HIS A 1 360 ? 6.311 3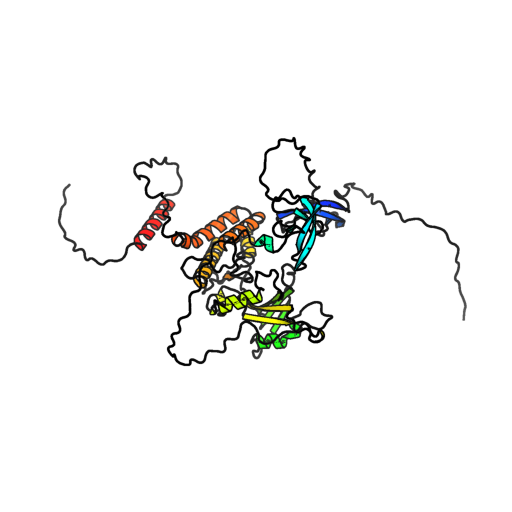.725 15.197 1.00 93.31 360 HIS A N 1
ATOM 2810 C CA . HIS A 1 360 ? 6.720 5.114 15.428 1.00 93.31 360 HIS A CA 1
ATOM 2811 C C . HIS A 1 360 ? 7.897 5.235 16.393 1.00 93.31 360 HIS A C 1
ATOM 2813 O O . HIS A 1 360 ? 8.840 5.958 16.087 1.00 93.31 360 HIS A O 1
ATOM 2819 N N . GLU A 1 361 ? 7.897 4.495 17.504 1.00 90.38 361 GLU A N 1
ATOM 2820 C CA . GLU A 1 361 ? 9.002 4.496 18.476 1.00 90.38 361 GLU A CA 1
ATOM 2821 C C . GLU A 1 361 ? 10.319 4.021 17.847 1.00 90.38 361 GLU A C 1
ATOM 2823 O O . GLU A 1 361 ? 11.378 4.590 18.110 1.00 90.38 361 GLU A O 1
ATOM 2828 N N . ARG A 1 362 ? 10.278 2.991 16.991 1.00 89.12 362 ARG A N 1
ATOM 2829 C CA . ARG A 1 362 ? 11.484 2.463 16.334 1.00 89.12 362 ARG A CA 1
ATOM 2830 C C . ARG A 1 362 ? 12.011 3.393 15.247 1.00 89.12 362 ARG A C 1
ATOM 2832 O O . ARG A 1 362 ? 13.227 3.508 15.109 1.00 89.12 362 ARG A O 1
ATOM 2839 N N . ILE A 1 363 ? 11.126 4.015 14.466 1.00 90.81 363 ILE A N 1
ATOM 2840 C CA . ILE A 1 363 ? 11.540 4.817 13.307 1.00 90.81 363 ILE A CA 1
ATOM 2841 C C . ILE A 1 363 ? 11.881 6.266 13.657 1.00 90.81 363 ILE A C 1
ATOM 2843 O O . ILE A 1 363 ? 12.825 6.817 13.095 1.00 90.81 363 ILE A O 1
ATOM 2847 N N . ASN A 1 364 ? 11.170 6.847 14.625 1.00 89.88 364 ASN A N 1
ATOM 2848 C CA . ASN A 1 364 ? 11.328 8.240 15.045 1.00 89.88 364 ASN A CA 1
ATOM 2849 C C . ASN A 1 364 ? 12.057 8.393 16.392 1.00 89.88 364 ASN A C 1
ATOM 2851 O O . ASN A 1 364 ? 12.344 9.508 16.838 1.00 89.88 364 ASN A O 1
ATOM 2855 N N . GLY A 1 365 ? 12.348 7.278 17.065 1.00 86.62 365 GLY A N 1
ATOM 2856 C CA . GLY A 1 365 ? 12.820 7.281 18.443 1.00 86.62 365 GLY A CA 1
ATOM 2857 C C . GLY A 1 365 ? 11.712 7.638 19.439 1.00 86.62 365 GLY A C 1
ATOM 2858 O O . GLY A 1 365 ? 10.543 7.811 19.101 1.00 86.62 365 GLY A O 1
ATOM 2859 N N . THR A 1 366 ? 12.096 7.784 20.704 1.00 80.12 366 THR A N 1
ATOM 2860 C CA . THR A 1 366 ? 11.181 8.092 21.818 1.00 80.12 366 THR A CA 1
ATOM 2861 C C . THR A 1 366 ? 10.899 9.587 21.989 1.00 80.12 366 THR A C 1
ATOM 2863 O O . THR A 1 366 ? 10.156 9.973 22.884 1.00 80.12 366 THR A O 1
ATOM 2866 N N . SER A 1 367 ? 11.463 10.441 21.126 1.00 73.56 367 SER A N 1
ATOM 2867 C CA . SER A 1 367 ? 11.383 11.907 21.235 1.00 73.56 367 SER A CA 1
ATOM 2868 C C . SER A 1 367 ? 9.987 12.494 20.976 1.00 73.56 367 SER A C 1
ATOM 2870 O O . SER A 1 367 ? 9.783 13.696 21.136 1.00 73.56 367 SER A O 1
ATOM 2872 N N . GLY A 1 368 ? 9.032 11.671 20.533 1.00 67.50 368 GLY A N 1
ATOM 2873 C CA . GLY A 1 368 ? 7.659 12.082 20.239 1.00 67.50 368 GLY A CA 1
ATOM 2874 C C . GLY A 1 368 ? 7.490 12.899 18.952 1.00 67.50 368 GLY A C 1
ATOM 2875 O O . GLY A 1 368 ? 6.362 13.242 18.605 1.00 67.50 368 GLY A O 1
ATOM 2876 N N . ARG A 1 369 ? 8.567 13.206 18.214 1.00 76.62 369 ARG A N 1
ATOM 2877 C CA . ARG A 1 369 ? 8.470 13.845 16.893 1.00 76.62 369 ARG A CA 1
ATOM 2878 C C . ARG A 1 369 ? 8.120 12.807 15.831 1.00 76.62 369 ARG A C 1
ATOM 2880 O O . ARG A 1 369 ? 8.940 11.964 15.497 1.00 76.62 369 ARG A O 1
ATOM 2887 N N . LEU A 1 370 ? 6.910 12.876 15.283 1.00 79.56 370 LEU A N 1
ATOM 2888 C CA . LEU A 1 370 ? 6.445 11.988 14.210 1.00 79.56 370 LEU A CA 1
ATOM 2889 C C . LEU A 1 370 ? 6.971 12.451 12.841 1.00 79.56 370 LEU A C 1
ATOM 2891 O O . LEU A 1 370 ? 6.227 13.000 12.033 1.00 79.56 370 LEU A O 1
ATOM 2895 N N . GLU A 1 371 ? 8.268 12.258 12.589 1.00 86.81 371 GLU A N 1
ATOM 2896 C CA . GLU A 1 371 ? 8.887 12.617 11.302 1.00 86.81 371 GLU A CA 1
ATOM 2897 C C . GLU A 1 371 ? 8.527 11.623 10.194 1.00 86.81 371 GLU A C 1
ATOM 2899 O O . GLU A 1 371 ? 8.190 12.017 9.077 1.00 86.81 371 GLU A O 1
ATOM 2904 N N . VAL A 1 372 ? 8.573 10.328 10.504 1.00 93.19 372 VAL A N 1
ATOM 2905 C CA . VAL A 1 372 ? 8.206 9.254 9.585 1.00 93.19 372 VAL A CA 1
ATOM 2906 C C . VAL A 1 372 ? 6.911 8.608 10.039 1.00 93.19 372 VAL A C 1
ATOM 2908 O O . VAL A 1 372 ? 6.797 8.071 11.141 1.00 93.19 372 VAL A O 1
ATOM 2911 N N . GLN A 1 373 ? 5.943 8.651 9.136 1.00 95.25 373 GLN A N 1
ATOM 2912 C CA . GLN A 1 373 ? 4.623 8.056 9.281 1.00 95.25 373 GLN A CA 1
ATOM 2913 C C . GLN A 1 373 ? 4.380 7.077 8.139 1.00 95.25 373 GLN A C 1
ATOM 2915 O O . GLN A 1 373 ? 5.039 7.166 7.098 1.00 95.25 373 GLN A O 1
ATOM 2920 N N . HIS A 1 374 ? 3.434 6.160 8.313 1.00 96.56 374 HIS A N 1
ATOM 2921 C CA . HIS A 1 374 ? 2.965 5.294 7.239 1.00 96.56 374 HIS A CA 1
ATOM 2922 C C . HIS A 1 374 ? 2.261 6.107 6.140 1.00 96.56 374 HIS A C 1
ATOM 2924 O O . HIS A 1 374 ? 2.402 5.781 4.963 1.00 96.56 374 HIS A O 1
ATOM 2930 N N . THR A 1 375 ? 1.586 7.206 6.503 1.00 95.12 375 THR A N 1
ATOM 2931 C CA . THR A 1 375 ? 0.880 8.206 5.663 1.00 95.12 375 THR A CA 1
ATOM 2932 C C . THR A 1 375 ? -0.424 7.748 5.019 1.00 95.12 375 THR A C 1
ATOM 2934 O O . THR A 1 375 ? -1.284 8.578 4.748 1.00 95.12 375 THR A O 1
ATOM 2937 N N . ASP A 1 376 ? -0.589 6.444 4.804 1.00 96.06 376 ASP A N 1
ATOM 2938 C CA . ASP A 1 376 ? -1.840 5.838 4.336 1.00 96.06 376 ASP A CA 1
ATOM 2939 C C . ASP A 1 376 ? -2.272 4.695 5.270 1.00 96.06 376 ASP A C 1
ATOM 2941 O O . ASP A 1 376 ? -2.469 3.547 4.861 1.00 96.06 376 ASP A O 1
ATOM 2945 N N . PHE A 1 377 ? -2.263 4.967 6.581 1.00 97.25 377 PHE A N 1
ATOM 2946 C CA . PHE A 1 377 ? -2.572 3.962 7.597 1.00 97.25 377 PHE A CA 1
ATOM 2947 C C . PHE A 1 377 ? -4.086 3.739 7.663 1.00 97.25 377 PHE A C 1
ATOM 2949 O O . PHE A 1 377 ? -4.840 4.548 8.202 1.00 97.25 377 PHE A O 1
ATOM 2956 N N . GLN A 1 378 ? -4.546 2.651 7.049 1.00 96.19 378 GLN A N 1
ATOM 2957 C CA . GLN A 1 378 ? -5.961 2.296 6.957 1.00 96.19 378 GLN A CA 1
ATOM 2958 C C . GLN A 1 378 ? -6.155 0.771 7.004 1.00 96.19 378 GLN A C 1
ATOM 2960 O O . GLN A 1 378 ? -5.241 0.030 6.630 1.00 96.19 378 GLN A O 1
ATOM 2965 N N . PRO A 1 379 ? -7.343 0.265 7.393 1.00 96.50 379 PRO A N 1
ATOM 2966 C CA . PRO A 1 379 ? -7.597 -1.175 7.524 1.00 96.50 379 PRO A CA 1
ATOM 2967 C C . PRO A 1 379 ? -7.322 -2.016 6.266 1.00 96.50 379 PRO A C 1
ATOM 2969 O O . PRO A 1 379 ? -7.052 -3.211 6.368 1.00 96.50 379 PRO A O 1
ATOM 2972 N N . CYS A 1 380 ? -7.380 -1.425 5.071 1.00 95.69 380 CYS A N 1
ATOM 2973 C CA . CYS A 1 380 ? -7.060 -2.114 3.817 1.00 95.69 380 CYS A CA 1
ATOM 2974 C C . CYS A 1 380 ? -5.557 -2.390 3.633 1.00 95.69 380 CYS A C 1
ATOM 2976 O O . CYS A 1 380 ? -5.203 -3.317 2.903 1.00 95.69 380 CYS A O 1
ATOM 2978 N N . ASN A 1 381 ? -4.703 -1.621 4.315 1.00 97.62 381 ASN A N 1
ATOM 2979 C CA . ASN A 1 381 ? -3.241 -1.669 4.221 1.00 97.62 381 ASN A CA 1
ATOM 2980 C C . A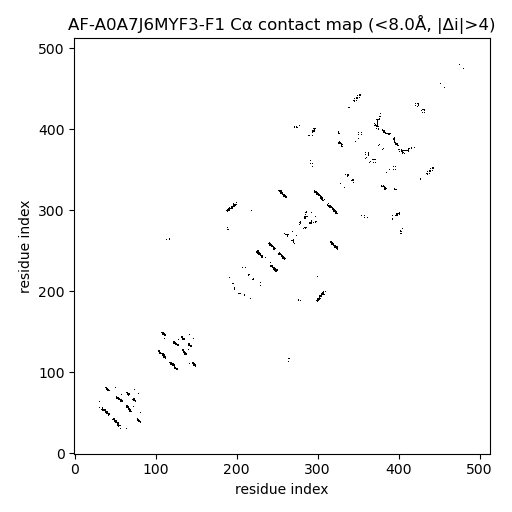SN A 1 381 ? -2.600 -2.396 5.414 1.00 97.62 381 ASN A C 1
ATOM 2982 O O . ASN A 1 381 ? -1.396 -2.292 5.653 1.00 97.62 381 ASN A O 1
ATOM 2986 N N . ILE A 1 382 ? -3.401 -3.145 6.172 1.00 97.94 382 ILE A N 1
ATOM 2987 C CA . ILE A 1 382 ? -2.955 -3.898 7.342 1.00 97.94 382 ILE A CA 1
ATOM 2988 C C . ILE A 1 382 ? -3.410 -5.338 7.177 1.00 97.94 382 ILE A C 1
ATOM 2990 O O . ILE A 1 382 ? -4.577 -5.604 6.897 1.00 97.94 382 ILE A O 1
ATOM 2994 N N . PHE A 1 383 ? -2.483 -6.264 7.367 1.00 98.00 383 PHE A N 1
ATOM 2995 C CA . PHE A 1 383 ? -2.748 -7.692 7.397 1.00 98.00 383 PHE A CA 1
ATOM 2996 C C . PHE A 1 383 ? -2.558 -8.222 8.812 1.00 98.00 383 PHE A C 1
ATOM 2998 O O . PHE A 1 383 ? -1.633 -7.810 9.515 1.00 98.00 383 PHE A O 1
ATOM 3005 N N . VAL A 1 384 ? -3.441 -9.132 9.212 1.00 97.88 384 VAL A N 1
ATOM 3006 C CA . VAL A 1 384 ? -3.442 -9.752 10.534 1.00 97.88 384 VAL A CA 1
ATOM 3007 C C . VAL A 1 384 ? -3.478 -11.268 10.388 1.00 97.88 384 VAL A C 1
ATOM 3009 O O . VAL A 1 384 ? -4.388 -11.840 9.785 1.00 97.88 384 VAL A O 1
ATOM 3012 N N . ASP A 1 385 ? -2.472 -11.917 10.957 1.00 96.94 385 ASP A N 1
ATOM 3013 C CA . ASP A 1 385 ? -2.347 -13.362 11.103 1.00 96.94 385 ASP A CA 1
ATOM 3014 C C . ASP A 1 385 ? -2.930 -13.768 12.465 1.00 96.94 385 ASP A C 1
ATOM 3016 O O . ASP A 1 385 ? -2.205 -13.888 13.452 1.00 96.94 385 ASP A O 1
ATOM 3020 N N . GLU A 1 386 ? -4.262 -13.915 12.533 1.00 95.81 386 GLU A N 1
ATOM 3021 C CA . GLU A 1 386 ? -5.006 -14.198 13.776 1.00 95.81 386 GLU A CA 1
ATOM 3022 C C . GLU A 1 386 ? -4.413 -15.359 14.613 1.00 95.81 386 GLU A C 1
ATOM 3024 O O . GLU A 1 386 ? -4.263 -15.182 15.825 1.00 95.81 386 GLU A O 1
ATOM 3029 N N . PRO A 1 387 ? -3.989 -16.504 14.029 1.00 96.00 387 PRO A N 1
ATOM 3030 C CA . PRO A 1 387 ? -3.309 -17.573 14.773 1.00 96.00 387 PRO A CA 1
ATOM 3031 C C . PRO A 1 387 ? -2.028 -17.147 15.508 1.00 96.00 387 PRO A C 1
ATOM 3033 O O . PRO A 1 387 ? -1.663 -17.752 16.518 1.00 96.00 387 PRO A O 1
ATOM 3036 N N . ASN A 1 388 ? -1.338 -16.119 15.011 1.00 94.81 388 ASN A N 1
ATOM 3037 C CA . ASN A 1 388 ? -0.088 -15.599 15.564 1.00 94.81 388 ASN A CA 1
ATOM 3038 C C . ASN A 1 388 ? -0.261 -14.235 16.253 1.00 94.81 388 ASN A C 1
ATOM 3040 O O . ASN A 1 388 ? 0.733 -13.584 16.580 1.00 94.81 388 ASN A O 1
ATOM 3044 N N . LEU A 1 389 ? -1.500 -13.804 16.510 1.00 95.81 389 LEU A N 1
ATOM 3045 C CA . LEU A 1 389 ? -1.785 -12.501 17.101 1.00 95.81 389 LEU A CA 1
ATOM 3046 C C . LEU A 1 389 ? -1.160 -12.360 18.500 1.00 95.81 389 LEU A C 1
ATOM 3048 O O . LEU A 1 389 ? -1.424 -13.158 19.408 1.00 95.81 389 LEU A O 1
ATOM 3052 N N . GLY A 1 390 ? -0.337 -11.326 18.669 1.00 92.44 390 GLY A N 1
ATOM 3053 C CA . GLY A 1 390 ? 0.433 -11.052 19.885 1.00 92.44 390 GLY A CA 1
ATOM 3054 C C . GLY A 1 390 ? 1.685 -11.914 20.063 1.00 92.44 390 GLY A C 1
ATOM 3055 O O . GLY A 1 390 ? 2.338 -11.825 21.101 1.00 92.44 390 GLY A O 1
ATOM 3056 N N . ARG A 1 391 ? 2.047 -12.743 19.074 1.00 91.12 391 ARG A N 1
ATOM 3057 C CA . ARG A 1 391 ?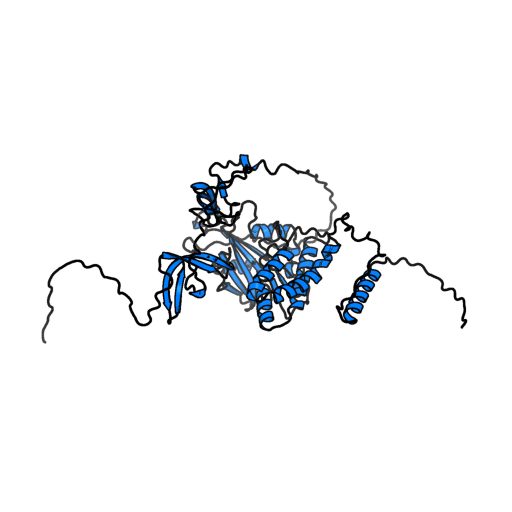 3.271 -13.558 19.096 1.00 91.12 391 ARG A CA 1
ATOM 3058 C C . ARG A 1 391 ? 4.358 -12.947 18.212 1.00 91.12 391 ARG A C 1
ATOM 3060 O O . ARG A 1 391 ? 4.089 -12.456 17.119 1.00 91.12 391 ARG A O 1
ATOM 3067 N N . GLY A 1 392 ? 5.605 -13.045 18.670 1.00 87.62 392 GLY A N 1
ATOM 3068 C CA . GLY A 1 392 ? 6.774 -12.534 17.951 1.00 87.62 392 GLY A CA 1
ATOM 3069 C C . GLY A 1 392 ? 6.865 -11.006 17.924 1.00 87.62 392 GLY A C 1
ATOM 3070 O O . GLY A 1 392 ? 6.054 -10.293 18.515 1.00 87.62 392 GLY A O 1
ATOM 3071 N N . ASP A 1 393 ? 7.877 -10.492 17.226 1.00 83.56 393 ASP A N 1
ATOM 3072 C CA . ASP A 1 393 ? 8.199 -9.059 17.251 1.00 83.56 393 ASP A CA 1
ATOM 3073 C C . ASP A 1 393 ? 7.122 -8.174 16.616 1.00 83.56 393 ASP A C 1
ATOM 3075 O O . ASP A 1 393 ? 6.900 -7.054 17.082 1.00 83.56 393 ASP A O 1
ATOM 3079 N N . ASN A 1 394 ? 6.442 -8.681 15.585 1.00 86.69 394 ASN A N 1
ATOM 3080 C CA . ASN A 1 394 ? 5.382 -7.974 14.865 1.00 86.69 394 ASN A CA 1
ATOM 3081 C C . ASN A 1 394 ? 3.968 -8.287 15.384 1.00 86.69 394 ASN A C 1
ATOM 3083 O O . ASN A 1 394 ? 2.998 -7.767 14.839 1.00 86.69 394 ASN A O 1
ATOM 3087 N N . GLY A 1 395 ? 3.830 -9.157 16.393 1.00 90.12 395 GLY A N 1
ATOM 3088 C CA . GLY A 1 395 ? 2.536 -9.517 16.978 1.00 90.12 395 GLY A CA 1
ATOM 3089 C C . GLY A 1 395 ? 1.532 -10.121 15.991 1.00 90.12 395 GLY A C 1
ATOM 3090 O O . GLY A 1 395 ? 0.332 -10.010 16.224 1.00 90.12 395 GLY A O 1
ATOM 3091 N N . GLY A 1 396 ? 1.985 -10.701 14.873 1.00 94.31 396 GLY A N 1
ATOM 3092 C CA . GLY A 1 396 ? 1.095 -11.195 13.817 1.00 94.31 396 GLY A CA 1
ATOM 3093 C C . GLY A 1 396 ? 0.470 -10.096 12.946 1.00 94.31 396 GLY A C 1
ATOM 3094 O O . GLY A 1 396 ? -0.479 -10.374 12.219 1.00 94.31 396 GLY A O 1
ATOM 3095 N N . VAL A 1 397 ? 0.983 -8.863 12.988 1.00 97.06 397 VAL A N 1
ATOM 3096 C CA . VAL A 1 397 ? 0.517 -7.739 12.162 1.00 97.06 397 VAL A CA 1
ATOM 3097 C C . VAL A 1 397 ? 1.554 -7.407 11.090 1.00 97.06 397 VAL A C 1
ATOM 3099 O O . VAL A 1 397 ? 2.762 -7.528 11.299 1.00 97.06 397 VAL A O 1
ATOM 3102 N N . THR A 1 398 ? 1.104 -6.998 9.905 1.00 97.38 398 THR A N 1
ATOM 3103 C CA . THR A 1 398 ? 1.984 -6.499 8.841 1.00 97.38 398 THR A CA 1
ATOM 3104 C C . THR A 1 398 ? 1.362 -5.303 8.129 1.00 97.38 398 THR A C 1
ATOM 3106 O O . THR A 1 398 ? 0.217 -5.375 7.685 1.00 97.38 398 THR A O 1
ATOM 3109 N N . PHE A 1 399 ? 2.122 -4.219 7.985 1.00 97.88 399 PHE A N 1
ATOM 3110 C CA . PHE A 1 399 ? 1.727 -3.028 7.232 1.00 97.88 399 PHE A CA 1
ATOM 3111 C C . PHE A 1 399 ? 2.227 -3.116 5.789 1.00 97.88 399 PHE A C 1
ATOM 3113 O O . PHE A 1 399 ? 3.361 -3.539 5.531 1.00 97.88 399 PHE A O 1
ATOM 3120 N N . VAL A 1 400 ? 1.373 -2.732 4.842 1.00 97.31 400 VAL A N 1
ATOM 3121 C CA . VAL A 1 400 ? 1.638 -2.794 3.400 1.00 97.31 400 VAL A CA 1
ATOM 3122 C C . VAL A 1 400 ? 1.352 -1.452 2.727 1.00 97.31 400 VAL A C 1
ATOM 3124 O O . VAL A 1 400 ? 0.822 -0.541 3.338 1.00 97.31 400 VAL A O 1
ATOM 3127 N N . ASP A 1 401 ? 1.694 -1.349 1.443 1.00 95.44 401 ASP A N 1
ATOM 3128 C CA . ASP A 1 401 ? 1.542 -0.128 0.638 1.00 95.44 401 ASP A CA 1
ATOM 3129 C C . ASP A 1 401 ? 2.296 1.090 1.196 1.00 95.44 401 ASP A C 1
ATOM 3131 O O . ASP A 1 401 ? 1.802 2.202 1.343 1.00 95.44 401 ASP A O 1
ATOM 3135 N N . LEU A 1 402 ? 3.581 0.866 1.459 1.00 96.12 402 LEU A N 1
ATOM 3136 C CA . LEU A 1 402 ? 4.490 1.818 2.099 1.00 96.12 402 LEU A CA 1
ATOM 3137 C C . LEU A 1 402 ? 4.965 2.946 1.159 1.00 96.12 402 LEU A C 1
ATOM 3139 O O . LEU A 1 402 ? 5.958 3.612 1.445 1.00 96.12 402 LEU A O 1
ATOM 3143 N N . GLY A 1 403 ? 4.341 3.114 -0.011 1.00 94.19 403 GLY A N 1
ATOM 3144 C CA . GLY A 1 403 ? 4.862 3.966 -1.085 1.00 94.19 403 GLY A CA 1
ATOM 3145 C C . GLY A 1 403 ? 4.926 5.449 -0.713 1.00 94.19 403 GLY A C 1
ATOM 3146 O O . GLY A 1 403 ? 5.833 6.151 -1.162 1.00 94.19 403 GLY A O 1
ATOM 3147 N N . GLY A 1 404 ? 4.011 5.902 0.149 1.00 93.75 404 GLY A N 1
ATOM 3148 C CA . GLY A 1 404 ? 3.982 7.254 0.717 1.00 93.75 404 GLY A CA 1
ATOM 3149 C C . GLY A 1 404 ? 4.731 7.412 2.043 1.00 93.75 404 GLY A C 1
ATOM 3150 O O . GLY A 1 404 ? 4.825 8.529 2.542 1.00 93.75 404 GLY A O 1
ATOM 3151 N N . MET A 1 405 ? 5.286 6.336 2.615 1.00 95.94 405 MET A N 1
ATOM 3152 C CA . MET A 1 405 ? 5.878 6.364 3.957 1.00 95.94 405 MET A CA 1
ATOM 3153 C C . MET A 1 405 ? 6.929 7.480 4.083 1.00 95.94 405 MET A C 1
ATOM 3155 O O . MET A 1 405 ? 7.811 7.613 3.232 1.00 95.94 405 MET A O 1
ATOM 3159 N N . GLY A 1 406 ? 6.834 8.286 5.141 1.00 93.25 406 GLY A N 1
ATOM 3160 C CA . GLY A 1 406 ? 7.735 9.414 5.404 1.00 93.25 406 GLY A CA 1
ATOM 3161 C C . GLY A 1 406 ? 7.513 10.667 4.551 1.00 93.25 406 GLY A C 1
ATOM 3162 O O . GLY A 1 406 ? 8.300 11.608 4.661 1.00 93.25 406 GLY A O 1
ATOM 3163 N N . VAL A 1 407 ? 6.476 10.709 3.710 1.00 93.00 407 VAL A N 1
ATOM 3164 C CA . VAL A 1 407 ? 6.032 11.951 3.063 1.00 93.00 407 VAL A CA 1
ATOM 3165 C C . VAL A 1 407 ? 5.315 12.821 4.096 1.00 93.00 407 VAL A C 1
ATOM 3167 O O . VAL A 1 407 ? 4.535 12.327 4.907 1.00 93.00 407 VAL A O 1
ATOM 3170 N N . SER A 1 408 ? 5.578 14.129 4.072 1.00 91.00 408 SER A N 1
ATOM 3171 C CA . SER A 1 408 ? 4.893 15.068 4.960 1.00 91.00 408 SER A CA 1
ATOM 3172 C C . SER A 1 408 ? 3.397 15.091 4.650 1.00 91.00 408 SER A C 1
ATOM 3174 O O . SER A 1 408 ? 2.981 15.334 3.515 1.00 91.00 408 SER A O 1
ATOM 3176 N N . VAL A 1 409 ? 2.594 14.833 5.675 1.00 91.38 409 VAL A N 1
ATOM 3177 C CA . VAL A 1 409 ? 1.135 14.815 5.614 1.00 91.38 409 VAL A CA 1
ATOM 3178 C C . VAL A 1 409 ? 0.573 15.710 6.710 1.00 91.38 409 VAL A C 1
ATOM 3180 O O . VAL A 1 409 ? 1.174 15.873 7.769 1.00 91.38 409 VAL A O 1
ATOM 3183 N N . LYS A 1 410 ? -0.588 16.316 6.441 1.00 91.06 410 LYS A N 1
ATOM 3184 C CA . LYS A 1 410 ? -1.295 17.159 7.421 1.00 91.06 410 LYS A CA 1
ATOM 3185 C C . LYS A 1 410 ? -1.940 16.340 8.537 1.00 91.06 410 LYS A C 1
ATOM 3187 O O . LYS A 1 410 ? -2.221 16.873 9.602 1.00 91.06 410 LYS A O 1
ATOM 3192 N N . GLU A 1 411 ? -2.228 15.081 8.246 1.00 92.00 411 GLU A N 1
ATOM 3193 C CA . GLU A 1 411 ? -2.956 14.163 9.103 1.00 92.00 411 GLU A CA 1
ATOM 3194 C C . GLU A 1 411 ? -2.047 13.008 9.499 1.00 92.00 411 GLU A C 1
ATOM 3196 O O . GLU A 1 411 ? -1.315 12.501 8.650 1.00 92.00 411 GLU A O 1
ATOM 3201 N N . GLY A 1 412 ? -2.080 12.618 10.773 1.00 92.94 412 GLY A N 1
ATOM 3202 C CA . GLY A 1 412 ? -1.275 11.514 11.255 1.00 92.94 412 GLY A CA 1
ATOM 3203 C C . GLY A 1 412 ? -1.891 10.143 10.982 1.00 92.94 412 GLY A C 1
ATOM 3204 O O . GLY A 1 412 ? -3.059 10.019 10.612 1.00 92.94 412 GLY A O 1
ATOM 3205 N N . ASP A 1 413 ? -1.097 9.088 11.181 1.00 95.25 413 ASP A N 1
ATOM 3206 C CA . ASP A 1 413 ? -1.542 7.703 10.962 1.00 95.25 413 ASP A CA 1
ATOM 3207 C C . ASP A 1 413 ? -2.774 7.335 11.810 1.00 95.25 413 ASP A C 1
ATOM 3209 O O . ASP A 1 413 ? -3.655 6.614 11.341 1.00 95.25 413 ASP A O 1
ATOM 3213 N N . TYR A 1 414 ? -2.861 7.838 13.047 1.00 92.88 414 TYR A N 1
ATOM 3214 C CA . TYR A 1 414 ? -4.002 7.588 13.932 1.00 92.88 414 TYR A CA 1
ATOM 3215 C C . TYR A 1 414 ? -5.276 8.249 13.403 1.00 92.88 414 TYR A C 1
ATOM 3217 O O . TYR A 1 414 ? -6.303 7.586 13.249 1.00 92.88 414 TYR A O 1
ATOM 3225 N N . GLU A 1 415 ? -5.213 9.545 13.093 1.00 93.50 415 GLU A N 1
ATOM 3226 C CA . GLU A 1 415 ? -6.360 10.293 12.584 1.00 93.50 415 GLU A CA 1
ATOM 3227 C C . GLU A 1 415 ? -6.853 9.688 11.263 1.00 93.50 415 GLU A C 1
ATOM 3229 O O . GLU A 1 415 ? -8.053 9.443 11.096 1.00 93.50 415 GLU A O 1
ATOM 3234 N N . HIS A 1 416 ? -5.916 9.334 10.376 1.00 94.88 416 HIS A N 1
ATOM 3235 C CA . HIS A 1 416 ? -6.228 8.709 9.096 1.00 94.88 416 HIS A CA 1
ATOM 3236 C C . HIS A 1 416 ? -6.923 7.349 9.278 1.00 94.88 416 HIS A C 1
ATOM 3238 O O . HIS A 1 416 ? -7.887 7.022 8.570 1.00 94.88 416 HIS A O 1
ATOM 3244 N N . PHE A 1 417 ? -6.488 6.561 10.263 1.00 94.88 417 PHE A N 1
ATOM 3245 C CA . PHE A 1 417 ? -7.114 5.285 10.592 1.00 94.88 417 PHE A CA 1
ATOM 3246 C C . PHE A 1 417 ? -8.541 5.464 11.116 1.00 94.88 417 PHE A C 1
ATOM 3248 O O . PHE A 1 417 ? -9.453 4.775 10.657 1.00 94.88 417 PHE A O 1
ATOM 3255 N N . VAL A 1 418 ? -8.757 6.415 12.028 1.00 92.19 418 VAL A N 1
ATOM 3256 C CA . VAL A 1 418 ? -10.082 6.729 12.587 1.00 92.19 418 VAL A CA 1
ATOM 3257 C C . VAL A 1 418 ? -11.052 7.181 11.493 1.00 92.19 418 VAL A C 1
ATOM 3259 O O . VAL A 1 418 ? -12.179 6.683 11.410 1.00 92.19 418 VAL A O 1
ATOM 3262 N N . LYS A 1 419 ? -10.612 8.049 10.574 1.00 93.56 419 LYS A N 1
ATOM 3263 C CA . LYS A 1 419 ? -11.430 8.427 9.409 1.00 93.56 419 LYS A CA 1
ATOM 3264 C C . LYS A 1 419 ? -11.767 7.228 8.531 1.00 93.56 419 LYS A C 1
ATOM 3266 O O . LYS A 1 419 ? -12.904 7.092 8.079 1.00 93.56 419 LYS A O 1
ATOM 3271 N N . SER A 1 420 ? -10.807 6.331 8.323 1.00 94.12 420 SER A N 1
ATOM 3272 C CA . SER A 1 420 ? -11.021 5.107 7.549 1.00 94.12 420 SER A CA 1
ATOM 3273 C C . SER A 1 420 ? -12.036 4.173 8.221 1.00 94.12 420 SER A C 1
ATOM 3275 O O . SER A 1 420 ? -12.899 3.617 7.541 1.00 94.12 420 SER A O 1
ATOM 3277 N N . LEU A 1 421 ? -12.002 4.043 9.552 1.00 90.38 421 LEU A N 1
ATOM 3278 C CA . LEU A 1 421 ? -13.030 3.324 10.310 1.00 90.38 421 LEU A CA 1
ATOM 3279 C C . LEU A 1 421 ? -14.401 3.985 10.190 1.00 90.38 421 LEU A C 1
ATOM 3281 O O . LEU A 1 421 ? -15.385 3.283 9.979 1.00 90.38 421 LEU A O 1
ATOM 3285 N N . THR A 1 422 ? -14.472 5.315 10.267 1.00 90.38 422 THR A N 1
ATOM 3286 C CA . THR A 1 422 ? -15.728 6.065 10.109 1.00 90.38 422 THR A CA 1
ATOM 3287 C C . THR A 1 422 ? -16.380 5.770 8.755 1.00 90.38 422 THR A C 1
ATOM 3289 O O . THR A 1 422 ? -17.588 5.538 8.681 1.00 90.38 422 THR A O 1
ATOM 3292 N N . LEU A 1 423 ? -15.581 5.707 7.682 1.00 89.31 423 LEU A N 1
ATOM 3293 C CA . LEU A 1 423 ? -16.053 5.320 6.349 1.00 89.31 423 LEU A CA 1
AT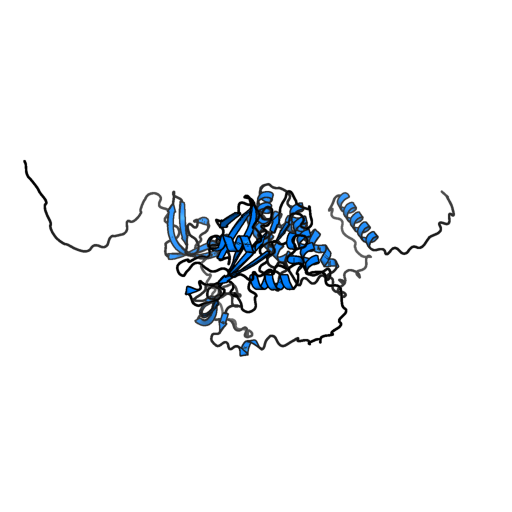OM 3294 C C . LEU A 1 423 ? -16.566 3.873 6.318 1.00 89.31 423 LEU A C 1
ATOM 3296 O O . LEU A 1 423 ? -17.629 3.614 5.755 1.00 89.31 423 LEU A O 1
ATOM 3300 N N . LEU A 1 424 ? -15.871 2.932 6.966 1.00 86.25 424 LEU A N 1
ATOM 3301 C CA . LEU A 1 424 ? -16.361 1.555 7.112 1.00 86.25 424 LEU A CA 1
ATOM 3302 C C . LEU A 1 424 ? -17.661 1.496 7.933 1.00 86.25 424 LEU A C 1
ATOM 3304 O O . LEU A 1 424 ? -18.569 0.737 7.594 1.00 86.25 424 LEU A O 1
ATOM 3308 N N . GLY A 1 425 ? -17.801 2.343 8.952 1.00 87.00 425 GLY A N 1
ATOM 3309 C CA . GLY A 1 425 ? -19.009 2.485 9.766 1.00 87.00 425 GLY A CA 1
ATOM 3310 C C . GLY A 1 425 ? -20.248 2.912 8.986 1.00 87.00 425 GLY A C 1
ATOM 3311 O O . GLY A 1 425 ? -21.362 2.581 9.382 1.00 87.00 425 GLY A O 1
ATOM 3312 N N . GLN A 1 426 ? -20.089 3.569 7.833 1.00 88.81 426 GLN A N 1
ATOM 3313 C CA . GLN A 1 426 ? -21.216 3.840 6.930 1.00 88.81 426 GLN A CA 1
ATOM 3314 C C . GLN A 1 426 ? -21.829 2.550 6.367 1.00 88.81 426 GLN A C 1
ATOM 3316 O O . GLN A 1 426 ? -23.009 2.527 6.032 1.00 88.81 426 GLN A O 1
ATOM 3321 N N . THR A 1 427 ? -21.036 1.479 6.272 1.00 84.44 427 THR A N 1
ATOM 3322 C CA . THR A 1 427 ? -21.484 0.159 5.802 1.00 84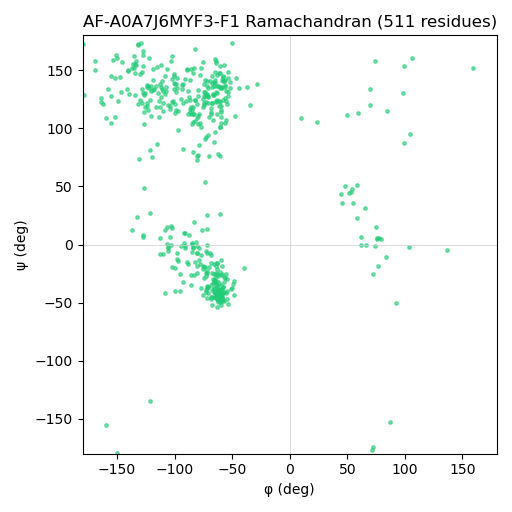.44 427 THR A CA 1
ATOM 3323 C C . THR A 1 427 ? -21.871 -0.757 6.963 1.00 84.44 427 THR A C 1
ATOM 3325 O O . THR A 1 427 ? -22.855 -1.483 6.864 1.00 84.44 427 THR A O 1
ATOM 3328 N N . TYR A 1 428 ? -21.114 -0.722 8.064 1.00 83.94 428 TYR A N 1
ATOM 3329 C CA . TYR A 1 428 ? -21.238 -1.690 9.162 1.00 83.94 428 TYR A CA 1
ATOM 3330 C C . TYR A 1 428 ? -21.926 -1.148 10.431 1.00 83.94 428 TYR A C 1
ATOM 3332 O O . TYR A 1 428 ? -22.147 -1.905 11.372 1.00 83.94 428 TYR A O 1
ATOM 3340 N N . GLY A 1 429 ? -22.298 0.136 10.459 1.00 86.44 429 GLY A N 1
ATOM 3341 C CA . GLY A 1 429 ? -22.938 0.812 11.593 1.00 86.44 429 GLY A CA 1
ATOM 3342 C C . GLY A 1 429 ? -21.969 1.646 12.444 1.00 86.44 429 GLY A C 1
ATOM 3343 O O . GLY A 1 429 ? -20.775 1.366 12.517 1.00 86.44 429 GLY A O 1
ATOM 3344 N N . GLN A 1 430 ? -22.488 2.685 13.111 1.00 86.44 430 GLN A N 1
ATOM 3345 C CA . GLN A 1 430 ? -21.682 3.619 13.921 1.00 86.44 430 GLN A CA 1
ATOM 3346 C C . GLN A 1 430 ? -21.183 3.018 15.240 1.00 86.44 430 GLN A C 1
ATOM 3348 O O . GLN A 1 430 ? -20.122 3.400 15.727 1.00 86.44 430 GLN A O 1
ATOM 3353 N N . GLU A 1 431 ? -21.897 2.037 15.795 1.00 79.50 431 GLU A N 1
ATOM 3354 C CA . GLU A 1 431 ? -21.478 1.373 17.034 1.00 79.50 431 GLU A CA 1
ATOM 3355 C C . GLU A 1 431 ? -20.137 0.638 16.869 1.00 79.50 431 GLU A C 1
ATOM 3357 O O . GLU A 1 431 ? -19.292 0.663 17.761 1.00 79.50 431 GLU A O 1
ATOM 3362 N N . PHE A 1 432 ? -19.893 0.073 15.683 1.00 82.88 432 PHE A N 1
ATOM 3363 C CA . PHE A 1 432 ? -18.602 -0.510 15.322 1.00 82.88 432 PHE A CA 1
ATOM 3364 C C . PHE A 1 432 ? -17.463 0.519 15.378 1.00 82.88 432 PHE A C 1
ATOM 3366 O O . PHE A 1 432 ? -16.394 0.221 15.910 1.00 82.88 432 PHE A O 1
ATOM 3373 N N . VAL A 1 433 ? -17.695 1.731 14.860 1.00 84.69 433 VAL A N 1
ATOM 3374 C CA . VAL A 1 433 ? -16.695 2.812 14.856 1.00 84.69 433 VAL A CA 1
ATOM 3375 C C . VAL A 1 433 ? -16.350 3.205 16.285 1.00 84.69 433 VAL A C 1
ATOM 3377 O O . VAL A 1 433 ? -15.176 3.255 16.639 1.00 84.69 433 VAL A O 1
ATOM 3380 N N . ARG A 1 434 ? -17.374 3.393 17.126 1.00 81.25 434 ARG A N 1
ATOM 3381 C CA . ARG A 1 434 ? -17.216 3.792 18.528 1.00 81.25 434 ARG A CA 1
ATOM 3382 C C . ARG A 1 434 ? -16.362 2.798 19.316 1.00 81.25 434 ARG A C 1
ATOM 3384 O O . ARG A 1 434 ? -15.445 3.211 20.019 1.00 81.25 434 ARG A O 1
ATOM 3391 N N . ILE A 1 435 ? -16.648 1.499 19.196 1.00 78.88 435 ILE A N 1
ATOM 3392 C CA . ILE A 1 435 ? -15.863 0.450 19.867 1.00 78.88 435 ILE A CA 1
ATOM 3393 C C . ILE A 1 435 ? -14.420 0.480 19.357 1.00 78.88 435 ILE A C 1
ATOM 3395 O O . ILE A 1 435 ? -13.481 0.496 20.149 1.00 78.88 435 ILE A O 1
ATOM 3399 N N . ALA A 1 436 ? -14.236 0.559 18.039 1.00 79.44 436 ALA A N 1
ATOM 3400 C CA . ALA A 1 436 ? -12.910 0.512 17.451 1.00 79.44 436 ALA A CA 1
ATOM 3401 C C . ALA A 1 436 ? -12.031 1.720 17.827 1.00 79.44 436 ALA A C 1
ATOM 3403 O O . ALA A 1 436 ? -10.840 1.559 18.099 1.00 79.44 436 ALA A O 1
ATOM 3404 N N . GLU A 1 437 ? -12.616 2.917 17.893 1.00 81.25 437 GLU A N 1
ATOM 3405 C CA . GLU A 1 437 ? -11.932 4.132 18.339 1.00 81.25 437 GLU A CA 1
ATOM 3406 C C . GLU A 1 437 ? -11.480 4.048 19.799 1.00 81.25 437 GLU A C 1
ATOM 3408 O O . GLU A 1 437 ? -10.348 4.426 20.105 1.00 81.25 437 GLU A O 1
ATOM 3413 N N . VAL A 1 438 ? -12.336 3.549 20.699 1.00 80.62 438 VAL A N 1
ATOM 3414 C CA . VAL A 1 438 ? -12.016 3.433 22.133 1.00 80.62 438 VAL A CA 1
ATOM 3415 C C . VAL A 1 438 ? -10.798 2.534 22.347 1.00 80.62 438 VAL A C 1
ATOM 3417 O O . VAL A 1 438 ? -9.861 2.928 23.047 1.00 80.62 438 VAL A O 1
ATOM 3420 N N . GLU A 1 439 ? -10.776 1.373 21.695 1.00 78.62 439 GLU A N 1
ATOM 3421 C CA . GLU A 1 439 ? -9.700 0.384 21.829 1.00 78.62 439 GLU A CA 1
ATOM 3422 C C . GLU A 1 439 ? -8.362 0.901 21.284 1.00 78.62 439 GLU A C 1
ATOM 3424 O O . GLU A 1 439 ? -7.309 0.746 21.911 1.00 78.62 439 GLU A O 1
ATOM 3429 N N . LEU A 1 440 ? -8.390 1.597 20.142 1.00 77.06 440 LEU A N 1
ATOM 3430 C CA . LEU A 1 440 ? -7.188 2.202 19.565 1.00 77.06 440 LEU A CA 1
ATOM 3431 C C . LEU A 1 440 ? -6.673 3.361 20.410 1.00 77.06 440 LEU A C 1
ATOM 3433 O O . LEU A 1 440 ? -5.476 3.433 20.703 1.00 77.06 440 LEU A O 1
ATOM 3437 N N . LYS A 1 441 ? -7.565 4.264 20.829 1.00 76.81 441 LYS A N 1
ATOM 3438 C CA . LYS A 1 441 ? -7.201 5.457 21.597 1.00 76.81 441 LYS A CA 1
ATOM 3439 C C . LYS A 1 441 ? -6.604 5.092 22.951 1.00 76.81 441 LYS A C 1
ATOM 3441 O O . LYS A 1 441 ? -5.600 5.687 23.342 1.00 76.81 441 LYS A O 1
ATOM 3446 N N . GLY A 1 442 ? -7.170 4.096 23.638 1.00 71.12 442 GLY A N 1
ATOM 3447 C CA . GLY A 1 442 ? -6.709 3.652 24.957 1.00 71.12 442 GLY A CA 1
ATOM 3448 C C . GLY A 1 442 ? -5.237 3.222 24.986 1.00 71.12 442 GLY A C 1
ATOM 3449 O O . GLY A 1 442 ? -4.549 3.448 25.980 1.00 71.12 442 GLY A O 1
ATOM 3450 N N . ARG A 1 443 ? -4.716 2.659 23.887 1.00 69.50 443 ARG A N 1
ATOM 3451 C CA . ARG A 1 443 ? -3.307 2.229 23.784 1.00 69.50 443 ARG A CA 1
ATOM 3452 C C . ARG A 1 443 ? -2.410 3.182 22.996 1.00 69.50 443 ARG A C 1
ATOM 3454 O O . ARG A 1 443 ? -1.192 3.149 23.185 1.00 69.50 443 ARG A O 1
ATOM 3461 N N . TRP A 1 444 ? -2.992 4.054 22.176 1.00 68.06 444 TRP A N 1
ATOM 3462 C CA . TRP A 1 444 ? -2.280 5.140 21.504 1.00 68.06 444 TRP A CA 1
ATOM 3463 C C . TRP A 1 444 ? -1.861 6.258 22.477 1.00 68.06 444 TRP A C 1
ATOM 3465 O O . TRP A 1 444 ? -0.723 6.729 22.441 1.00 68.06 444 TRP A O 1
ATOM 3475 N N . ASN A 1 445 ? -2.740 6.638 23.411 1.00 60.94 445 ASN A N 1
ATOM 3476 C CA . ASN A 1 445 ? -2.599 7.837 24.252 1.00 60.94 445 ASN A CA 1
ATOM 3477 C C . ASN A 1 445 ? -1.514 7.808 25.352 1.00 60.94 445 ASN A C 1
ATOM 3479 O O . ASN A 1 445 ? -1.472 8.706 26.190 1.00 60.94 445 ASN A O 1
ATOM 3483 N N . TYR A 1 446 ? -0.571 6.864 25.352 1.00 49.81 446 TYR A N 1
ATOM 3484 C CA . TYR A 1 446 ? 0.570 6.961 26.278 1.00 49.81 446 TYR A CA 1
ATOM 3485 C C . TYR A 1 446 ? 1.609 8.015 25.847 1.00 49.81 446 TYR A C 1
ATOM 3487 O O . TYR A 1 446 ? 2.381 8.491 26.674 1.00 49.81 446 TYR A O 1
ATOM 3495 N N . LEU A 1 447 ? 1.608 8.438 24.574 1.00 45.03 447 LEU A N 1
ATOM 3496 C CA . LEU A 1 447 ? 2.506 9.493 24.082 1.00 45.03 447 LEU A CA 1
ATOM 3497 C C . LEU A 1 447 ? 1.934 10.914 24.216 1.00 45.03 447 LEU A C 1
ATOM 3499 O O . LEU A 1 447 ? 2.712 11.866 24.201 1.00 45.03 447 LEU A O 1
ATOM 3503 N N . SER A 1 448 ? 0.628 11.099 24.450 1.00 47.75 448 SER A N 1
ATOM 3504 C CA . SER A 1 448 ? 0.079 12.433 24.762 1.00 47.75 448 SER A CA 1
ATOM 3505 C C . SER A 1 448 ? 0.520 12.962 26.132 1.00 47.75 448 SER A C 1
ATOM 3507 O O . SER A 1 448 ? 0.448 14.164 26.364 1.00 47.75 448 SER A O 1
ATOM 3509 N N . VAL A 1 449 ? 1.037 12.100 27.016 1.00 43.59 449 VAL A N 1
ATOM 3510 C CA . VAL A 1 449 ? 1.655 12.520 28.289 1.00 43.59 449 VAL A CA 1
ATOM 3511 C C . VAL A 1 449 ? 3.104 12.995 28.086 1.00 43.59 449 VAL A C 1
ATOM 3513 O O . VAL A 1 449 ? 3.581 13.837 28.836 1.00 43.59 449 VAL A O 1
ATOM 3516 N N . ILE A 1 450 ? 3.791 12.540 27.030 1.00 41.22 450 ILE A N 1
ATOM 3517 C CA . ILE A 1 450 ? 5.196 12.901 26.741 1.00 41.22 450 ILE A CA 1
ATOM 3518 C C . ILE A 1 450 ? 5.294 14.010 25.671 1.00 41.22 450 ILE A C 1
ATOM 3520 O O . ILE A 1 450 ? 6.279 14.739 25.613 1.00 41.22 450 ILE A O 1
ATOM 3524 N N . SER A 1 451 ? 4.245 14.208 24.863 1.00 38.09 451 SER A N 1
ATOM 3525 C CA . SER A 1 451 ? 4.128 15.300 23.880 1.00 38.09 451 SER A CA 1
ATOM 3526 C C . SER A 1 451 ? 3.530 16.598 24.457 1.00 38.09 451 SER A C 1
ATOM 3528 O O . SER A 1 451 ? 3.265 17.551 23.720 1.00 38.09 451 SER A O 1
ATOM 3530 N N . MET A 1 452 ? 3.337 16.695 25.780 1.00 33.81 452 MET A N 1
ATOM 3531 C CA . MET A 1 452 ? 3.151 18.010 26.391 1.00 33.81 452 MET A CA 1
ATOM 3532 C C . MET A 1 452 ? 4.479 18.760 26.298 1.00 33.81 452 MET A C 1
ATOM 3534 O O . MET A 1 452 ? 5.473 18.381 26.913 1.00 33.81 452 MET A O 1
ATOM 3538 N N . ARG A 1 453 ? 4.501 19.828 25.490 1.00 36.53 453 ARG A N 1
ATOM 3539 C CA . ARG A 1 453 ? 5.602 20.799 25.469 1.00 36.53 453 ARG A CA 1
ATOM 3540 C C . ARG A 1 453 ? 5.993 21.131 26.920 1.00 36.53 453 ARG A C 1
ATOM 3542 O O . ARG A 1 453 ? 5.084 21.428 27.702 1.00 36.53 453 ARG A O 1
ATOM 3549 N N . PRO A 1 454 ? 7.287 21.164 27.288 1.00 34.84 454 PRO A N 1
ATOM 3550 C CA . PRO A 1 454 ? 7.691 21.746 28.562 1.00 34.84 454 PRO A CA 1
ATOM 3551 C C . PRO A 1 454 ? 7.264 23.222 28.542 1.00 34.84 454 PRO A C 1
ATOM 3553 O O . PRO A 1 454 ? 7.857 24.034 27.838 1.00 34.84 454 PRO A O 1
ATOM 3556 N N . GLY A 1 455 ? 6.151 23.541 29.210 1.00 38.69 455 GLY A N 1
ATOM 3557 C CA . GLY A 1 455 ? 5.563 24.885 29.227 1.00 38.69 455 GLY A CA 1
ATOM 3558 C C . GLY A 1 455 ? 4.042 24.974 29.064 1.00 38.69 455 GLY A C 1
ATOM 3559 O O . GLY A 1 455 ? 3.511 26.072 29.190 1.00 38.69 455 GLY A O 1
ATOM 3560 N N . PHE A 1 456 ? 3.318 23.875 28.817 1.00 35.75 456 PHE A N 1
ATOM 3561 C CA . PHE A 1 456 ? 1.847 23.903 28.769 1.00 35.75 456 PHE A CA 1
ATOM 3562 C C . PHE A 1 456 ? 1.237 22.969 29.822 1.00 35.75 456 PHE A C 1
ATOM 3564 O O . PHE A 1 456 ? 0.753 21.886 29.512 1.00 35.75 456 PHE A O 1
ATOM 3571 N N . ILE A 1 457 ? 1.273 23.398 31.086 1.00 36.50 457 ILE A N 1
ATOM 3572 C CA . ILE A 1 457 ? 0.398 22.850 32.130 1.00 36.50 457 ILE A CA 1
ATOM 3573 C C . ILE A 1 457 ? -0.964 23.540 31.953 1.00 36.50 457 ILE A C 1
ATOM 3575 O O . ILE A 1 457 ? -1.017 24.772 32.016 1.00 36.50 457 ILE A O 1
ATOM 3579 N N . PRO A 1 458 ? -2.075 22.818 31.720 1.00 32.22 458 PRO A N 1
ATOM 3580 C CA . PRO A 1 458 ? -3.395 23.434 31.743 1.00 32.22 458 PRO A CA 1
ATOM 3581 C C . PRO A 1 458 ? -3.637 24.060 33.122 1.00 32.22 458 PRO A C 1
ATOM 3583 O O . PRO A 1 458 ? -3.405 23.413 34.141 1.00 32.22 458 PRO A O 1
ATOM 3586 N N . LYS A 1 459 ? -4.153 25.295 33.163 1.00 33.78 459 LYS A N 1
ATOM 3587 C CA . LYS A 1 459 ? -4.581 26.048 34.366 1.00 33.78 459 LYS A CA 1
ATOM 3588 C C . LYS A 1 459 ? -5.712 25.378 35.186 1.00 33.78 459 LYS A C 1
ATOM 3590 O O . LYS A 1 459 ? -6.460 26.053 35.878 1.00 33.78 459 LYS A O 1
ATOM 3595 N N . LEU A 1 460 ? -5.853 24.058 35.128 1.00 32.62 460 LEU A N 1
ATOM 3596 C CA . LEU A 1 460 ? -6.838 23.278 35.880 1.00 32.62 460 LEU A CA 1
ATOM 3597 C C . LEU A 1 460 ? -6.317 22.774 37.236 1.00 32.62 460 LEU A C 1
ATOM 3599 O O . LEU A 1 460 ? -7.068 22.142 37.964 1.00 32.62 460 LEU A O 1
ATOM 3603 N N . ALA A 1 461 ? -5.073 23.093 37.615 1.00 33.94 461 ALA A N 1
ATOM 3604 C CA . ALA A 1 461 ? -4.500 22.726 38.917 1.00 33.94 461 ALA A CA 1
ATOM 3605 C C . ALA A 1 461 ? -4.467 23.876 39.951 1.00 33.94 461 ALA A C 1
ATOM 3607 O O . ALA A 1 461 ? -3.774 23.773 40.957 1.00 33.94 461 ALA A O 1
ATOM 3608 N N . GLN A 1 462 ? -5.186 24.982 39.718 1.00 33.62 462 GLN A N 1
ATOM 3609 C CA . GLN A 1 462 ? -5.257 26.118 40.658 1.00 33.62 462 GLN A CA 1
ATOM 3610 C C . GLN A 1 462 ? -6.685 26.617 40.921 1.00 33.62 462 GLN A C 1
ATOM 3612 O O . GLN A 1 462 ? -6.871 27.766 41.314 1.00 33.62 462 GLN A O 1
ATOM 3617 N N . GLN A 1 463 ? -7.702 25.772 40.732 1.00 31.19 463 GLN A N 1
ATOM 3618 C CA . GLN A 1 463 ? -9.012 26.050 41.318 1.00 31.19 463 GLN A CA 1
ATOM 3619 C C . GLN A 1 463 ? -9.195 25.241 42.598 1.00 31.19 463 GLN A C 1
ATOM 3621 O O . GLN A 1 463 ? -9.077 24.019 42.623 1.00 31.19 463 GLN A O 1
ATOM 3626 N N . ASP A 1 464 ? -9.408 26.022 43.647 1.00 33.44 464 ASP A N 1
ATOM 3627 C CA . ASP A 1 464 ? -9.688 25.707 45.034 1.00 33.44 464 ASP A CA 1
ATOM 3628 C C . ASP A 1 464 ? -10.537 24.433 45.215 1.00 33.44 464 ASP A C 1
ATOM 3630 O O . ASP A 1 464 ? -11.673 24.337 44.747 1.00 33.44 464 ASP A O 1
ATOM 3634 N N . VAL A 1 465 ? -9.982 23.444 45.923 1.00 33.81 465 VAL A N 1
ATOM 3635 C CA . VAL A 1 465 ? -10.628 22.148 46.227 1.00 33.81 465 VAL A CA 1
ATOM 3636 C C . VAL A 1 465 ? -11.755 22.315 47.266 1.00 33.81 465 VAL A C 1
ATOM 3638 O O . VAL A 1 465 ? -12.456 21.367 47.607 1.00 33.81 465 VAL A O 1
ATOM 3641 N N . SER A 1 466 ? -11.991 23.539 47.740 1.00 31.78 466 SER A N 1
ATOM 3642 C CA . SER A 1 466 ? -12.935 23.848 48.813 1.00 31.78 466 SER A CA 1
ATOM 3643 C C . SER A 1 466 ? -14.399 24.004 48.363 1.00 31.78 466 SER A C 1
ATOM 3645 O O . SER A 1 466 ? -15.260 24.223 49.211 1.00 31.78 466 SER A O 1
ATOM 3647 N N . SER A 1 467 ? -14.722 23.922 47.061 1.00 31.98 467 SER A N 1
ATOM 3648 C CA . SER A 1 467 ? -16.053 24.339 46.555 1.00 31.98 467 SER A CA 1
ATOM 3649 C C . SER A 1 467 ? -16.831 23.325 45.704 1.00 31.98 467 SER A C 1
ATOM 3651 O O . SER A 1 467 ? -17.901 23.663 45.201 1.00 31.98 467 SER A O 1
ATOM 3653 N N . LEU A 1 468 ? -16.376 22.079 45.544 1.00 29.00 468 LEU A N 1
ATOM 3654 C CA . LEU A 1 468 ? -17.139 21.066 44.797 1.00 29.00 468 LEU A CA 1
ATOM 3655 C C . LEU A 1 468 ? -18.202 20.386 45.680 1.00 29.00 468 LEU A C 1
ATOM 3657 O O . LEU A 1 468 ? -18.041 19.252 46.123 1.00 29.00 468 LEU A O 1
ATOM 3661 N N . GLN A 1 469 ? -19.335 21.064 45.885 1.00 36.66 469 GLN A N 1
ATOM 3662 C CA . GLN A 1 469 ? -20.612 20.388 46.139 1.00 36.66 469 GLN A CA 1
ATOM 3663 C C . GLN A 1 469 ? -21.106 19.786 44.817 1.00 36.66 469 GLN A C 1
ATOM 3665 O O . GLN A 1 469 ? -21.777 20.442 44.023 1.00 36.66 469 GLN A O 1
ATOM 3670 N N . LEU A 1 470 ? -20.735 18.533 44.554 1.00 31.25 470 LEU A N 1
ATOM 3671 C CA . LEU A 1 470 ? -21.256 17.768 43.423 1.00 31.25 470 LEU A CA 1
ATOM 3672 C C . LEU A 1 470 ? -22.555 17.071 43.835 1.00 31.25 470 LEU A C 1
ATOM 3674 O O . LEU A 1 470 ? -22.568 16.182 44.685 1.00 31.25 470 LEU A O 1
ATOM 3678 N N . ALA A 1 471 ? -23.648 17.503 43.208 1.00 30.12 471 ALA A N 1
ATOM 3679 C CA . ALA A 1 471 ? -24.932 16.828 43.226 1.00 30.12 471 ALA A CA 1
ATOM 3680 C C . ALA A 1 471 ? -24.770 15.375 42.750 1.00 30.12 471 ALA A C 1
ATOM 3682 O O . ALA A 1 471 ? -24.273 15.109 41.655 1.00 30.12 471 ALA A O 1
ATOM 3683 N N . VAL A 1 472 ? -25.190 14.437 43.596 1.00 31.30 472 VAL A N 1
ATOM 3684 C CA . VAL A 1 472 ? -25.158 13.001 43.323 1.00 31.30 472 VAL A CA 1
ATOM 3685 C C . VAL A 1 472 ? -26.338 12.641 42.418 1.00 31.30 472 VAL A C 1
ATOM 3687 O O . VAL A 1 472 ? -27.486 12.670 42.850 1.00 31.30 472 VAL A O 1
ATOM 3690 N N . HIS A 1 473 ? -26.048 12.248 41.178 1.00 28.58 473 HIS A N 1
ATOM 3691 C CA . HIS A 1 473 ? -26.892 11.341 40.396 1.00 28.58 473 HIS A CA 1
ATOM 3692 C C . HIS A 1 473 ? -26.080 10.075 40.072 1.00 28.58 473 HIS A C 1
ATOM 3694 O O . HIS A 1 473 ? -24.871 10.170 39.853 1.00 28.58 473 HIS A O 1
ATOM 3700 N N . PRO A 1 474 ? -26.698 8.880 40.090 1.00 44.97 474 PRO A N 1
ATOM 3701 C CA . PRO A 1 474 ? -25.973 7.628 40.242 1.00 44.97 474 PRO A CA 1
ATOM 3702 C C . PRO A 1 474 ? -25.428 7.148 38.896 1.00 44.97 474 PRO A C 1
ATOM 3704 O O . PRO A 1 474 ? -26.188 6.839 37.980 1.00 44.97 474 PRO A O 1
ATOM 3707 N N . ILE A 1 475 ? -24.106 7.038 38.790 1.00 36.16 475 ILE A N 1
ATOM 3708 C CA . ILE A 1 475 ? -23.436 6.293 37.725 1.00 36.16 475 ILE A CA 1
ATOM 3709 C C . ILE A 1 475 ? -22.423 5.357 38.384 1.00 36.16 475 ILE A C 1
ATOM 3711 O O . ILE A 1 475 ? -21.540 5.809 39.108 1.00 36.16 475 ILE A O 1
ATOM 3715 N N . GLY A 1 476 ? -22.550 4.066 38.076 1.00 43.62 476 GLY A N 1
ATOM 3716 C CA . GLY A 1 476 ? -21.497 3.062 38.239 1.00 43.62 476 GLY A CA 1
ATOM 3717 C C . GLY A 1 476 ? -21.590 2.209 39.502 1.00 43.62 476 GLY A C 1
ATOM 3718 O O . GLY A 1 476 ? -21.746 2.712 40.611 1.00 43.62 476 GLY A O 1
ATOM 3719 N N . SER A 1 477 ? -21.486 0.889 39.326 1.00 67.62 477 SER A N 1
ATOM 3720 C CA . SER A 1 477 ? -21.344 -0.061 40.430 1.00 67.62 477 SER A CA 1
ATOM 3721 C C . SER A 1 477 ? -20.067 0.223 41.231 1.00 67.62 477 SER A C 1
ATOM 3723 O O . SER A 1 477 ? -19.081 0.741 40.702 1.00 67.62 477 SER A O 1
ATOM 3725 N N . LEU A 1 478 ? -20.069 -0.166 42.510 1.00 49.78 478 LEU A N 1
ATOM 3726 C CA . LEU A 1 478 ? -18.936 -0.038 43.437 1.00 49.78 478 LEU A CA 1
ATOM 3727 C C . LEU A 1 478 ? -17.610 -0.557 42.833 1.00 49.78 478 LEU A C 1
ATOM 3729 O O . LEU A 1 478 ? -16.542 -0.016 43.103 1.00 49.78 478 LEU A O 1
ATOM 3733 N N . GLU A 1 479 ? -17.684 -1.561 41.956 1.00 53.19 479 GLU A N 1
ATOM 3734 C CA . GLU A 1 479 ? -16.537 -2.140 41.249 1.00 53.19 479 GLU A CA 1
ATOM 3735 C C . GLU A 1 479 ? -15.833 -1.161 40.296 1.00 53.19 479 GLU A C 1
ATOM 3737 O O . GLU A 1 479 ? -14.605 -1.188 40.185 1.00 53.19 479 GLU A O 1
ATOM 3742 N N . GLN A 1 480 ? -16.570 -0.259 39.638 1.00 49.00 480 GLN A N 1
ATOM 3743 C CA . GLN A 1 480 ? -15.975 0.744 38.745 1.00 49.00 480 GLN A CA 1
ATOM 3744 C C . GLN A 1 480 ? -15.209 1.806 39.539 1.00 49.00 480 GLN A C 1
ATOM 3746 O O . GLN A 1 480 ? -14.126 2.224 39.130 1.00 49.00 480 GLN A O 1
ATOM 3751 N N . ILE A 1 481 ? -15.727 2.179 40.711 1.00 57.69 481 ILE A N 1
ATOM 3752 C CA . ILE A 1 481 ? -15.071 3.117 41.628 1.00 57.69 481 ILE A CA 1
ATOM 3753 C C . ILE A 1 481 ? -13.790 2.490 42.195 1.00 57.69 481 ILE A C 1
ATOM 3755 O O . ILE A 1 481 ? -12.736 3.123 42.175 1.00 57.69 481 ILE A O 1
ATOM 3759 N N . ILE A 1 482 ? -13.848 1.224 42.618 1.00 63.72 482 ILE A N 1
ATOM 3760 C CA . ILE A 1 482 ? -12.679 0.492 43.130 1.00 63.72 482 ILE A CA 1
ATOM 3761 C C . ILE A 1 482 ? -11.601 0.353 42.045 1.00 63.72 482 ILE A C 1
ATOM 3763 O O . ILE A 1 482 ? -10.425 0.582 42.319 1.00 63.72 482 ILE A O 1
ATOM 3767 N N . THR A 1 483 ? -11.987 0.061 40.801 1.00 57.47 483 THR A N 1
ATOM 3768 C CA . THR A 1 483 ? -11.043 -0.063 39.676 1.00 57.47 483 THR A CA 1
ATOM 3769 C C . THR A 1 483 ? -10.311 1.253 39.397 1.00 57.47 483 THR A C 1
ATOM 3771 O O . THR A 1 483 ? -9.095 1.257 39.207 1.00 57.47 483 THR A O 1
ATOM 3774 N N . ILE A 1 484 ? -11.023 2.384 39.424 1.00 58.16 484 ILE A N 1
ATOM 3775 C CA . ILE A 1 484 ? -10.421 3.710 39.231 1.00 58.16 484 ILE A CA 1
ATOM 3776 C C . ILE A 1 484 ? -9.455 4.044 40.376 1.00 58.16 484 ILE A C 1
ATOM 3778 O O . ILE A 1 484 ? -8.354 4.526 40.117 1.00 58.16 484 ILE A O 1
ATOM 3782 N N . ILE A 1 485 ? -9.819 3.736 41.625 1.00 63.62 485 ILE A N 1
ATOM 3783 C CA . ILE A 1 485 ? -8.953 3.964 42.793 1.00 63.62 485 ILE A CA 1
ATOM 3784 C C . ILE A 1 485 ? -7.669 3.131 42.694 1.00 63.62 485 ILE A C 1
ATOM 3786 O O . ILE A 1 485 ? -6.582 3.669 42.895 1.00 63.62 485 ILE A O 1
ATOM 3790 N N . VAL A 1 486 ? -7.761 1.853 42.311 1.00 66.19 486 VAL A N 1
ATOM 3791 C CA . VAL A 1 486 ? -6.585 0.978 42.148 1.00 66.19 486 VAL A CA 1
ATOM 3792 C C . VAL A 1 486 ? -5.647 1.494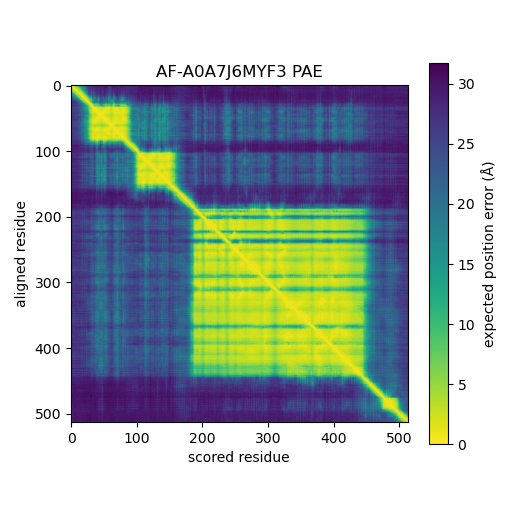 41.053 1.00 66.19 486 VAL A C 1
ATOM 3794 O O . VAL A 1 486 ? -4.434 1.522 41.257 1.00 66.19 486 VAL A O 1
ATOM 3797 N N . ILE A 1 487 ? -6.185 1.963 39.922 1.00 56.75 487 ILE A N 1
ATOM 3798 C CA . ILE A 1 487 ? -5.380 2.543 38.834 1.00 56.75 487 ILE A CA 1
ATOM 3799 C C . ILE A 1 487 ? -4.676 3.825 39.297 1.00 56.75 487 ILE A C 1
ATOM 3801 O O . ILE A 1 487 ? -3.499 4.017 38.998 1.00 56.75 487 ILE A O 1
ATOM 3805 N N . ILE A 1 488 ? -5.362 4.686 40.054 1.00 58.25 488 ILE A N 1
ATOM 3806 C CA . ILE A 1 488 ? -4.767 5.917 40.591 1.00 58.25 488 ILE A CA 1
ATOM 3807 C C . ILE A 1 488 ? -3.641 5.580 41.577 1.00 58.25 488 ILE A C 1
ATOM 3809 O O . ILE A 1 488 ? -2.556 6.144 41.461 1.00 58.25 488 ILE A O 1
ATOM 3813 N N . MET A 1 489 ? -3.843 4.624 42.488 1.00 55.59 489 MET A N 1
ATOM 3814 C CA . MET A 1 489 ? -2.815 4.234 43.462 1.00 55.59 489 MET A CA 1
ATOM 3815 C C . MET A 1 489 ? -1.572 3.628 42.792 1.00 55.59 489 MET A C 1
ATOM 3817 O O . MET A 1 489 ? -0.453 3.989 43.145 1.00 55.59 489 MET A O 1
ATOM 3821 N N . GLN A 1 490 ? -1.747 2.795 41.761 1.00 58.50 490 GLN A N 1
ATOM 3822 C CA . GLN A 1 490 ? -0.626 2.216 41.006 1.00 58.50 490 GLN A CA 1
ATOM 3823 C C . GLN A 1 490 ? 0.186 3.261 40.227 1.00 58.50 490 GLN A C 1
ATOM 3825 O O . GLN A 1 490 ? 1.392 3.099 40.039 1.00 58.50 490 GLN A O 1
ATOM 3830 N N . LEU A 1 491 ? -0.455 4.343 39.779 1.00 47.06 491 LEU A N 1
ATOM 3831 C CA . LEU A 1 491 ? 0.227 5.447 39.102 1.00 47.06 491 LEU A CA 1
ATOM 3832 C C . LEU A 1 491 ? 1.023 6.331 40.073 1.00 47.06 491 LEU A C 1
ATOM 3834 O O . LEU A 1 491 ? 2.042 6.889 39.669 1.00 47.06 491 LEU A O 1
ATOM 3838 N N . PHE A 1 492 ? 0.602 6.430 41.339 1.00 49.19 492 PHE A N 1
ATOM 3839 C CA . PHE A 1 492 ? 1.347 7.156 42.372 1.00 49.19 492 PHE A CA 1
ATOM 3840 C C . PHE A 1 492 ? 2.558 6.368 42.893 1.00 49.19 492 PHE A C 1
ATOM 3842 O O . PHE A 1 492 ? 3.619 6.965 43.075 1.00 49.19 492 PHE A O 1
ATOM 3849 N N . ASP A 1 493 ? 2.458 5.042 43.028 1.00 42.28 493 ASP A N 1
ATOM 3850 C CA . ASP A 1 493 ? 3.594 4.198 43.443 1.00 42.28 493 ASP A CA 1
ATOM 3851 C C . ASP A 1 493 ? 4.722 4.152 42.397 1.00 42.28 493 ASP A C 1
ATOM 3853 O O . ASP A 1 493 ? 5.896 4.040 42.743 1.00 42.28 493 ASP A O 1
ATOM 3857 N N . ALA A 1 494 ? 4.401 4.302 41.108 1.00 44.19 494 ALA A N 1
ATOM 3858 C CA . ALA A 1 494 ? 5.401 4.319 40.037 1.00 44.19 494 ALA A CA 1
ATOM 3859 C C . ALA A 1 494 ? 6.184 5.647 39.924 1.00 44.19 494 ALA A C 1
ATOM 3861 O O . ALA A 1 494 ? 7.144 5.722 39.154 1.00 44.19 494 ALA A O 1
ATOM 3862 N N . ALA A 1 495 ? 5.782 6.694 40.656 1.00 38.84 495 ALA A N 1
ATOM 3863 C CA . ALA A 1 495 ? 6.346 8.042 40.547 1.00 38.84 495 ALA A CA 1
ATOM 3864 C C . ALA A 1 495 ? 7.269 8.445 41.715 1.00 38.84 495 ALA A C 1
ATOM 3866 O O . ALA A 1 495 ? 7.834 9.540 41.684 1.00 38.84 495 ALA A O 1
ATOM 3867 N N . ALA A 1 496 ? 7.459 7.591 42.726 1.00 40.81 496 ALA A N 1
ATOM 3868 C CA . ALA A 1 496 ? 8.356 7.883 43.843 1.00 40.81 496 ALA A CA 1
ATOM 3869 C C . ALA A 1 496 ? 9.791 7.380 43.560 1.00 40.81 496 ALA A C 1
ATOM 3871 O O . ALA A 1 496 ? 9.986 6.187 43.314 1.00 40.81 496 ALA A O 1
ATOM 3872 N N . PRO A 1 497 ? 10.826 8.241 43.601 1.00 39.84 497 PRO A N 1
ATOM 3873 C CA . PRO A 1 497 ? 12.206 7.779 43.558 1.00 39.84 497 PRO A CA 1
ATOM 3874 C C . PRO A 1 497 ? 12.575 7.100 44.886 1.00 39.84 497 PRO A C 1
ATOM 3876 O O . PRO A 1 497 ? 12.374 7.655 45.964 1.00 39.84 497 PRO A O 1
ATOM 3879 N N . HIS A 1 498 ? 13.136 5.892 44.798 1.00 39.12 498 HIS A N 1
ATOM 3880 C CA . HIS A 1 498 ? 13.721 5.168 45.926 1.00 39.12 498 HIS A CA 1
ATOM 3881 C C . HIS A 1 498 ? 14.954 5.923 46.455 1.00 39.12 498 HIS A C 1
ATOM 3883 O O . HIS A 1 498 ? 16.061 5.743 45.950 1.00 39.12 498 HIS A O 1
ATOM 3889 N N . GLU A 1 499 ? 14.783 6.726 47.504 1.00 36.47 499 GLU A N 1
ATOM 3890 C CA . GLU A 1 499 ? 15.870 7.087 48.415 1.00 36.47 499 GLU A CA 1
ATOM 3891 C C . GLU A 1 499 ? 15.749 6.252 49.691 1.00 36.47 499 GLU A C 1
ATOM 3893 O O . GLU A 1 499 ? 14.710 6.186 50.346 1.00 36.47 499 GLU A O 1
ATOM 3898 N N . SER A 1 500 ? 16.826 5.535 49.996 1.00 41.62 500 SER A N 1
ATOM 3899 C CA . SER A 1 500 ? 16.912 4.618 51.125 1.00 41.62 500 SER A CA 1
ATOM 3900 C C . SER A 1 500 ? 17.228 5.411 52.390 1.00 41.62 500 SER A C 1
ATOM 3902 O O . SER A 1 500 ? 18.368 5.825 52.578 1.00 41.62 500 SER A O 1
ATOM 3904 N N . ALA A 1 501 ? 16.247 5.584 53.272 1.00 33.09 501 ALA A N 1
ATOM 3905 C CA . ALA A 1 501 ? 16.480 6.026 54.642 1.00 33.09 501 ALA A CA 1
ATOM 3906 C C . ALA A 1 501 ? 15.888 4.995 55.607 1.00 33.09 501 ALA A C 1
ATOM 3908 O O . ALA A 1 501 ? 14.683 4.745 55.619 1.00 33.09 501 ALA A O 1
ATOM 3909 N N . GLN A 1 502 ? 16.764 4.364 56.391 1.00 38.03 502 GLN A N 1
ATOM 3910 C CA . GLN A 1 502 ? 16.381 3.539 57.531 1.00 38.03 502 GLN A CA 1
ATOM 3911 C C . GLN A 1 502 ? 15.623 4.411 58.537 1.00 38.03 502 GLN A C 1
ATOM 3913 O O . GLN A 1 502 ? 16.164 5.406 59.015 1.00 38.03 502 GLN A O 1
ATOM 3918 N N . ILE A 1 503 ? 14.389 4.029 58.866 1.00 30.45 503 ILE A N 1
ATOM 3919 C CA . ILE A 1 503 ? 13.652 4.600 59.994 1.00 30.45 503 ILE A CA 1
ATOM 3920 C C . ILE A 1 503 ? 13.545 3.526 61.073 1.00 30.45 503 ILE A C 1
ATOM 3922 O O . ILE A 1 503 ? 12.937 2.471 60.894 1.00 30.45 503 ILE A O 1
ATOM 3926 N N . GLU A 1 504 ? 14.200 3.829 62.184 1.00 30.81 504 GLU A N 1
ATOM 3927 C CA . GLU A 1 504 ? 14.215 3.108 63.446 1.00 30.81 504 GLU A CA 1
ATOM 3928 C C . GLU A 1 504 ? 12.822 3.187 64.101 1.00 30.81 504 GLU A C 1
ATOM 3930 O O . GLU A 1 504 ? 12.291 4.273 64.347 1.00 30.81 504 GLU A O 1
ATOM 3935 N N . VAL A 1 505 ? 12.194 2.037 64.363 1.00 28.61 505 VAL A N 1
ATOM 3936 C CA . VAL A 1 505 ? 10.876 1.970 65.013 1.00 28.61 505 VAL A CA 1
ATOM 3937 C C . VAL A 1 505 ? 11.062 2.023 66.529 1.00 28.61 505 VAL A C 1
ATOM 3939 O O . VAL A 1 505 ? 11.429 1.034 67.160 1.00 28.61 505 VAL A O 1
ATOM 3942 N N . SER A 1 506 ? 10.772 3.181 67.126 1.00 29.42 506 SER A N 1
ATOM 3943 C CA . SER A 1 506 ? 10.651 3.338 68.579 1.00 29.42 506 SER A CA 1
ATOM 3944 C C . SER A 1 506 ? 9.218 3.041 69.033 1.00 29.42 506 SER A C 1
ATOM 3946 O O . SER A 1 506 ? 8.277 3.777 68.738 1.00 29.42 506 SER A O 1
ATOM 3948 N N . HIS A 1 507 ? 9.059 1.941 69.769 1.00 38.09 507 HIS A N 1
ATOM 3949 C CA . HIS A 1 507 ? 7.841 1.574 70.490 1.00 38.09 507 HIS A CA 1
ATOM 3950 C C . HIS A 1 507 ? 7.664 2.439 71.752 1.00 38.09 507 HIS A C 1
ATOM 3952 O O . HIS A 1 507 ? 8.452 2.320 72.687 1.00 38.09 507 HIS A O 1
ATOM 3958 N N . ARG A 1 508 ? 6.564 3.201 71.853 1.00 31.39 508 ARG A N 1
ATOM 3959 C CA . ARG A 1 508 ? 5.935 3.628 73.127 1.00 31.39 508 ARG A CA 1
ATOM 3960 C C . ARG A 1 508 ? 4.428 3.830 72.907 1.00 31.39 508 ARG A C 1
ATOM 3962 O O . ARG A 1 508 ? 4.051 4.659 72.097 1.00 31.39 508 ARG A O 1
ATOM 3969 N N . CYS A 1 509 ? 3.599 2.935 73.472 1.00 30.91 509 CYS A N 1
ATOM 3970 C CA . CYS A 1 509 ? 2.682 3.160 74.622 1.00 30.91 509 CYS A CA 1
ATOM 3971 C C . CYS A 1 509 ? 1.484 4.086 74.301 1.00 30.91 509 CYS A C 1
ATOM 3973 O O . CYS A 1 509 ? 1.697 5.159 73.771 1.00 30.91 509 CYS A O 1
ATOM 3975 N N . ARG A 1 510 ? 0.214 3.829 74.648 1.00 33.28 510 ARG A N 1
ATOM 3976 C CA . ARG A 1 510 ? -0.444 2.948 75.634 1.00 33.28 510 ARG A CA 1
ATOM 3977 C C . ARG A 1 510 ? -1.956 2.918 75.330 1.00 33.28 510 ARG A C 1
ATOM 3979 O O . ARG A 1 510 ? -2.490 3.871 74.778 1.00 33.28 510 ARG A O 1
ATOM 3986 N N . HIS A 1 511 ? -2.620 1.861 75.793 1.00 39.19 511 HIS A N 1
ATOM 3987 C CA . HIS A 1 511 ? -4.062 1.804 76.045 1.00 39.19 511 HIS A CA 1
ATOM 3988 C C . HIS A 1 511 ? -4.554 2.932 76.963 1.00 39.19 511 HIS A C 1
ATOM 3990 O O . HIS A 1 511 ? -3.914 3.170 77.986 1.00 39.19 511 HIS A O 1
ATOM 3996 N N . THR A 1 512 ? -5.754 3.456 76.685 1.00 40.59 512 THR A N 1
ATOM 3997 C CA . THR A 1 512 ? -6.844 3.567 77.678 1.00 40.59 512 THR A CA 1
ATOM 3998 C C . THR A 1 512 ? -8.190 3.817 76.989 1.00 40.59 512 THR A C 1
ATOM 4000 O O . THR A 1 512 ? -8.284 4.758 76.211 1.00 40.59 512 THR A O 1
ATOM 4003 N N . LEU A 1 513 ? -9.144 2.936 77.333 1.00 40.19 513 LEU A N 1
ATOM 4004 C CA . LEU A 1 513 ? -10.618 3.013 77.359 1.00 40.19 513 LEU A CA 1
ATOM 4005 C C . LEU A 1 513 ? -11.380 3.717 76.229 1.00 40.19 513 LEU A C 1
ATOM 4007 O O . LEU A 1 513 ? -11.339 4.962 76.155 1.00 40.19 513 LEU A O 1
#

pLDDT: mean 75.43, std 24.4, range [28.08, 98.0]

Sequence (513 aa):
MIINNYSPPFRTSRNLQLDRQPTLEDGDGKLPRYREGECVEYYSTTYARWVRTTVTKVVNHNDELTYDLEVKSNARTNRIRALSPRVSGKGDDDGETREETGEYRVNDGVRYYSLTHDRWVDATVVGLCDDPGYVDLDVKRRANKSKIRRKNWSPADEVRLDDAVTPARARAASGGSGSARQQKPPTAGLVSRKRLTMPGRNSSSFNPNDCFSLLVTELGLQGSGDIISITSMRGFTGGMNSGIWFVKVNGANKLCLKLVSAQRKCAQLPTEAGNYTDLAKRYPYLLSRSTLGGLLAFPVKIFDVAAAPSTGSSRVLFNLIAMPVARGVRLAEILGRKVHAREDNSRILEEVGRQLRRFHERINGTSGRLEVQHTDFQPCNIFVDEPNLGRGDNGGVTFVDLGGMGVSVKEGDYEHFVKSLTLLGQTYGQEFVRIAEVELKGRWNYLSVISMRPGFIPKLAQQDVSSLQLAVHPIGSLEQIITIIVIIMQLFDAAAPHESAQIEVSHRCRHTL

Radius of gyration: 33.54 Å; Cα contacts (8 Å, |Δi|>4): 651; chains: 1; bounding box: 89×86×146 Å

Mean predicted aligned error: 18.81 Å

Organism: Perkinsus olseni (NCBI:txid32597)

Nearest PDB structures (foldseek):
  6v9t-assembly1_AAA  TM=8.601E-01  e=8.045E-02  Homo sapiens
  4a4h-assembly1_A  TM=7.066E-01  e=1.683E-01  Homo sapiens
  2d9t-assembly1_A  TM=5.099E-01  e=3.632E-02  Mus musculus
  7ctx-assembly1_A  TM=4.245E-01  e=1.736E-02  Arabidopsis thaliana
  7oi9-assembly1_V  TM=2.665E-01  e=3.828E+00  Homo sapiens